Protein 8EG3 (pdb70)

Structure (mmCIF, N/CA/C/O backbone):
data_8EG3
#
_entry.id   8EG3
#
_cell.length_a   117.190
_cell.length_b   117.190
_cell.length_c   102.680
_cell.angle_alpha   90.000
_cell.angle_beta   90.000
_cell.angle_gamma   120.000
#
_symmetry.space_group_name_H-M   'P 3 2 1'
#
loop_
_entity.id
_entity.type
_entity.pdbx_description
1 polymer Steryl-sulfatase
2 non-polymer 'CALCIUM ION'
3 non-polymer 2-acetamido-2-deoxy-beta-D-glucopyranose
4 non-polymer 'PHOSPHATE ION'
5 non-polymer 'octyl beta-D-glucopyranoside'
6 water water
#
loop_
_atom_site.group_PDB
_atom_site.id
_atom_site.type_symbol
_atom_site.label_atom_id
_atom_site.label_alt_id
_atom_site.label_comp_id
_atom_site.label_asym_id
_atom_site.label_entity_id
_atom_site.label_seq_id
_atom_site.pdbx_PDB_ins_code
_atom_site.Cartn_x
_atom_site.Cartn_y
_atom_site.Cartn_z
_atom_site.occupancy
_atom_site.B_iso_or_equiv
_atom_site.auth_seq_id
_atom_site.auth_comp_id
_atom_site.auth_asym_id
_atom_site.auth_atom_id
_atom_site.pdbx_PDB_model_num
ATOM 1 N N . ALA A 1 23 ? 71.117 27.950 19.433 1.00 96.54 23 ALA A N 1
ATOM 2 C CA . ALA A 1 23 ? 71.179 29.101 20.328 1.00 106.81 23 ALA A CA 1
ATOM 3 C C . ALA A 1 23 ? 69.811 29.775 20.474 1.00 115.00 23 ALA A C 1
ATOM 4 O O . ALA A 1 23 ? 69.592 30.867 19.939 1.00 117.52 23 ALA A O 1
ATOM 6 N N . ALA A 1 24 ? 68.907 29.114 21.207 1.00 116.71 24 ALA A N 1
ATOM 7 C CA . ALA A 1 24 ? 67.538 29.590 21.441 1.00 117.26 24 ALA A CA 1
ATOM 8 C C . ALA A 1 24 ? 66.757 29.766 20.138 1.00 122.19 24 ALA A C 1
ATOM 9 O O . ALA A 1 24 ? 65.924 30.672 20.020 1.00 123.57 24 ALA A O 1
ATOM 11 N N . SER A 1 25 ? 67.022 28.907 19.147 1.00 110.90 25 SER A N 1
ATOM 12 C CA . SER A 1 25 ? 66.218 28.840 17.932 1.00 110.06 25 SER A CA 1
ATOM 13 C C . SER A 1 25 ? 65.164 27.743 17.994 1.00 100.60 25 SER A C 1
ATOM 14 O O . SER A 1 25 ? 64.293 27.682 17.118 1.00 97.58 25 SER A O 1
ATOM 17 N N . ARG A 1 26 ? 65.233 26.888 19.011 1.00 90.96 26 ARG A N 1
ATOM 18 C CA . ARG A 1 26 ? 64.294 25.817 19.324 1.00 78.81 26 ARG A CA 1
ATOM 19 C C . ARG A 1 26 ? 63.939 24.951 18.115 1.00 75.02 26 ARG A C 1
ATOM 20 O O . ARG A 1 26 ? 62.776 24.902 17.696 1.00 73.27 26 ARG A O 1
ATOM 28 N N . PRO A 1 27 ? 64.899 24.232 17.545 1.00 70.55 27 PRO A N 1
ATOM 29 C CA . PRO A 1 27 ? 64.558 23.214 16.554 1.00 64.36 27 PRO A CA 1
ATOM 30 C C . PRO A 1 27 ? 63.926 22.001 17.218 1.00 59.17 27 PRO A C 1
ATOM 31 O O . PRO A 1 27 ? 63.986 21.815 18.436 1.00 56.78 27 PRO A O 1
ATOM 35 N N . ASN A 1 28 ? 63.288 21.181 16.392 1.00 52.73 28 ASN A N 1
ATOM 36 C CA . ASN A 1 28 ? 62.886 19.868 16.863 1.00 50.54 28 ASN A CA 1
ATOM 37 C C . ASN A 1 28 ? 64.123 18.989 16.990 1.00 50.39 28 ASN A C 1
ATOM 38 O O . ASN A 1 28 ? 65.156 19.232 16.357 1.00 51.70 28 ASN A O 1
ATOM 43 N N . ILE A 1 29 ? 64.025 17.968 17.839 1.00 47.78 29 ILE A N 1
ATOM 44 C CA . ILE A 1 29 ? 65.180 17.139 18.158 1.00 45.23 29 ILE A CA 1
ATOM 45 C C . ILE A 1 29 ? 64.735 15.688 18.236 1.00 43.93 29 ILE A C 1
ATOM 46 O O . ILE A 1 29 ? 63.851 15.351 19.031 1.00 44.08 29 ILE A O 1
ATOM 51 N N . ILE A 1 30 ? 65.354 14.825 17.436 1.00 44.19 30 ILE A N 1
ATOM 52 C CA . ILE A 1 30 ? 65.103 13.388 17.500 1.00 41.96 30 ILE A CA 1
ATOM 53 C C . ILE A 1 30 ? 66.425 12.697 17.772 1.00 41.51 30 ILE A C 1
ATOM 54 O O . ILE A 1 30 ? 67.377 12.819 16.989 1.00 41.83 30 ILE A O 1
ATOM 59 N N . LEU A 1 31 ? 66.475 11.957 18.872 1.00 38.65 31 LEU A N 1
ATOM 60 C CA . LEU A 1 31 ? 67.654 11.213 19.279 1.00 39.79 31 LEU A CA 1
ATOM 61 C C . LEU A 1 31 ? 67.314 9.741 19.140 1.00 40.99 31 LEU A C 1
ATOM 62 O O . LEU A 1 31 ? 66.373 9.261 19.779 1.00 39.09 31 LEU A O 1
ATOM 67 N N . VAL A 1 32 ? 68.045 9.038 18.280 1.00 39.97 32 VAL A N 1
ATOM 68 C CA . VAL A 1 32 ? 67.766 7.644 17.972 1.00 42.41 32 VAL A CA 1
ATOM 69 C C . VAL A 1 32 ? 68.892 6.807 18.547 1.00 42.97 32 VAL A C 1
ATOM 70 O O . VAL A 1 32 ? 70.063 7.032 18.211 1.00 44.57 32 VAL A O 1
ATOM 74 N N . MET A 1 33 ? 68.546 5.820 19.371 1.00 37.68 33 MET A N 1
ATOM 75 C CA . MET A 1 33 ? 69.537 4.946 19.974 1.00 40.18 33 MET A CA 1
ATOM 76 C C . MET A 1 33 ? 69.217 3.503 19.620 1.00 43.58 33 MET A C 1
ATOM 77 O O . MET A 1 33 ? 68.171 2.978 20.033 1.00 43.70 33 MET A O 1
ATOM 82 N N . ALA A 1 34 ? 70.120 2.853 18.886 1.00 43.68 34 ALA A N 1
ATOM 83 C CA . ALA A 1 34 ? 70.057 1.403 18.763 1.00 45.09 34 ALA A CA 1
ATOM 84 C C . ALA A 1 34 ? 70.642 0.722 20.011 1.00 46.06 34 ALA A C 1
ATOM 85 O O . ALA A 1 34 ? 71.333 1.336 20.827 1.00 45.37 34 ALA A O 1
ATOM 87 N N . ASP A 1 35 ? 70.361 -0.572 20.146 1.00 45.36 35 ASP A N 1
ATOM 88 C CA . ASP A 1 35 ? 70.809 -1.396 21.272 1.00 47.01 35 ASP A CA 1
ATOM 89 C C . ASP A 1 35 ? 71.822 -2.407 20.739 1.00 48.48 35 ASP A C 1
ATOM 90 O O . ASP A 1 35 ? 71.463 -3.299 19.965 1.00 48.77 35 ASP A O 1
ATOM 95 N N . ASP A 1 36 ? 73.082 -2.261 21.154 1.00 48.49 36 ASP A N 1
ATOM 96 C CA . ASP A 1 36 ? 74.175 -3.180 20.810 1.00 50.70 36 ASP A CA 1
ATOM 97 C C . ASP A 1 36 ? 74.456 -3.255 19.307 1.00 55.09 36 ASP A C 1
ATOM 98 O O . ASP A 1 36 ? 74.939 -4.279 18.807 1.00 55.99 36 ASP A O 1
ATOM 103 N N . LEU A 1 37 ? 74.174 -2.183 18.577 1.00 53.82 37 LEU A N 1
ATOM 104 C CA . LEU A 1 37 ? 74.607 -2.088 17.190 1.00 58.46 37 LEU A CA 1
ATOM 105 C C . LEU A 1 37 ? 76.097 -1.774 17.164 1.00 62.11 37 LEU A C 1
ATOM 106 O O . LEU A 1 37 ? 76.530 -0.751 17.708 1.00 61.20 37 LEU A O 1
ATOM 111 N N . GLY A 1 38 ? 76.879 -2.665 16.554 1.00 64.26 38 GLY A N 1
ATOM 112 C CA . GLY A 1 38 ? 78.312 -2.461 16.473 1.00 66.98 38 GLY A CA 1
ATOM 113 C C . GLY A 1 38 ? 78.690 -1.470 15.385 1.00 70.24 38 GLY A C 1
ATOM 114 O O . GLY A 1 38 ? 77.970 -1.266 14.409 1.00 67.27 38 GLY A O 1
ATOM 115 N N . ILE A 1 39 ? 79.849 -0.836 15.573 1.00 69.09 39 ILE A N 1
ATOM 116 C CA . ILE A 1 39 ? 80.277 0.208 14.658 1.00 70.22 39 ILE A CA 1
ATOM 117 C C . ILE A 1 39 ? 80.603 -0.372 13.287 1.00 72.72 39 ILE A C 1
ATOM 118 O O . ILE A 1 39 ? 80.593 0.356 12.290 1.00 73.69 39 ILE A O 1
ATOM 123 N N . GLY A 1 40 ? 80.827 -1.678 13.200 1.00 72.83 40 GLY A N 1
ATOM 124 C CA . GLY A 1 40 ? 80.998 -2.349 11.932 1.00 79.32 40 GLY A CA 1
ATOM 125 C C . GLY A 1 40 ? 79.722 -2.820 11.267 1.00 79.68 40 GLY A C 1
ATOM 126 O O . GLY A 1 40 ? 79.799 -3.562 10.287 1.00 82.05 40 GLY A O 1
ATOM 127 N N . ASP A 1 41 ? 78.550 -2.413 11.750 1.00 75.43 41 ASP A N 1
ATOM 128 C CA . ASP A 1 41 ? 77.305 -2.902 11.162 1.00 75.69 41 ASP A CA 1
ATOM 129 C C . ASP A 1 41 ? 76.715 -1.971 10.093 1.00 75.93 41 ASP A C 1
ATOM 130 O O . ASP A 1 41 ? 76.282 -2.469 9.045 1.00 78.81 41 ASP A O 1
ATOM 135 N N . PRO A 1 42 ? 76.624 -0.650 10.308 1.00 71.17 42 PRO A N 1
ATOM 136 C CA . PRO A 1 42 ? 75.984 0.199 9.294 1.00 71.87 42 PRO A CA 1
ATOM 137 C C . PRO A 1 42 ? 76.772 0.287 7.994 1.00 81.16 42 PRO A C 1
ATOM 138 O O . PRO A 1 42 ? 78.007 0.215 7.967 1.00 78.28 42 PRO A O 1
ATOM 142 N N . GLY A 1 43 ? 76.018 0.442 6.904 1.00 78.27 43 GLY A N 1
ATOM 143 C CA . GLY A 1 43 ? 76.641 0.653 5.609 1.00 84.23 43 GLY A CA 1
ATOM 144 C C . GLY A 1 43 ? 77.582 1.840 5.621 1.00 81.96 43 GLY A C 1
ATOM 145 O O . GLY A 1 43 ? 78.728 1.740 5.178 1.00 85.18 43 GLY A O 1
ATOM 146 N N . CYS A 1 44 ? 77.131 2.963 6.194 1.00 77.84 44 CYS A N 1
ATOM 147 C CA . CYS A 1 44 ? 77.948 4.167 6.132 1.00 77.39 44 CYS A CA 1
ATOM 148 C C . CYS A 1 44 ? 79.216 4.086 6.965 1.00 76.91 44 CYS A C 1
ATOM 149 O O . CYS A 1 44 ? 80.012 5.029 6.910 1.00 77.02 44 CYS A O 1
ATOM 152 N N . TYR A 1 45 ? 79.442 3.010 7.717 1.00 76.70 45 TYR A N 1
ATOM 153 C CA . TYR A 1 45 ? 80.680 2.848 8.468 1.00 76.96 45 TYR A CA 1
ATOM 154 C C . TYR A 1 45 ? 81.591 1.780 7.883 1.00 81.98 45 TYR A C 1
ATOM 155 O O . TYR A 1 45 ? 82.581 1.410 8.527 1.00 82.78 45 TYR A O 1
ATOM 164 N N . GLY A 1 46 ? 81.288 1.275 6.686 1.00 85.74 46 GLY A N 1
ATOM 165 C CA . GLY A 1 46 ? 82.157 0.353 5.981 1.00 91.24 46 GLY A CA 1
ATOM 166 C C . GLY A 1 46 ? 81.554 -1.000 5.665 1.00 93.71 46 GLY A C 1
ATOM 167 O O . GLY A 1 46 ? 82.142 -1.749 4.878 1.00 98.97 46 GLY A O 1
ATOM 168 N N . ASN A 1 47 ? 80.417 -1.363 6.246 1.00 91.28 47 ASN A N 1
ATOM 169 C CA . ASN A 1 47 ? 79.906 -2.705 6.011 1.00 95.97 47 ASN A CA 1
ATOM 170 C C . ASN A 1 47 ? 79.255 -2.770 4.635 1.00 96.56 47 ASN A C 1
ATOM 171 O O . ASN A 1 47 ? 78.401 -1.944 4.294 1.00 94.52 47 ASN A O 1
ATOM 176 N N . LYS A 1 48 ? 79.659 -3.767 3.851 1.00 102.18 48 LYS A N 1
ATOM 177 C CA . LYS A 1 48 ? 79.289 -3.859 2.449 1.00 106.67 48 LYS A CA 1
ATOM 178 C C . LYS A 1 48 ? 78.154 -4.840 2.185 1.00 108.09 48 LYS A C 1
ATOM 179 O O . LYS A 1 48 ? 77.766 -5.015 1.029 1.00 112.22 48 LYS A O 1
ATOM 185 N N . THR A 1 49 ? 77.585 -5.451 3.221 1.00 104.92 49 THR A N 1
ATOM 186 C CA . THR A 1 49 ? 76.548 -6.462 3.041 1.00 106.51 49 THR A CA 1
ATOM 187 C C . THR A 1 49 ? 75.273 -6.256 3.872 1.00 103.66 49 THR A C 1
ATOM 188 O O . THR A 1 49 ? 74.232 -6.814 3.495 1.00 102.58 49 THR A O 1
ATOM 192 N N . ILE A 1 50 ? 75.314 -5.486 4.973 1.00 99.01 50 ILE A N 1
ATOM 193 C CA . ILE A 1 50 ? 74.114 -5.065 5.698 1.00 90.59 50 ILE A CA 1
ATOM 194 C C . ILE A 1 50 ? 73.505 -3.861 4.988 1.00 89.69 50 ILE A C 1
ATOM 195 O O . ILE A 1 50 ? 74.172 -2.832 4.829 1.00 88.83 50 ILE A O 1
ATOM 200 N N . ARG A 1 51 ? 72.245 -3.976 4.552 1.00 90.18 51 ARG A N 1
ATOM 201 C CA . ARG A 1 51 ? 71.508 -2.781 4.115 1.00 88.64 51 ARG A CA 1
ATOM 202 C C . ARG A 1 51 ? 71.040 -1.895 5.257 1.00 82.70 51 ARG A C 1
ATOM 203 O O . ARG A 1 51 ? 69.983 -2.128 5.856 1.00 80.42 51 ARG A O 1
ATOM 211 N N . THR A 1 52 ? 71.713 -0.760 5.412 1.00 80.67 52 THR A N 1
ATOM 212 C CA . THR A 1 52 ? 71.194 0.359 6.194 1.00 76.34 52 THR A CA 1
ATOM 213 C C . THR A 1 52 ? 71.064 1.617 5.333 1.00 76.68 52 THR A C 1
ATOM 214 O O . THR A 1 52 ? 71.696 2.641 5.614 1.00 74.73 52 THR A O 1
ATOM 218 N N . PRO A 1 53 ? 70.247 1.573 4.268 1.00 79.79 53 PRO A N 1
ATOM 219 C CA . PRO A 1 53 ? 70.093 2.759 3.411 1.00 80.92 53 PRO A CA 1
ATOM 220 C C . PRO A 1 53 ? 69.510 3.975 4.119 1.00 76.74 53 PRO A C 1
ATOM 221 O O . PRO A 1 53 ? 69.722 5.103 3.665 1.00 76.99 53 PRO A O 1
ATOM 225 N N . ASN A 1 54 ? 68.767 3.819 5.199 1.00 73.18 54 ASN A N 1
ATOM 226 C CA . ASN A 1 54 ? 68.248 5.064 5.735 1.00 72.13 54 ASN A CA 1
ATOM 227 C C . ASN A 1 54 ? 69.195 5.693 6.740 1.00 71.72 54 ASN A C 1
ATOM 228 O O . ASN A 1 54 ? 69.273 6.924 6.815 1.00 65.97 54 ASN A O 1
ATOM 233 N N . ILE A 1 55 ? 69.957 4.880 7.469 1.00 69.52 55 ILE A N 1
ATOM 234 C CA . ILE A 1 55 ? 70.973 5.418 8.364 1.00 69.01 55 ILE A CA 1
ATOM 235 C C . ILE A 1 55 ? 72.112 6.055 7.567 1.00 68.54 55 ILE A C 1
ATOM 236 O O . ILE A 1 55 ? 72.598 7.139 7.909 1.00 64.52 55 ILE A O 1
ATOM 241 N N . ASP A 1 56 ? 72.568 5.401 6.497 1.00 69.21 56 ASP A N 1
ATOM 242 C CA . ASP A 1 56 ? 73.670 6.006 5.757 1.00 71.59 56 ASP A CA 1
ATOM 243 C C . ASP A 1 56 ? 73.207 7.252 4.997 1.00 72.27 56 ASP A C 1
ATOM 244 O O . ASP A 1 56 ? 74.010 8.162 4.757 1.00 72.73 56 ASP A O 1
ATOM 249 N N . ARG A 1 57 ? 71.920 7.308 4.631 1.00 72.56 57 ARG A N 1
ATOM 250 C CA . ARG A 1 57 ? 71.299 8.551 4.167 1.00 72.63 57 ARG A CA 1
ATOM 251 C C . ARG A 1 57 ? 71.521 9.680 5.164 1.00 69.43 57 ARG A C 1
ATOM 252 O O . ARG A 1 57 ? 71.843 10.817 4.784 1.00 69.42 57 ARG A O 1
ATOM 260 N N . LEU A 1 58 ? 71.297 9.382 6.447 1.00 66.93 58 LEU A N 1
ATOM 261 C CA . LEU A 1 58 ? 71.514 10.357 7.515 1.00 61.72 58 LEU A CA 1
ATOM 262 C C . LEU A 1 58 ? 72.951 10.848 7.537 1.00 63.32 58 LEU A C 1
ATOM 263 O O . LEU A 1 58 ? 73.204 12.048 7.689 1.00 63.56 58 LEU A O 1
ATOM 268 N N . ALA A 1 59 ? 73.909 9.918 7.456 1.00 63.53 59 ALA A N 1
ATOM 269 C CA . ALA A 1 59 ? 75.321 10.296 7.467 1.00 66.86 59 ALA A CA 1
ATOM 270 C C . ALA A 1 59 ? 75.708 11.076 6.205 1.00 67.69 59 ALA A C 1
ATOM 271 O O . ALA A 1 59 ? 76.516 12.014 6.262 1.00 67.74 59 ALA A O 1
ATOM 273 N N . SER A 1 60 ? 75.153 10.706 5.052 1.00 71.42 60 SER A N 1
ATOM 274 C CA . SER A 1 60 ? 75.500 11.447 3.841 1.00 74.13 60 SER A CA 1
ATOM 275 C C . SER A 1 60 ? 74.913 12.861 3.875 1.00 72.78 60 SER A C 1
ATOM 276 O O . SER A 1 60 ? 75.551 13.814 3.412 1.00 74.19 60 SER A O 1
ATOM 279 N N . GLY A 1 61 ? 73.729 13.030 4.472 1.00 70.18 61 GLY A N 1
ATOM 280 C CA . GLY A 1 61 ? 73.145 14.351 4.628 1.00 68.99 61 GLY A CA 1
ATOM 281 C C . GLY A 1 61 ? 73.631 15.144 5.826 1.00 66.53 61 GLY A C 1
ATOM 282 O O . GLY A 1 61 ? 73.232 16.299 6.016 1.00 64.92 61 GLY A O 1
ATOM 283 N N . GLY A 1 62 ? 74.497 14.561 6.647 1.00 65.32 62 GLY A N 1
ATOM 284 C CA . GLY A 1 62 ? 74.942 15.240 7.840 1.00 65.42 62 GLY A CA 1
ATOM 285 C C . GLY A 1 62 ? 76.390 14.957 8.164 1.00 66.73 62 GLY A C 1
ATOM 286 O O . GLY A 1 62 ? 77.256 14.988 7.280 1.00 64.62 62 GLY A O 1
ATOM 287 N N . VAL A 1 63 ? 76.657 14.662 9.433 1.00 60.90 63 VAL A N 1
ATOM 288 C CA . VAL A 1 63 ? 78.011 14.469 9.925 1.00 63.51 63 VAL A CA 1
ATOM 289 C C . VAL A 1 63 ? 78.115 13.091 10.561 1.00 63.82 63 VAL A C 1
ATOM 290 O O . VAL A 1 63 ? 77.212 12.649 11.283 1.00 60.57 63 VAL A O 1
ATOM 294 N N . LYS A 1 64 ? 79.218 12.410 10.279 1.00 65.91 64 LYS A N 1
ATOM 295 C CA . LYS A 1 64 ? 79.455 11.052 10.751 1.00 65.98 64 LYS A CA 1
ATOM 296 C C . LYS A 1 64 ? 80.645 11.105 11.702 1.00 67.37 64 LYS A C 1
ATOM 297 O O . LYS A 1 64 ? 81.774 11.370 11.279 1.00 68.92 64 LYS A O 1
ATOM 303 N N . LEU A 1 65 ? 80.385 10.898 12.988 1.00 61.98 65 LEU A N 1
ATOM 304 C CA . LEU A 1 65 ? 81.438 10.920 13.995 1.00 65.10 65 LEU A CA 1
ATOM 305 C C . LEU A 1 65 ? 82.240 9.624 13.974 1.00 66.78 65 LEU A C 1
ATOM 306 O O . LEU A 1 65 ? 81.672 8.529 14.006 1.00 66.93 65 LEU A O 1
ATOM 311 N N . THR A 1 66 ? 83.563 9.762 13.961 1.00 69.54 66 THR A N 1
ATOM 312 C CA . THR A 1 66 ? 84.520 8.671 13.810 1.00 70.96 66 THR A CA 1
ATOM 313 C C . THR A 1 66 ? 85.058 8.149 15.130 1.00 70.24 66 THR A C 1
ATOM 314 O O . THR A 1 66 ? 85.493 6.993 15.202 1.00 71.47 66 THR A O 1
ATOM 318 N N . GLN A 1 67 ? 85.034 8.972 16.176 1.00 71.63 67 GLN A N 1
ATOM 319 C CA . GLN A 1 67 ? 85.504 8.594 17.502 1.00 69.81 67 GLN A CA 1
ATOM 320 C C . GLN A 1 67 ? 84.450 9.014 18.524 1.00 63.92 67 GLN A C 1
ATOM 321 O O . GLN A 1 67 ? 84.680 9.848 19.397 1.00 61.61 67 GLN A O 1
ATOM 327 N N . HIS A 1 68 ? 83.255 8.446 18.372 1.00 62.53 68 HIS A N 1
ATOM 328 C CA . HIS A 1 68 ? 82.147 8.673 19.286 1.00 59.34 68 HIS A CA 1
ATOM 329 C C . HIS A 1 68 ? 82.114 7.534 20.300 1.00 58.52 68 HIS A C 1
ATOM 330 O O . HIS A 1 68 ? 82.013 6.360 19.923 1.00 58.79 68 HIS A O 1
ATOM 337 N N . LEU A 1 69 ? 82.188 7.891 21.580 1.00 55.70 69 LEU A N 1
ATOM 338 C CA . LEU A 1 69 ? 82.524 6.969 22.652 1.00 56.68 69 LEU A CA 1
ATOM 339 C C . LEU A 1 69 ? 81.371 6.920 23.644 1.00 53.87 69 LEU A C 1
ATOM 340 O O . LEU A 1 69 ? 81.043 7.933 24.270 1.00 50.78 69 LEU A O 1
ATOM 345 N N . ALA A 1 70 ? 80.751 5.756 23.775 1.00 52.62 70 ALA A N 1
ATOM 346 C CA . ALA A 1 70 ? 79.790 5.569 24.852 1.00 52.55 70 ALA A CA 1
ATOM 347 C C . ALA A 1 70 ? 80.498 5.669 26.196 1.00 52.40 70 ALA A C 1
ATOM 348 O O . ALA A 1 70 ? 81.667 5.298 26.337 1.00 54.32 70 ALA A O 1
ATOM 350 N N . ALA A 1 71 ? 79.778 6.180 27.194 1.00 53.72 71 ALA A N 1
ATOM 351 C CA . ALA A 1 71 ? 80.348 6.315 28.530 1.00 50.59 71 ALA A CA 1
ATOM 352 C C . ALA A 1 71 ? 80.417 4.999 29.297 1.00 53.25 71 ALA A C 1
ATOM 353 O O . ALA A 1 71 ? 80.995 4.966 30.392 1.00 53.96 71 ALA A O 1
ATOM 355 N N . SER A 1 72 ? 79.851 3.917 28.768 1.00 51.76 72 SER A N 1
ATOM 356 C CA . SER A 1 72 ? 80.021 2.605 29.377 1.00 49.68 72 SER A CA 1
ATOM 357 C C . SER A 1 72 ? 79.690 1.553 28.350 1.00 50.36 72 SER A C 1
ATOM 358 O O . SER A 1 72 ? 78.922 1.824 27.422 1.00 52.38 72 SER A O 1
ATOM 361 N N . PRO A 1 73 ? 80.239 0.350 28.483 1.00 54.71 73 PRO A N 1
ATOM 362 C CA . PRO A 1 73 ? 79.954 -0.698 27.503 1.00 55.51 73 PRO A CA 1
ATOM 363 C C . PRO A 1 73 ? 78.804 -1.588 27.938 1.00 53.16 73 PRO A C 1
ATOM 364 O O . PRO A 1 73 ? 78.723 -2.744 27.513 1.00 57.05 73 PRO A O 1
ATOM 368 N N . LEU A 1 74 ? 77.919 -1.072 28.786 1.00 48.33 74 LEU A N 1
ATOM 369 C CA . LEU A 1 74 ? 76.725 -1.808 29.167 1.00 48.15 74 LEU A CA 1
ATOM 370 C C . LEU A 1 74 ? 75.547 -0.853 29.110 1.00 44.92 74 LEU A C 1
ATOM 371 O O . LEU A 1 74 ? 75.729 0.363 29.194 1.00 43.40 74 LEU A O 1
ATOM 387 N N . THR A 1 76 ? 72.538 -0.013 30.995 1.00 38.41 76 THR A N 1
ATOM 388 C CA . THR A 1 76 ? 72.009 0.892 32.003 1.00 35.09 76 THR A CA 1
ATOM 389 C C . THR A 1 76 ? 72.952 2.086 32.254 1.00 34.38 76 THR A C 1
ATOM 390 O O . THR A 1 76 ? 72.492 3.228 32.201 1.00 33.82 76 THR A O 1
ATOM 394 N N . PRO A 1 77 ? 74.253 1.866 32.496 1.00 36.45 77 PRO A N 1
ATOM 395 C CA . PRO A 1 77 ? 75.108 3.043 32.763 1.00 38.72 77 PRO A CA 1
ATOM 396 C C . PRO A 1 77 ? 75.316 3.913 31.536 1.00 38.79 77 PRO A C 1
ATOM 397 O O . PRO A 1 77 ? 75.331 5.148 31.660 1.00 37.57 77 PRO A O 1
ATOM 401 N N . SER A 1 78 ? 75.446 3.314 30.344 1.00 37.71 78 SER A N 1
ATOM 402 C CA . SER A 1 78 ? 75.560 4.132 29.143 1.00 39.24 78 SER A CA 1
ATOM 403 C C . SER A 1 78 ? 74.333 5.011 28.977 1.00 35.46 78 SER A C 1
ATOM 404 O O . SER A 1 78 ? 74.454 6.217 28.751 1.00 36.88 78 SER A O 1
ATOM 407 N N . ARG A 1 79 ? 73.141 4.445 29.185 1.00 34.41 79 ARG A N 1
ATOM 408 C CA . ARG A 1 79 ? 71.930 5.249 29.055 1.00 33.30 79 ARG A CA 1
ATOM 409 C C . ARG A 1 79 ? 71.817 6.289 30.168 1.00 36.01 79 ARG A C 1
ATOM 410 O O . ARG A 1 79 ? 71.364 7.414 29.921 1.00 34.58 79 ARG A O 1
ATOM 418 N N . ALA A 1 80 ? 72.233 5.950 31.395 1.00 33.08 80 ALA A N 1
ATOM 419 C CA . ALA A 1 80 ? 72.261 6.955 32.463 1.00 36.37 80 ALA A CA 1
ATOM 420 C C . ALA A 1 80 ? 73.109 8.155 32.064 1.00 33.69 80 ALA A C 1
ATOM 421 O O . ALA A 1 80 ? 72.710 9.311 32.254 1.00 32.84 80 ALA A O 1
ATOM 423 N N . ALA A 1 81 ? 74.316 7.893 31.558 1.00 34.60 81 ALA A N 1
ATOM 424 C CA . ALA A 1 81 ? 75.213 8.973 31.170 1.00 38.17 81 ALA A CA 1
ATOM 425 C C . ALA A 1 81 ? 74.655 9.767 29.992 1.00 36.03 81 ALA A C 1
ATOM 426 O O . ALA A 1 81 ? 74.815 10.992 29.927 1.00 37.53 81 ALA A O 1
ATOM 428 N N . PHE A 1 82 ? 73.985 9.093 29.060 1.00 35.76 82 PHE A N 1
ATOM 429 C CA . PHE A 1 82 ? 73.368 9.804 27.938 1.00 37.31 82 PHE A CA 1
ATOM 430 C C . PHE A 1 82 ? 72.269 10.746 28.428 1.00 36.33 82 PHE A C 1
ATOM 431 O O . PHE A 1 82 ? 72.194 11.904 28.001 1.00 36.77 82 PHE A O 1
ATOM 439 N N . MET A 1 83 ? 71.448 10.294 29.381 1.00 35.99 83 MET A N 1
ATOM 440 C CA . MET A 1 83 ? 70.327 11.117 29.849 1.00 35.33 83 MET A CA 1
ATOM 441 C C . MET A 1 83 ? 70.792 12.318 30.672 1.00 34.03 83 MET A C 1
ATOM 442 O O . MET A 1 83 ? 70.147 13.380 30.651 1.00 33.37 83 MET A O 1
ATOM 447 N N . THR A 1 84 ? 71.908 12.175 31.389 1.00 33.78 84 THR A N 1
ATOM 448 C CA . THR A 1 84 ? 72.348 13.179 32.350 1.00 36.46 84 THR A CA 1
ATOM 449 C C . THR A 1 84 ? 73.583 13.947 31.923 1.00 38.54 84 THR A C 1
ATOM 450 O O . THR A 1 84 ? 73.910 14.955 32.570 1.00 38.81 84 THR A O 1
ATOM 454 N N . GLY A 1 85 ? 74.289 13.496 30.886 1.00 36.57 85 GLY A N 1
ATOM 455 C CA . GLY A 1 85 ? 75.534 14.138 30.521 1.00 38.92 85 GLY A CA 1
ATOM 456 C C . GLY A 1 85 ? 76.619 13.969 31.557 1.00 41.73 85 GLY A C 1
ATOM 457 O O . GLY A 1 85 ? 77.514 14.816 31.655 1.00 43.20 85 GLY A O 1
ATOM 458 N N . ARG A 1 86 ? 76.583 12.870 32.311 1.00 42.16 86 ARG A N 1
ATOM 459 C CA . ARG A 1 86 ? 77.405 12.691 33.501 1.00 42.31 86 ARG A CA 1
ATOM 460 C C . ARG A 1 86 ? 77.857 11.245 33.588 1.00 42.68 86 ARG A C 1
ATOM 461 O O . ARG A 1 86 ? 77.068 10.332 33.331 1.00 41.07 86 ARG A O 1
ATOM 469 N N . TYR A 1 87 ? 79.118 11.050 33.967 1.00 45.35 87 TYR A N 1
ATOM 470 C CA . TYR A 1 87 ? 79.645 9.714 34.204 1.00 45.97 87 TYR A CA 1
ATOM 471 C C . TYR A 1 87 ? 78.701 8.945 35.126 1.00 46.99 87 TYR A C 1
ATOM 472 O O . TYR A 1 87 ? 78.151 9.523 36.067 1.00 45.88 87 TYR A O 1
ATOM 481 N N . PRO A 1 88 ? 78.468 7.658 34.872 1.00 46.01 88 PRO A N 1
ATOM 482 C CA . PRO A 1 88 ? 77.520 6.909 35.703 1.00 44.17 88 PRO A CA 1
ATOM 483 C C . PRO A 1 88 ? 77.913 6.854 37.175 1.00 48.48 88 PRO A C 1
ATOM 484 O O . PRO A 1 88 ? 77.031 6.800 38.040 1.00 44.39 88 PRO A O 1
ATOM 488 N N . VAL A 1 89 ? 79.206 6.879 37.501 1.00 46.97 89 VAL A N 1
ATOM 489 C CA . VAL A 1 89 ? 79.546 6.871 38.916 1.00 51.60 89 VAL A CA 1
ATOM 490 C C . VAL A 1 89 ? 79.053 8.135 39.614 1.00 50.11 89 VAL A C 1
ATOM 491 O O . VAL A 1 89 ? 78.789 8.101 40.815 1.00 50.05 89 VAL A O 1
ATOM 495 N N . ARG A 1 90 ? 78.874 9.244 38.896 1.00 49.36 90 ARG A N 1
ATOM 496 C CA . ARG A 1 90 ? 78.379 10.442 39.562 1.00 47.03 90 ARG A CA 1
ATOM 497 C C . ARG A 1 90 ? 76.971 10.244 40.100 1.00 47.79 90 ARG A C 1
ATOM 498 O O . ARG A 1 90 ? 76.568 10.926 41.054 1.00 50.06 90 ARG A O 1
ATOM 506 N N . SER A 1 91 ? 76.210 9.315 39.522 1.00 44.57 91 SER A N 1
ATOM 507 C CA . SER A 1 91 ? 74.833 9.091 39.936 1.00 41.73 91 SER A CA 1
ATOM 508 C C . SER A 1 91 ? 74.624 7.712 40.551 1.00 42.27 91 SER A C 1
ATOM 509 O O . SER A 1 91 ? 73.476 7.276 40.702 1.00 38.41 91 SER A O 1
ATOM 512 N N . GLY A 1 92 ? 75.704 7.025 40.918 1.00 44.62 92 GLY A N 1
ATOM 513 C CA . GLY A 1 92 ? 75.591 5.692 41.492 1.00 43.15 92 GLY A CA 1
ATOM 514 C C . GLY A 1 92 ? 74.937 4.687 40.565 1.00 45.13 92 GLY A C 1
ATOM 515 O O . GLY A 1 92 ? 74.353 3.703 41.037 1.00 43.20 92 GLY A O 1
ATOM 516 N N . MET A 1 93 ? 75.010 4.917 39.249 1.00 40.73 93 MET A N 1
ATOM 517 C CA . MET A 1 93 ? 74.416 4.048 38.235 1.00 43.14 93 MET A CA 1
ATOM 518 C C . MET A 1 93 ? 75.421 3.070 37.618 1.00 47.01 93 MET A C 1
ATOM 519 O O . MET A 1 93 ? 75.310 2.713 36.433 1.00 43.56 93 MET A O 1
ATOM 524 N N . ALA A 1 94 ? 76.379 2.604 38.415 1.00 46.27 94 ALA A N 1
ATOM 525 C CA . ALA A 1 94 ? 77.364 1.615 38.001 1.00 51.69 94 ALA A CA 1
ATOM 526 C C . ALA A 1 94 ? 77.636 0.690 39.180 1.00 54.98 94 ALA A C 1
ATOM 527 O O . ALA A 1 94 ? 77.847 1.168 40.301 1.00 55.13 94 ALA A O 1
A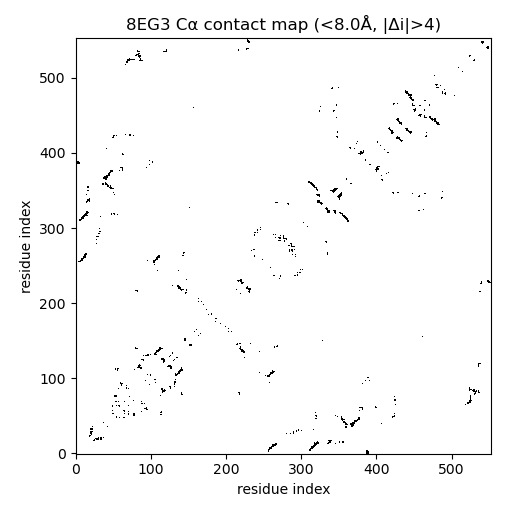TOM 529 N N . SER A 1 95 ? 77.623 -0.623 38.944 1.00 53.82 95 SER A N 1
ATOM 530 C CA . SER A 1 95 ? 77.696 -1.555 40.063 1.00 58.90 95 SER A CA 1
ATOM 531 C C . SER A 1 95 ? 79.130 -1.918 40.410 1.00 62.77 95 SER A C 1
ATOM 532 O O . SER A 1 95 ? 80.060 -1.751 39.616 1.00 62.89 95 SER A O 1
ATOM 535 N N . TRP A 1 96 ? 79.287 -2.449 41.617 1.00 64.56 96 TRP A N 1
ATOM 536 C CA . TRP A 1 96 ? 80.530 -3.044 42.079 1.00 68.47 96 TRP A CA 1
ATOM 537 C C . TRP A 1 96 ? 80.538 -4.555 41.912 1.00 69.78 96 TRP A C 1
ATOM 538 O O . TRP A 1 96 ? 81.608 -5.171 41.983 1.00 70.74 96 TRP A O 1
ATOM 549 N N . SER A 1 97 ? 79.374 -5.149 41.665 1.00 68.49 97 SER A N 1
ATOM 550 C CA . SER A 1 97 ? 79.201 -6.580 41.520 1.00 69.98 97 SER A CA 1
ATOM 551 C C . SER A 1 97 ? 79.205 -6.962 40.045 1.00 71.09 97 SER A C 1
ATOM 552 O O . SER A 1 97 ? 79.483 -6.147 39.159 1.00 71.62 97 SER A O 1
ATOM 555 N N . ARG A 1 98 ? 78.877 -8.221 39.775 1.00 72.47 98 ARG A N 1
ATOM 556 C CA . ARG A 1 98 ? 78.895 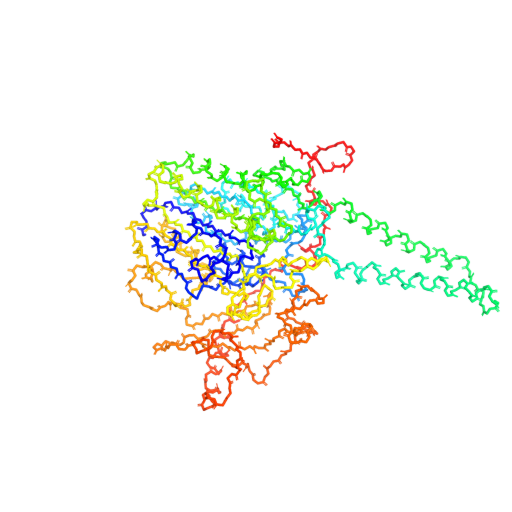-8.735 38.418 1.00 72.55 98 ARG A CA 1
ATOM 557 C C . ARG A 1 98 ? 77.710 -8.257 37.598 1.00 68.37 98 ARG A C 1
ATOM 558 O O . ARG A 1 98 ? 77.798 -8.244 36.370 1.00 68.62 98 ARG A O 1
ATOM 566 N N . THR A 1 99 ? 76.602 -7.897 38.244 1.00 63.24 99 THR A N 1
ATOM 567 C CA . THR A 1 99 ? 75.400 -7.459 37.544 1.00 61.46 99 THR A CA 1
ATOM 568 C C . THR A 1 99 ? 75.517 -5.970 37.246 1.00 59.55 99 THR A C 1
ATOM 569 O O . THR A 1 99 ? 75.456 -5.143 38.163 1.00 62.46 99 THR A O 1
ATOM 573 N N . GLY A 1 100 ? 75.682 -5.624 35.969 1.00 56.59 100 GLY A N 1
ATOM 574 C CA . GLY A 1 100 ? 75.900 -4.239 35.593 1.00 51.66 100 GLY A CA 1
ATOM 575 C C . GLY A 1 100 ? 74.672 -3.512 35.083 1.00 47.34 100 GLY A C 1
ATOM 576 O O . GLY A 1 100 ? 74.719 -2.295 34.882 1.00 44.83 100 GLY A O 1
ATOM 577 N N . VAL A 1 101 ? 73.572 -4.237 34.856 1.00 43.91 101 VAL A N 1
ATOM 578 C CA . VAL A 1 101 ? 72.322 -3.643 34.405 1.00 41.74 101 VAL A CA 1
ATOM 579 C C . VAL A 1 101 ? 71.156 -4.189 35.214 1.00 42.08 101 VAL A C 1
ATOM 580 O O . VAL A 1 101 ? 71.222 -5.274 35.798 1.00 44.31 101 VAL A O 1
ATOM 584 N N . PHE A 1 102 ? 70.067 -3.424 35.245 1.00 39.24 102 PHE A N 1
ATOM 585 C CA . PHE A 1 102 ? 68.874 -3.903 35.933 1.00 36.94 102 PHE A CA 1
ATOM 586 C C . PHE A 1 102 ? 68.289 -5.101 35.200 1.00 38.77 102 PHE A C 1
ATOM 587 O O . PHE A 1 102 ? 68.198 -5.115 33.969 1.00 40.24 102 PHE A O 1
ATOM 595 N N . LEU A 1 103 ? 67.903 -6.121 35.956 1.00 36.84 103 LEU A N 1
ATOM 596 C CA . LEU A 1 103 ? 67.365 -7.338 35.367 1.00 38.04 103 LEU A CA 1
ATOM 597 C C . LEU A 1 103 ? 65.946 -7.659 35.824 1.00 39.02 103 LEU A C 1
ATOM 598 O O . LEU A 1 103 ? 65.378 -8.641 35.332 1.00 37.87 103 LEU A O 1
ATOM 603 N N . PHE A 1 104 ? 65.353 -6.863 36.730 1.00 34.62 104 PHE A N 1
ATOM 604 C CA . PHE A 1 104 ? 63.991 -7.070 37.211 1.00 31.87 104 PHE A CA 1
ATOM 605 C C . PHE A 1 104 ? 63.246 -5.755 37.172 1.00 31.24 104 PHE A C 1
ATOM 606 O O . PHE A 1 104 ? 63.775 -4.733 37.614 1.00 32.03 104 PHE A O 1
ATOM 614 N N . THR A 1 105 ? 62.017 -5.770 36.658 1.00 29.97 105 THR A N 1
ATOM 615 C CA . THR A 1 105 ? 61.252 -4.528 36.675 1.00 29.05 105 THR A CA 1
ATOM 616 C C . THR A 1 105 ? 60.906 -4.136 38.098 1.00 32.40 105 THR A C 1
ATOM 617 O O . THR A 1 105 ? 60.827 -2.937 38.407 1.00 32.21 105 THR A O 1
ATOM 621 N N . ALA A 1 106 ? 60.718 -5.130 38.971 1.00 28.99 106 ALA A N 1
ATOM 622 C CA . ALA A 1 106 ? 60.325 -4.906 40.366 1.00 34.98 106 ALA A CA 1
ATOM 623 C C . ALA A 1 106 ? 61.531 -4.789 41.299 1.00 31.29 106 ALA A C 1
ATOM 624 O O . ALA A 1 106 ? 61.612 -5.465 42.315 1.00 34.26 106 ALA A O 1
ATOM 626 N N . SER A 1 107 ? 62.489 -3.950 40.940 1.00 31.09 107 SER A N 1
ATOM 627 C CA . SER A 1 107 ? 63.643 -3.650 41.766 1.00 33.38 107 SER A CA 1
ATOM 628 C C . SER A 1 107 ? 63.665 -2.147 41.988 1.00 32.76 107 SER A C 1
ATOM 629 O O . SER A 1 107 ? 63.088 -1.386 41.207 1.00 29.54 107 SER A O 1
ATOM 632 N N . SER A 1 108 ? 64.311 -1.711 43.080 1.00 30.15 108 SER A N 1
ATOM 633 C CA . SER A 1 108 ? 64.186 -0.310 43.476 1.00 29.58 108 SER A CA 1
ATOM 634 C C . SER A 1 108 ? 65.294 0.592 42.936 1.00 31.77 108 SER A C 1
ATOM 635 O O . SER A 1 108 ? 65.160 1.821 43.026 1.00 32.06 108 SER A O 1
ATOM 638 N N . GLY A 1 109 ? 66.363 0.047 42.355 1.00 31.40 109 GLY A N 1
ATOM 639 C CA . GLY A 1 109 ? 67.405 0.899 41.800 1.00 33.96 109 GLY A CA 1
ATOM 640 C C . GLY A 1 109 ? 66.957 1.609 40.533 1.00 31.48 109 GLY A C 1
ATOM 641 O O . GLY A 1 109 ? 66.124 1.120 39.772 1.00 30.96 109 GLY A O 1
ATOM 642 N N . GLY A 1 110 ? 67.526 2.781 40.295 1.00 31.06 110 GLY A N 1
ATOM 643 C CA . GLY A 1 110 ? 67.117 3.562 39.146 1.00 32.82 110 GLY A CA 1
ATOM 644 C C . GLY A 1 110 ? 67.794 4.910 39.137 1.00 34.06 110 GLY A C 1
ATOM 645 O O . GLY A 1 110 ? 68.468 5.306 40.097 1.00 32.00 110 GLY A O 1
ATOM 646 N N . LEU A 1 111 ? 67.615 5.609 38.015 1.00 32.70 111 LEU A N 1
ATOM 647 C CA . LEU A 1 111 ? 68.172 6.945 37.847 1.00 33.21 111 LEU A CA 1
ATOM 648 C C . LEU A 1 111 ? 67.691 7.815 38.994 1.00 32.89 111 LEU A C 1
ATOM 649 O O . LEU A 1 111 ? 66.474 8.034 39.106 1.00 30.51 111 LEU A O 1
ATOM 654 N N . PRO A 1 112 ? 68.589 8.341 39.840 1.00 33.22 112 PRO A N 1
ATOM 655 C CA . PRO A 1 112 ? 68.143 8.980 41.083 1.00 35.90 112 PRO A CA 1
ATOM 656 C C . PRO A 1 112 ? 67.221 10.156 40.812 1.00 36.64 112 PRO A C 1
ATOM 657 O O . PRO A 1 112 ? 67.345 10.859 39.804 1.00 31.70 112 PRO A O 1
ATOM 661 N N . THR A 1 113 ? 66.293 10.369 41.746 1.00 34.67 113 THR A N 1
ATOM 662 C CA . THR A 1 113 ? 65.338 11.459 41.624 1.00 34.05 113 THR A CA 1
ATOM 663 C C . THR A 1 113 ? 66.016 12.811 41.599 1.00 37.99 113 THR A C 1
ATOM 664 O O . THR A 1 113 ? 65.446 13.756 41.051 1.00 39.86 113 THR A O 1
ATOM 668 N N . ASP A 1 114 ? 67.219 12.942 42.160 1.00 34.75 114 ASP A N 1
ATOM 669 C CA . ASP A 1 114 ? 67.856 14.249 42.122 1.00 36.33 114 ASP A CA 1
ATOM 670 C C . ASP A 1 114 ? 68.688 14.479 40.861 1.00 38.18 114 ASP A C 1
ATOM 671 O O . ASP A 1 114 ? 69.262 15.556 40.714 1.00 38.93 114 ASP A O 1
ATOM 676 N N . GLU A 1 115 ? 68.776 13.514 39.952 1.00 36.69 115 GLU A N 1
ATOM 677 C CA . GLU A 1 115 ? 69.454 13.763 38.684 1.00 37.76 115 GLU A CA 1
ATOM 678 C C . GLU A 1 115 ? 68.534 14.503 37.715 1.00 36.89 115 GLU A C 1
ATOM 679 O O . GLU A 1 115 ? 67.308 14.378 37.771 1.00 34.27 115 GLU A O 1
ATOM 685 N N . ILE A 1 116 ? 69.140 15.260 36.797 1.00 36.74 116 ILE A N 1
ATOM 686 C CA . ILE A 1 116 ? 68.401 16.072 35.835 1.00 35.60 116 ILE A CA 1
ATOM 687 C C . ILE A 1 116 ? 68.716 15.562 34.429 1.00 36.71 116 ILE A C 1
ATOM 688 O O . ILE A 1 116 ? 69.882 15.583 34.013 1.00 34.83 116 ILE A O 1
ATOM 693 N N . THR A 1 117 ? 67.691 15.093 33.707 1.00 34.50 117 THR A N 1
ATOM 694 C CA . THR A 1 117 ? 67.868 14.623 32.327 1.00 34.91 117 THR A CA 1
ATOM 695 C C . THR A 1 117 ? 67.751 15.765 31.315 1.00 34.81 117 THR A C 1
ATOM 696 O O . THR A 1 117 ? 67.213 16.836 31.609 1.00 32.56 117 THR A O 1
ATOM 700 N N . PHE A 1 118 ? 68.223 15.519 30.069 1.00 34.75 118 PHE A N 1
ATOM 701 C CA . PHE A 1 118 ? 68.008 16.585 29.103 1.00 33.57 118 PHE A CA 1
ATOM 702 C C . PHE A 1 118 ? 66.535 16.724 28.761 1.00 34.82 118 PHE A C 1
ATOM 703 O O . PHE A 1 118 ? 66.099 17.802 28.352 1.00 36.96 118 PHE A O 1
ATOM 711 N N . ALA A 1 119 ? 65.753 15.661 28.922 1.00 34.86 119 ALA A N 1
ATOM 712 C CA . ALA A 1 119 ? 64.323 15.783 28.668 1.00 37.09 119 ALA A CA 1
ATOM 713 C C . ALA A 1 119 ? 63.691 16.774 29.642 1.00 38.19 119 ALA A C 1
ATOM 714 O O . ALA A 1 119 ? 62.860 17.603 29.250 1.00 39.15 119 ALA A O 1
ATOM 716 N N . LYS A 1 120 ? 64.104 16.742 30.911 1.00 36.65 120 LYS A N 1
ATOM 717 C CA . LYS A 1 120 ? 63.533 17.702 31.855 1.00 38.90 120 LYS A CA 1
ATOM 718 C C . LYS A 1 120 ? 63.972 19.126 31.532 1.00 38.13 120 LYS A C 1
ATOM 719 O O . LYS A 1 120 ? 63.152 20.051 31.553 1.00 40.61 120 LYS A O 1
ATOM 725 N N . LEU A 1 121 ? 65.268 19.325 31.242 1.00 37.80 121 LEU A N 1
ATOM 726 C CA . LEU A 1 121 ? 65.747 20.635 30.786 1.00 39.87 121 LEU A CA 1
ATOM 727 C C . LEU A 1 121 ? 64.904 21.155 29.630 1.00 42.17 121 LEU A C 1
ATOM 728 O O . LEU A 1 121 ? 64.517 22.328 29.604 1.00 43.00 121 LEU A O 1
ATOM 733 N N . LEU A 1 122 ? 64.617 20.289 28.654 1.00 39.85 122 LEU A N 1
ATOM 734 C CA . LEU A 1 122 ? 63.916 20.744 27.456 1.00 44.73 122 LEU A CA 1
ATOM 735 C C . LEU A 1 122 ? 62.432 20.919 27.728 1.00 45.68 122 LEU A C 1
ATOM 736 O O . LEU A 1 122 ? 61.825 21.890 27.265 1.00 45.70 122 LEU A O 1
ATOM 741 N N . LYS A 1 123 ? 61.843 19.999 28.503 1.00 43.45 123 LYS A N 1
ATOM 742 C CA . LYS A 1 123 ? 60.467 20.181 28.954 1.00 42.95 123 LYS A CA 1
ATOM 743 C C . LYS A 1 123 ? 60.301 21.505 29.692 1.00 46.98 123 LYS A C 1
ATOM 744 O O . LYS A 1 123 ? 59.299 22.208 29.510 1.00 48.85 123 LYS A O 1
ATOM 750 N N . ASP A 1 124 ? 61.288 21.891 30.506 1.00 44.87 124 ASP A N 1
ATOM 751 C CA . ASP A 1 124 ? 61.140 23.172 31.190 1.00 48.80 124 ASP A CA 1
ATOM 752 C C . ASP A 1 124 ? 61.231 24.352 30.237 1.00 50.33 124 ASP A C 1
ATOM 753 O O . ASP A 1 124 ? 60.888 25.467 30.633 1.00 51.50 124 ASP A O 1
ATOM 758 N N . GLN A 1 125 ? 61.688 24.155 29.000 1.00 50.49 125 GLN A N 1
ATOM 759 C CA . GLN A 1 125 ? 61.671 25.244 28.027 1.00 51.35 125 GLN A CA 1
ATOM 760 C C . GLN A 1 125 ? 60.456 25.184 27.117 1.00 52.01 125 GLN A C 1
ATOM 761 O O . GLN A 1 125 ? 60.373 25.952 26.152 1.00 55.47 125 GLN A O 1
ATOM 767 N N . GLY A 1 126 ? 59.511 24.298 27.398 1.00 49.75 126 GLY A N 1
ATOM 768 C CA . GLY A 1 126 ? 58.298 24.214 26.617 1.00 52.90 126 GLY A CA 1
ATOM 769 C C . GLY A 1 126 ? 58.302 23.176 25.516 1.00 52.48 126 GLY A C 1
ATOM 770 O O . GLY A 1 126 ? 57.401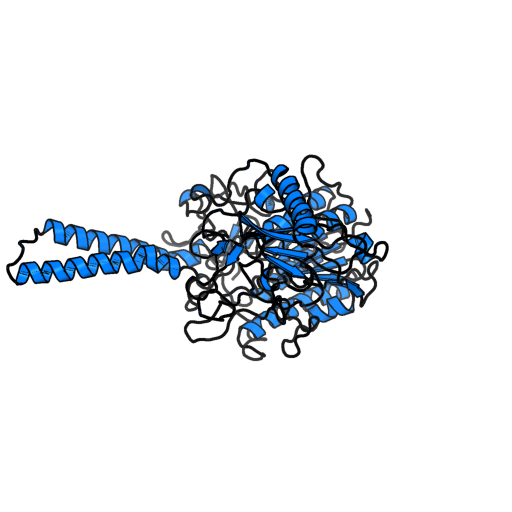 23.197 24.675 1.00 55.61 126 GLY A O 1
ATOM 771 N N . TYR A 1 127 ? 59.283 22.282 25.485 1.00 50.82 127 TYR A N 1
ATOM 772 C CA . TYR A 1 127 ? 59.289 21.202 24.509 1.00 49.43 127 TYR A CA 1
ATOM 773 C C . TYR A 1 127 ? 58.258 20.148 24.876 1.00 49.28 127 TYR A C 1
ATOM 774 O O . TYR A 1 127 ? 58.070 19.829 26.054 1.00 50.66 127 TYR A O 1
ATOM 783 N N . SER A 1 128 ? 57.602 19.585 23.866 1.00 48.62 128 SER A N 1
ATOM 784 C CA . SER A 1 128 ? 56.897 18.328 24.070 1.00 46.95 128 SER A CA 1
ATOM 785 C C . SER A 1 128 ? 57.915 17.202 24.031 1.00 45.15 128 SER A C 1
ATOM 786 O O . SER A 1 128 ? 58.733 17.139 23.109 1.00 45.85 128 SER A O 1
ATOM 789 N N . THR A 1 129 ? 57.886 16.320 25.030 1.00 42.97 129 THR A N 1
ATOM 790 C CA . THR A 1 129 ? 58.920 15.309 25.191 1.00 40.74 129 THR A CA 1
ATOM 791 C C . THR A 1 129 ? 58.294 13.920 25.209 1.00 40.45 129 THR A C 1
ATOM 792 O O . THR A 1 129 ? 57.251 13.705 25.841 1.00 38.87 129 THR A O 1
ATOM 796 N N . ALA A 1 130 ? 58.948 12.968 24.535 1.00 39.74 130 ALA A N 1
ATOM 797 C CA . ALA A 1 130 ? 58.452 11.599 24.473 1.00 37.53 130 ALA A CA 1
ATOM 798 C C . ALA A 1 130 ? 59.614 10.620 24.403 1.00 36.41 130 ALA A C 1
ATOM 799 O O . ALA A 1 130 ? 60.625 10.886 23.750 1.00 37.92 130 ALA A O 1
ATOM 801 N N . LEU A 1 131 ? 59.458 9.491 25.087 1.00 35.56 131 LEU A N 1
ATOM 802 C CA . LEU A 1 131 ? 60.350 8.351 24.972 1.00 36.25 131 LEU A CA 1
ATOM 803 C C . LEU A 1 131 ? 59.565 7.199 24.355 1.00 39.34 131 LEU A C 1
ATOM 804 O O . LEU A 1 131 ? 58.479 6.856 24.834 1.00 39.86 131 LEU A O 1
ATOM 809 N N . ILE A 1 132 ? 60.104 6.622 23.283 1.00 37.75 132 ILE A N 1
ATOM 810 C CA . ILE A 1 132 ? 59.510 5.483 22.597 1.00 37.75 132 ILE A CA 1
ATOM 811 C C . ILE A 1 132 ? 60.534 4.352 22.642 1.00 41.04 132 ILE A C 1
ATOM 812 O O . ILE A 1 132 ? 61.637 4.492 22.092 1.00 41.32 132 ILE A O 1
ATOM 817 N N . GLY A 1 133 ? 60.165 3.219 23.246 1.00 36.42 133 GLY A N 1
ATOM 818 C CA . GLY A 1 133 ? 61.065 2.079 23.323 1.00 36.79 133 GLY A CA 1
ATOM 819 C C . GLY A 1 133 ? 61.644 1.819 24.713 1.00 41.61 133 GLY A C 1
ATOM 820 O O . GLY A 1 133 ? 60.920 1.874 25.714 1.00 38.84 133 GLY A O 1
ATOM 821 N N . LYS A 1 134 ? 62.963 1.597 24.783 1.00 39.99 134 LYS A N 1
ATOM 822 C CA . LYS A 1 134 ? 63.645 1.084 25.972 1.00 38.16 134 LYS A CA 1
ATOM 823 C C . LYS A 1 134 ? 64.117 2.202 26.896 1.00 35.95 134 LYS A C 1
ATOM 824 O O . LYS A 1 134 ? 64.693 3.202 26.456 1.00 33.12 134 LYS A O 1
ATOM 830 N N . TRP A 1 135 ? 63.876 2.023 28.193 1.00 36.20 135 TRP A N 1
ATOM 831 C CA . TRP A 1 135 ? 64.332 2.964 29.215 1.00 33.55 135 TRP A CA 1
ATOM 832 C C . TRP A 1 135 ? 65.528 2.367 29.954 1.00 32.61 135 TRP A C 1
ATOM 833 O O . TRP A 1 135 ? 66.658 2.829 29.767 1.00 32.56 135 TRP A O 1
ATOM 844 N N . HIS A 1 136 ? 65.299 1.337 30.767 1.00 29.53 136 HIS A N 1
ATOM 845 C CA . HIS A 1 136 ? 66.336 0.557 31.456 1.00 33.45 136 HIS A CA 1
ATOM 846 C C . HIS A 1 136 ? 67.018 1.346 32.576 1.00 32.98 136 HIS A C 1
ATOM 847 O O . HIS A 1 136 ? 68.159 1.040 32.956 1.00 31.37 136 HIS A O 1
ATOM 854 N N . LEU A 1 137 ? 66.320 2.345 33.119 1.00 31.46 137 LEU A N 1
ATOM 855 C CA . LEU A 1 137 ? 66.826 3.168 34.212 1.00 33.22 137 LEU A CA 1
ATOM 856 C C . LEU A 1 137 ? 65.942 3.089 35.451 1.00 30.29 137 LEU A C 1
ATOM 857 O O . LEU A 1 137 ? 65.954 4.025 36.267 1.00 29.67 137 LEU A O 1
ATOM 862 N N . GLY A 1 138 ? 65.170 2.011 35.595 1.00 29.07 138 GLY A N 1
ATOM 863 C CA . GLY A 1 138 ? 64.397 1.751 36.801 1.00 33.17 138 GLY A CA 1
ATOM 864 C C . GLY A 1 138 ? 62.938 2.101 36.600 1.00 35.18 138 GLY A C 1
ATOM 865 O O . GLY A 1 138 ? 62.510 2.523 35.513 1.00 32.36 138 GLY A O 1
ATOM 866 N N . MET A 1 139 ? 62.146 1.912 37.676 1.00 29.61 139 MET A N 1
ATOM 867 C CA . MET A 1 139 ? 60.754 2.313 37.502 1.00 34.37 139 MET A CA 1
ATOM 868 C C . MET A 1 139 ? 60.253 2.885 38.837 1.00 31.51 139 MET A C 1
ATOM 869 O O . MET A 1 139 ? 60.015 4.095 38.928 1.00 30.54 139 MET A O 1
ATOM 874 N N . SER A 1 140 ? 60.081 2.047 39.872 1.00 32.32 140 SER A N 1
ATOM 875 C CA . SER A 1 140 ? 59.578 2.511 41.180 1.00 31.83 140 SER A CA 1
ATOM 876 C C . SER A 1 140 ? 60.557 2.172 42.301 1.00 33.21 140 SER A C 1
ATOM 877 O O . SER A 1 140 ? 61.431 1.320 42.142 1.00 28.87 140 SER A O 1
ATOM 880 N N . CYS A 1 141 ? 60.360 2.812 43.467 1.00 31.98 141 CYS A N 1
ATOM 881 C CA . CYS A 1 141 ? 61.321 2.798 44.571 1.00 31.39 141 CYS A CA 1
ATOM 882 C C . CYS A 1 141 ? 60.784 2.028 45.763 1.00 34.56 141 CYS A C 1
ATOM 883 O O . CYS A 1 141 ? 61.338 0.998 46.155 1.00 33.98 141 CYS A O 1
ATOM 886 N N . HIS A 1 142 ? 59.767 2.568 46.437 1.00 34.60 142 HIS A N 1
ATOM 887 C CA . HIS A 1 142 ? 59.224 2.009 47.670 1.00 33.96 142 HIS A CA 1
ATOM 888 C C . HIS A 1 142 ? 57.866 1.364 47.476 1.00 35.21 142 HIS A C 1
ATOM 889 O O . HIS A 1 142 ? 57.566 0.364 48.132 1.00 36.49 142 HIS A O 1
ATOM 896 N N . SER A 1 143 ? 57.052 1.913 46.575 1.00 33.41 143 SER A N 1
ATOM 897 C CA . SER A 1 143 ? 55.707 1.446 46.287 1.00 35.55 143 SER A CA 1
ATOM 898 C C . SER A 1 143 ? 55.596 1.213 44.786 1.00 35.54 143 SER A C 1
ATOM 899 O O . SER A 1 143 ? 56.277 1.885 44.017 1.00 34.29 143 SER A O 1
ATOM 902 N N . LYS A 1 144 ? 54.737 0.270 44.367 1.00 36.54 144 LYS A N 1
ATOM 903 C CA . LYS A 1 144 ? 54.671 -0.078 42.947 1.00 37.69 144 LYS A CA 1
ATOM 904 C C . LYS A 1 144 ? 54.107 1.072 42.109 1.00 40.77 144 LYS A C 1
ATOM 905 O O . LYS A 1 144 ? 54.216 1.050 40.873 1.00 38.38 144 LYS A O 1
ATOM 911 N N . THR A 1 145 ? 53.542 2.102 42.747 1.00 40.80 145 THR A N 1
ATOM 912 C CA . THR A 1 145 ? 52.969 3.211 41.992 1.00 41.29 145 THR A CA 1
ATOM 913 C C . THR A 1 145 ? 53.655 4.539 42.271 1.00 40.21 145 THR A C 1
ATOM 914 O O . THR A 1 145 ? 53.150 5.582 41.835 1.00 41.28 145 THR A O 1
ATOM 918 N N . ASP A 1 146 ? 54.805 4.545 42.958 1.00 35.90 146 ASP A N 1
ATOM 919 C CA . ASP A 1 146 ? 55.470 5.831 43.085 1.00 37.01 146 ASP A CA 1
ATOM 920 C C . ASP A 1 146 ? 56.257 6.205 41.832 1.00 36.09 146 ASP A C 1
ATOM 921 O O . ASP A 1 146 ? 56.495 7.393 41.610 1.00 37.41 146 ASP A O 1
ATOM 926 N N . PHE A 1 147 ? 56.666 5.230 41.014 1.00 35.56 147 PHE A N 1
ATOM 927 C CA . PHE A 1 147 ? 57.295 5.511 39.725 1.00 35.84 147 PHE A CA 1
ATOM 928 C C . PHE A 1 147 ? 58.442 6.509 39.836 1.00 36.10 147 PHE A C 1
ATOM 929 O O . PHE A 1 147 ? 58.660 7.312 38.923 1.00 33.65 147 PHE A O 1
ATOM 937 N N . CYS A 1 148 ? 59.179 6.465 40.956 1.00 32.99 148 CYS A N 1
ATOM 938 C CA . CYS A 1 148 ? 60.209 7.466 41.221 1.00 34.05 148 CYS A CA 1
ATOM 939 C C . CYS A 1 148 ? 61.256 7.526 40.108 1.00 33.81 148 CYS A C 1
ATOM 940 O O . CYS A 1 148 ? 61.874 8.577 39.908 1.00 35.96 148 CYS A O 1
ATOM 943 N N . HIS A 1 149 ? 61.502 6.418 39.395 1.00 31.78 149 HIS A N 1
ATOM 944 C CA . HIS A 1 149 ? 62.538 6.392 38.358 1.00 33.19 149 HIS A CA 1
ATOM 945 C C . HIS A 1 149 ? 61.960 6.315 36.953 1.00 31.40 149 HIS A C 1
ATOM 946 O O . HIS A 1 149 ? 62.720 6.113 35.994 1.00 31.18 149 HIS A O 1
ATOM 953 N N . HIS A 1 150 ? 60.643 6.444 36.825 1.00 29.32 150 HIS A N 1
ATOM 954 C CA . HIS A 1 150 ? 59.934 6.261 35.565 1.00 32.85 150 HIS A CA 1
ATOM 955 C C . HIS A 1 150 ? 60.209 7.435 34.622 1.00 32.74 150 HIS A C 1
ATOM 956 O O . HIS A 1 150 ? 60.388 8.569 35.083 1.00 29.86 150 HIS A O 1
ATOM 963 N N . PRO A 1 151 ? 60.194 7.207 33.290 1.00 31.86 151 PRO A N 1
ATOM 964 C CA . PRO A 1 151 ? 60.431 8.325 32.353 1.00 30.08 151 PRO A CA 1
ATOM 965 C C . PRO A 1 151 ? 59.596 9.551 32.621 1.00 31.87 151 PRO A C 1
ATOM 966 O O . PRO A 1 151 ? 60.081 10.679 32.463 1.00 31.54 151 PRO A O 1
ATOM 970 N N . LEU A 1 152 ? 58.325 9.369 32.978 1.00 33.76 152 LEU A N 1
ATOM 971 C CA . LEU A 1 152 ? 57.448 10.516 33.184 1.00 33.17 152 LEU A CA 1
ATOM 972 C C . LEU A 1 152 ? 57.830 11.318 34.417 1.00 37.85 152 LEU A C 1
ATOM 973 O O . LEU A 1 152 ? 57.413 12.476 34.552 1.00 37.33 152 LEU A O 1
ATOM 978 N N . HIS A 1 153 ? 58.622 10.741 35.307 1.00 33.54 153 HIS A N 1
ATOM 979 C CA . HIS A 1 153 ? 59.187 11.480 36.424 1.00 35.95 153 HIS A CA 1
ATOM 980 C C . HIS A 1 153 ? 60.568 12.008 36.102 1.00 37.15 153 HIS A C 1
ATOM 981 O O . HIS A 1 153 ? 61.238 12.520 37.003 1.00 34.88 153 HIS A O 1
ATOM 988 N N . HIS A 1 154 ? 61.047 11.816 34.855 1.00 31.82 154 HIS A N 1
ATOM 989 C CA . HIS A 1 154 ? 62.376 12.280 34.486 1.00 31.90 154 HIS A CA 1
ATOM 990 C C . HIS A 1 154 ? 62.347 13.127 33.216 1.00 35.09 154 HIS A C 1
ATOM 991 O O . HIS A 1 154 ? 63.274 13.067 32.404 1.00 34.35 154 HIS A O 1
ATOM 998 N N . GLY A 1 155 ? 61.284 13.900 33.021 1.00 33.87 155 GLY A N 1
ATOM 999 C CA . GLY A 1 155 ? 61.232 14.899 31.972 1.00 38.20 155 GLY A CA 1
ATOM 1000 C C . GLY A 1 155 ? 60.443 14.525 30.728 1.00 38.26 155 GLY A C 1
ATOM 1001 O O . GLY A 1 155 ? 60.234 15.395 29.870 1.00 37.86 155 GLY A O 1
ATOM 1002 N N . PHE A 1 156 ? 59.995 13.280 30.597 1.00 35.61 156 PHE A N 1
ATOM 1003 C CA . PHE A 1 156 ? 59.213 12.881 29.432 1.00 38.63 156 PHE A CA 1
ATOM 1004 C C . PHE A 1 156 ? 57.726 13.043 29.719 1.00 40.54 156 PHE A C 1
ATOM 1005 O O . PHE A 1 156 ? 57.245 12.679 30.795 1.00 40.11 156 PHE A O 1
ATOM 1013 N N . ASN A 1 157 ? 57.009 13.652 28.777 1.00 40.51 157 ASN A N 1
ATOM 1014 C CA . ASN A 1 157 ? 55.569 13.792 28.934 1.00 41.19 157 ASN A CA 1
ATOM 1015 C C . ASN A 1 157 ? 54.817 12.558 28.478 1.00 43.26 157 ASN A C 1
ATOM 1016 O O . ASN A 1 157 ? 53.657 12.373 28.872 1.00 45.72 157 ASN A O 1
ATOM 1021 N N . TYR A 1 158 ? 55.453 11.712 27.668 1.00 40.43 158 TYR A N 1
ATOM 1022 C CA . TYR A 1 158 ? 54.801 10.555 27.093 1.00 39.15 158 TYR A CA 1
ATOM 1023 C C . TYR A 1 158 ? 55.828 9.441 26.984 1.00 38.68 158 TYR A C 1
ATOM 1024 O O . TYR A 1 158 ? 57.000 9.694 26.689 1.00 38.78 158 TYR A O 1
ATOM 1033 N N . PHE A 1 159 ? 55.384 8.214 27.232 1.00 36.53 159 PHE A N 1
ATOM 1034 C CA . PHE A 1 159 ? 56.243 7.041 27.204 1.00 39.04 159 PHE A CA 1
ATOM 1035 C C . PHE A 1 159 ? 55.458 5.907 26.573 1.00 39.77 159 PHE A C 1
ATOM 1036 O O . PHE A 1 159 ? 54.333 5.620 26.985 1.00 40.29 159 PHE A O 1
ATOM 1044 N N . TYR A 1 160 ? 56.040 5.285 25.560 1.00 41.96 160 TYR A N 1
ATOM 1045 C CA . TYR A 1 160 ? 55.500 4.066 24.984 1.00 40.85 160 TYR A CA 1
ATOM 1046 C C . TYR A 1 160 ? 56.667 3.110 24.854 1.00 38.95 160 TYR A C 1
ATOM 1047 O O . TYR A 1 160 ? 57.629 3.417 24.149 1.00 40.22 160 TYR A O 1
ATOM 1056 N N . GLY A 1 161 ? 56.613 1.977 25.550 1.00 40.27 161 GLY A N 1
ATOM 1057 C CA . GLY A 1 161 ? 57.714 1.044 25.428 1.00 41.08 161 GLY A CA 1
ATOM 1058 C C . GLY A 1 161 ? 57.884 0.077 26.576 1.00 41.87 161 GLY A C 1
ATOM 1059 O O . GLY A 1 161 ? 56.901 -0.429 27.114 1.00 42.61 161 GLY A O 1
ATOM 1060 N N . ILE A 1 162 ? 59.129 -0.195 26.959 1.00 42.46 162 ILE A N 1
ATOM 1061 C CA . ILE A 1 162 ? 59.441 -1.162 28.013 1.00 44.76 162 ILE A CA 1
ATOM 1062 C C . ILE A 1 162 ? 60.319 -0.516 29.074 1.00 38.16 162 ILE A C 1
ATOM 1063 O O . ILE A 1 162 ? 61.196 0.304 28.778 1.00 39.17 162 ILE A O 1
ATOM 1068 N N . SER A 1 163 ? 60.098 -0.882 30.322 1.00 44.29 163 SER A N 1
ATOM 1069 C CA . SER A 1 163 ? 60.903 -0.245 31.352 1.00 43.61 163 SER A CA 1
ATOM 1070 C C . SER A 1 163 ? 62.255 -0.910 31.548 1.00 42.85 163 SER A C 1
ATOM 1071 O O . SER A 1 163 ? 63.185 -0.268 32.063 1.00 40.78 163 SER A O 1
ATOM 1074 N N . LEU A 1 164 ? 62.364 -2.195 31.228 1.00 37.56 164 LEU A N 1
ATOM 1075 C CA . LEU A 1 164 ? 63.621 -2.894 31.422 1.00 38.59 164 LEU A CA 1
ATOM 1076 C C . LEU A 1 164 ? 64.371 -2.980 30.097 1.00 37.68 164 LEU A C 1
ATOM 1077 O O . LEU A 1 164 ? 64.852 -1.967 29.594 1.00 35.80 164 LEU A O 1
ATOM 1082 N N . THR A 1 165 ? 64.491 -4.178 29.536 1.00 38.34 165 THR A N 1
ATOM 1083 C CA . THR A 1 165 ? 65.275 -4.383 28.327 1.00 39.87 165 THR A CA 1
ATOM 1084 C C . THR A 1 165 ? 64.732 -5.606 27.611 1.00 40.31 165 THR A C 1
ATOM 1085 O O . THR A 1 165 ? 64.033 -6.427 28.202 1.00 37.93 165 THR A O 1
ATOM 1089 N N . ASN A 1 166 ? 65.042 -5.718 26.320 1.00 40.71 166 ASN A N 1
ATOM 1090 C CA . ASN A 1 166 ? 64.850 -6.995 25.653 1.00 42.02 166 ASN A CA 1
ATOM 1091 C C . ASN A 1 166 ? 65.882 -7.971 26.202 1.00 39.69 166 ASN A C 1
ATOM 1092 O O . ASN A 1 166 ? 66.982 -7.586 26.600 1.00 40.27 166 ASN A O 1
ATOM 1097 N N . LEU A 1 167 ? 65.526 -9.243 26.224 1.00 41.60 167 LEU A N 1
ATOM 1098 C CA . LEU A 1 167 ? 66.457 -10.259 26.672 1.00 46.08 167 LEU A CA 1
ATOM 1099 C C . LEU A 1 167 ? 66.122 -11.523 25.927 1.00 46.72 167 LEU A C 1
ATOM 1100 O O . LEU A 1 167 ? 65.004 -11.682 25.442 1.00 50.49 167 LEU A O 1
ATOM 1105 N N . ARG A 1 168 ? 67.085 -12.440 25.861 1.00 49.49 168 ARG A N 1
ATOM 1106 C CA . ARG A 1 168 ? 66.760 -13.799 25.425 1.00 54.21 168 ARG A CA 1
ATOM 1107 C C . ARG A 1 168 ? 65.511 -14.330 26.125 1.00 57.06 168 ARG A C 1
ATOM 1108 O O . ARG A 1 168 ? 64.616 -14.889 25.482 1.00 53.71 168 ARG A O 1
ATOM 1116 N N . ASP A 1 169 ? 65.420 -14.139 27.448 1.00 52.21 169 ASP A N 1
ATOM 1117 C CA . ASP A 1 169 ? 64.311 -14.709 28.207 1.00 51.98 169 ASP A CA 1
ATOM 1118 C C . ASP A 1 169 ? 62.960 -14.109 27.829 1.00 49.80 169 ASP A C 1
ATOM 1119 O O . ASP A 1 169 ? 61.923 -14.702 28.140 1.00 50.88 169 ASP A O 1
ATOM 1124 N N . CYS A 1 170 ? 62.935 -12.952 27.175 1.00 47.20 170 CYS A N 1
ATOM 1125 C CA . CYS A 1 170 ? 61.649 -12.370 26.825 1.00 50.39 170 CYS A CA 1
ATOM 1126 C C . CYS A 1 170 ? 60.970 -13.095 25.667 1.00 56.65 170 CYS A C 1
ATOM 1127 O O . CYS A 1 170 ? 59.756 -12.935 25.484 1.00 54.30 170 CYS A O 1
ATOM 1130 N N . LYS A 1 171 ? 61.712 -13.911 24.914 1.00 56.82 171 LYS A N 1
ATOM 1131 C CA . LYS A 1 171 ? 61.190 -14.621 23.745 1.00 61.64 171 LYS A CA 1
ATOM 1132 C C . LYS A 1 171 ? 61.351 -16.115 23.980 1.00 63.44 171 LYS A C 1
ATOM 1133 O O . LYS A 1 171 ? 62.487 -16.595 24.150 1.00 63.96 171 LYS A O 1
ATOM 1139 N N . PRO A 1 172 ? 60.259 -16.873 24.039 1.00 66.25 172 PRO A N 1
ATOM 1140 C CA . PRO A 1 172 ? 60.354 -18.287 24.417 1.00 69.33 172 PRO A CA 1
ATOM 1141 C C . PRO A 1 172 ? 61.191 -19.076 23.423 1.00 73.98 172 PRO A C 1
ATOM 1142 O O . PRO A 1 172 ? 61.127 -18.852 22.215 1.00 71.69 172 PRO A O 1
ATOM 1146 N N . GLY A 1 173 ? 61.991 -19.995 23.951 1.00 84.18 173 GLY A N 1
ATOM 1147 C CA . GLY A 1 173 ? 62.891 -20.777 23.130 1.00 81.60 173 GLY A CA 1
ATOM 1148 C C . GLY A 1 173 ? 63.973 -19.947 22.480 1.00 83.70 173 GLY A C 1
ATOM 1149 O O . GLY A 1 173 ? 64.217 -20.093 21.275 1.00 89.44 173 GLY A O 1
ATOM 1150 N N . GLU A 1 174 ? 64.614 -19.051 23.240 1.00 73.84 174 GLU A N 1
ATOM 1151 C CA . GLU A 1 174 ? 65.704 -18.247 22.695 1.00 73.02 174 GLU A CA 1
ATOM 1152 C C . GLU A 1 174 ? 66.890 -18.175 23.644 1.00 68.25 174 GLU A C 1
ATOM 1153 O O . GLU A 1 174 ? 67.742 -17.293 23.493 1.00 70.59 174 GLU A O 1
ATOM 1159 N N . GLY A 1 175 ? 66.968 -19.080 24.595 1.00 62.10 175 GLY A N 1
ATOM 1160 C CA . GLY A 1 175 ? 68.028 -19.062 25.574 1.00 66.61 175 GLY A CA 1
ATOM 1161 C C . GLY A 1 175 ? 67.676 -18.222 26.782 1.00 63.85 175 GLY A C 1
ATOM 1162 O O . GLY A 1 175 ? 66.547 -17.746 26.958 1.00 61.63 175 GLY A O 1
ATOM 1163 N N . SER A 1 176 ? 68.690 -18.027 27.625 1.00 58.71 176 SER A N 1
ATOM 1164 C CA . SER A 1 176 ? 68.561 -17.272 28.859 1.00 58.83 176 SER A CA 1
ATOM 1165 C C . SER A 1 176 ? 69.860 -16.527 29.138 1.00 57.91 176 SER A C 1
ATOM 1166 O O . SER A 1 176 ? 70.954 -17.051 28.893 1.00 60.14 176 SER A O 1
ATOM 1169 N N . VAL A 1 177 ? 69.736 -15.290 29.635 1.00 56.37 177 VAL A N 1
ATOM 1170 C CA . VAL A 1 177 ? 70.902 -14.569 30.146 1.00 57.11 177 VAL A CA 1
ATOM 1171 C C . VAL A 1 177 ? 71.301 -15.032 31.539 1.00 54.24 177 VAL A C 1
ATOM 1172 O O . VAL A 1 177 ? 72.292 -14.534 32.088 1.00 53.57 177 VAL A O 1
ATOM 1176 N N . PHE A 1 178 ? 70.569 -15.976 32.129 1.00 55.37 178 PHE A N 1
ATOM 1177 C CA . PHE A 1 178 ? 70.766 -16.355 33.519 1.00 53.95 178 PHE A CA 1
ATOM 1178 C C . PHE A 1 178 ? 71.479 -17.693 33.677 1.00 57.16 178 PHE A C 1
ATOM 1179 O O . PHE A 1 178 ? 71.521 -18.229 34.791 1.00 54.27 178 PHE A O 1
ATOM 1187 N N . THR A 1 179 ? 72.027 -18.249 32.592 1.00 55.93 179 THR A N 1
ATOM 1188 C CA . THR A 1 179 ? 72.577 -19.602 32.649 1.00 58.09 179 THR A CA 1
ATOM 1189 C C . THR A 1 179 ? 73.699 -19.707 33.676 1.00 58.12 179 THR A C 1
ATOM 1190 O O . THR A 1 179 ? 73.715 -20.630 34.498 1.00 58.15 179 THR A O 1
ATOM 1194 N N . THR A 1 180 ? 74.645 -18.765 33.645 1.00 57.93 180 THR A N 1
ATOM 1195 C CA . THR A 1 180 ? 75.686 -18.708 34.669 1.00 59.70 180 THR A CA 1
ATOM 1196 C C . THR A 1 180 ? 75.092 -18.714 36.074 1.00 61.41 180 THR A C 1
ATOM 1197 O O . THR A 1 180 ? 75.577 -19.428 36.962 1.00 62.99 180 THR A O 1
ATOM 1201 N N . GLY A 1 181 ? 74.033 -17.930 36.293 1.00 61.52 181 GLY A N 1
ATOM 1202 C CA . GLY A 1 181 ? 73.411 -17.892 37.606 1.00 56.45 181 GLY A CA 1
ATOM 1203 C C . GLY A 1 181 ? 72.740 -19.198 37.978 1.00 56.99 181 GLY A C 1
ATOM 1204 O O . GLY A 1 181 ? 72.825 -19.641 39.125 1.00 59.04 181 GLY A O 1
ATOM 1205 N N . PHE A 1 182 ? 72.054 -19.829 37.022 1.00 53.66 182 PHE A N 1
ATOM 1206 C CA . PHE A 1 182 ? 71.463 -21.136 37.294 1.00 54.21 182 PHE A CA 1
ATOM 1207 C C . PHE A 1 182 ? 72.520 -22.144 37.724 1.00 55.82 182 PHE A C 1
ATOM 1208 O O . PHE A 1 182 ? 72.218 -23.062 38.495 1.00 54.69 182 PHE A O 1
ATOM 1216 N N . LYS A 1 183 ? 73.762 -21.977 37.255 1.00 56.23 183 LYS A N 1
ATOM 1217 C CA . LYS A 1 183 ? 74.840 -22.901 37.592 1.00 57.33 183 LYS A CA 1
ATOM 1218 C C . LYS A 1 183 ? 75.222 -22.824 39.070 1.00 59.61 183 LYS A C 1
ATOM 1219 O O . LYS A 1 183 ? 75.275 -23.856 39.747 1.00 56.69 183 LYS A O 1
ATOM 1225 N N . ARG A 1 184 ? 75.541 -21.621 39.579 1.00 70.94 184 ARG A N 1
ATOM 1226 C CA . ARG A 1 184 ? 75.892 -21.483 40.996 1.00 71.91 184 ARG A CA 1
ATOM 1227 C C . ARG A 1 184 ? 74.719 -21.818 41.898 1.00 68.79 184 ARG A C 1
ATOM 1228 O O . ARG A 1 184 ? 74.885 -22.482 42.925 1.00 69.35 184 ARG A O 1
ATOM 1236 N N . LEU A 1 185 ? 73.542 -21.295 41.573 1.00 58.46 185 LEU A N 1
ATOM 1237 C CA . LEU A 1 185 ? 72.456 -21.243 42.535 1.00 56.57 185 LEU A CA 1
ATOM 1238 C C . LEU A 1 185 ? 71.509 -22.419 42.437 1.00 54.04 185 LEU A C 1
ATOM 1239 O O . LEU A 1 185 ? 70.762 -22.664 43.395 1.00 51.27 185 LEU A O 1
ATOM 1244 N N . VAL A 1 186 ? 71.501 -23.133 41.310 1.00 49.72 186 VAL A N 1
ATOM 1245 C CA . VAL A 1 186 ? 70.520 -24.191 41.127 1.00 48.59 186 VAL A CA 1
ATOM 1246 C C . VAL A 1 186 ? 71.194 -25.510 40.800 1.00 49.52 186 VAL A C 1
ATOM 1247 O O . VAL A 1 186 ? 71.127 -26.452 41.597 1.00 47.13 186 VAL A O 1
ATOM 1251 N N . PHE A 1 187 ? 71.853 -25.589 39.637 1.00 45.37 187 PHE A N 1
ATOM 1252 C CA . PHE A 1 187 ? 72.336 -26.875 39.142 1.00 45.21 187 PHE A CA 1
ATOM 1253 C C . PHE A 1 187 ? 73.421 -27.448 40.043 1.00 47.14 187 PHE A C 1
ATOM 1254 O O . PHE A 1 187 ? 73.386 -28.630 40.397 1.00 45.72 187 PHE A O 1
ATOM 1262 N N . LEU A 1 188 ? 74.407 -26.632 40.421 1.00 48.20 188 LEU A N 1
ATOM 1263 C CA . LEU A 1 188 ? 75.478 -27.171 41.259 1.00 48.75 188 LEU A CA 1
ATOM 1264 C C . LEU A 1 188 ? 74.979 -27.571 42.644 1.00 48.48 188 LEU A C 1
ATOM 1265 O O . LEU A 1 188 ? 75.283 -28.697 43.081 1.00 47.63 188 LEU A O 1
ATOM 1270 N N . PRO A 1 189 ? 74.220 -26.741 43.380 1.00 49.74 189 PRO A N 1
ATOM 1271 C CA . PRO A 1 189 ? 73.681 -27.231 44.659 1.00 45.35 189 PRO A CA 1
ATOM 1272 C C . PRO A 1 189 ? 72.843 -28.484 44.490 1.00 46.46 189 PRO A C 1
ATOM 1273 O O . PRO A 1 189 ? 72.895 -29.407 45.317 1.00 44.13 189 PRO A O 1
ATOM 1277 N N . LEU A 1 190 ? 72.077 -28.552 43.412 1.00 43.46 190 LEU A N 1
ATOM 1278 C CA . LEU A 1 190 ? 71.199 -29.690 43.229 1.00 41.55 190 LEU A CA 1
ATOM 1279 C C . LEU A 1 190 ? 71.999 -30.938 42.864 1.00 45.04 190 LEU A C 1
ATOM 1280 O O . LEU A 1 190 ? 71.607 -32.058 43.220 1.00 40.41 190 LEU A O 1
ATOM 1285 N N . GLN A 1 191 ? 73.145 -30.768 42.195 1.00 42.56 191 GLN A N 1
ATOM 1286 C CA . GLN A 1 191 ? 74.010 -31.917 41.936 1.00 45.33 191 GLN A CA 1
ATOM 1287 C C . GLN A 1 191 ? 74.687 -32.406 43.219 1.00 45.15 191 GLN A C 1
ATOM 1288 O O . GLN A 1 191 ? 74.876 -33.610 43.405 1.00 44.49 191 GLN A O 1
ATOM 1294 N N . ILE A 1 192 ? 75.073 -31.488 44.106 1.00 43.28 192 ILE A N 1
ATOM 1295 C CA . ILE A 1 192 ? 75.675 -31.881 45.379 1.00 45.38 192 ILE A CA 1
ATOM 1296 C C . ILE A 1 192 ? 74.670 -32.663 46.218 1.00 41.25 192 ILE A C 1
ATOM 1297 O O . ILE A 1 192 ? 74.964 -33.753 46.728 1.00 40.74 192 ILE A O 1
ATOM 1302 N N . VAL A 1 193 ? 73.462 -32.118 46.363 1.00 41.10 193 VAL A N 1
ATOM 1303 C CA . VAL A 1 193 ? 72.407 -32.815 47.092 1.00 41.94 193 VAL A CA 1
ATOM 1304 C C . VAL A 1 193 ? 72.133 -34.178 46.473 1.00 41.28 193 VAL A C 1
ATOM 1305 O O . VAL A 1 193 ? 72.018 -35.186 47.180 1.00 37.72 193 VAL A O 1
ATOM 1309 N N . GLY A 1 194 ? 72.018 -34.237 45.144 1.00 37.87 194 GLY A N 1
ATOM 1310 C CA . GLY A 1 194 ? 71.704 -35.508 44.510 1.00 35.72 194 GLY A CA 1
ATOM 1311 C C . GLY A 1 194 ? 72.806 -36.546 44.664 1.00 40.33 194 GLY A C 1
ATOM 1312 O O . GLY A 1 194 ? 72.534 -37.730 44.886 1.00 38.84 194 GLY A O 1
ATOM 1313 N N . VAL A 1 195 ? 74.062 -36.128 44.532 1.00 38.90 195 VAL A N 1
ATOM 1314 C CA . VAL A 1 195 ? 75.164 -37.077 44.662 1.00 39.89 195 VAL A CA 1
ATOM 1315 C C . VAL A 1 195 ? 75.308 -37.526 46.118 1.00 38.82 195 VAL A C 1
ATOM 1316 O O . VAL A 1 195 ? 75.623 -38.691 46.396 1.00 39.36 195 VAL A O 1
ATOM 1320 N N . THR A 1 196 ? 75.098 -36.604 47.064 1.00 35.80 196 THR A N 1
ATOM 1321 C CA . THR A 1 196 ? 75.097 -36.977 48.476 1.00 37.83 196 THR A CA 1
ATOM 1322 C C . THR A 1 196 ? 74.022 -38.008 48.762 1.00 37.36 196 THR A C 1
ATOM 1323 O O . THR A 1 196 ? 74.255 -38.985 49.490 1.00 37.45 196 THR A O 1
ATOM 1327 N N . LEU A 1 197 ? 72.830 -37.804 48.201 1.00 35.53 197 LEU A N 1
ATOM 1328 C CA . LEU A 1 197 ? 71.728 -38.718 48.455 1.00 34.72 197 LEU A CA 1
ATOM 1329 C C . LEU A 1 197 ? 72.010 -40.096 47.871 1.00 36.77 197 LEU A C 1
ATOM 1330 O O . LEU A 1 197 ? 71.815 -41.115 48.552 1.00 32.01 197 LEU A O 1
ATOM 1335 N N . LEU A 1 198 ? 72.515 -40.153 46.632 1.00 32.55 198 LEU A N 1
ATOM 1336 C CA . LEU A 1 198 ? 72.838 -41.441 46.015 1.00 34.80 198 LEU A CA 1
ATOM 1337 C C . LEU A 1 198 ? 73.978 -42.147 46.740 1.00 32.37 198 LEU A C 1
ATOM 1338 O O . LEU A 1 198 ? 73.984 -43.377 46.858 1.00 27.93 198 LEU A O 1
ATOM 1343 N N . THR A 1 199 ? 74.991 -41.403 47.163 1.00 33.36 199 THR A N 1
ATOM 1344 C CA . THR A 1 199 ? 76.091 -42.019 47.905 1.00 36.51 199 THR A CA 1
ATOM 1345 C C . THR A 1 199 ? 75.618 -42.563 49.261 1.00 34.14 199 THR A C 1
ATOM 1346 O O . THR A 1 199 ? 75.944 -43.698 49.643 1.00 33.34 199 THR A O 1
ATOM 1350 N N . LEU A 1 200 ? 74.837 -41.769 49.994 1.00 33.15 200 LEU A N 1
ATOM 1351 C CA . LEU A 1 200 ? 74.311 -42.217 51.291 1.00 34.47 200 LEU A CA 1
ATOM 1352 C C . LEU A 1 200 ? 73.456 -43.467 51.142 1.00 35.72 200 LEU A C 1
ATOM 1353 O O . LEU A 1 200 ? 73.614 -44.442 51.892 1.00 31.25 200 LEU A O 1
ATOM 1358 N N . ALA A 1 201 ? 72.572 -43.474 50.145 1.00 32.96 201 ALA A N 1
ATOM 1359 C CA . ALA A 1 201 ? 71.746 -44.645 49.899 1.00 34.41 201 ALA A CA 1
ATOM 1360 C C . ALA A 1 201 ? 72.596 -45.864 49.618 1.00 34.80 201 ALA A C 1
ATOM 1361 O O . ALA A 1 201 ? 72.257 -46.973 50.049 1.00 34.83 201 ALA A O 1
ATOM 1363 N N . ALA A 1 202 ? 73.711 -45.699 48.891 1.00 32.03 202 ALA A N 1
ATOM 1364 C CA . ALA A 1 202 ? 74.535 -46.879 48.618 1.00 36.07 202 ALA A CA 1
ATOM 1365 C C . ALA A 1 202 ? 75.285 -47.328 49.872 1.00 35.02 202 ALA A C 1
ATOM 1366 O O . ALA A 1 202 ? 75.402 -48.531 50.125 1.00 33.38 202 ALA A O 1
ATOM 1368 N N . LEU A 1 203 ? 75.828 -46.380 50.644 1.00 34.61 203 LEU A N 1
ATOM 1369 C CA . LEU A 1 203 ? 76.528 -46.735 51.887 1.00 36.83 203 LEU A CA 1
ATOM 1370 C C . LEU A 1 203 ? 75.582 -47.402 52.870 1.00 36.67 203 LEU A C 1
ATOM 1371 O O . LEU A 1 203 ? 75.940 -48.386 53.519 1.00 36.58 203 LEU A O 1
ATOM 1376 N N . ASN A 1 204 ? 74.371 -46.864 53.003 1.00 38.01 204 ASN A N 1
ATOM 1377 C CA . ASN A 1 204 ? 73.349 -47.501 53.828 1.00 36.63 204 ASN A CA 1
ATOM 1378 C C . ASN A 1 204 ? 73.085 -48.924 53.372 1.00 38.77 204 ASN A C 1
ATOM 1379 O O . ASN A 1 204 ? 73.124 -49.869 54.176 1.00 37.10 204 ASN A O 1
ATOM 1384 N N . CYS A 1 205 ? 72.891 -49.103 52.061 1.00 35.95 205 CYS A N 1
ATOM 1385 C CA . CYS A 1 205 ? 72.544 -50.402 51.506 1.00 35.02 205 CYS A CA 1
ATOM 1386 C C . CYS A 1 205 ? 73.689 -51.388 51.640 1.00 37.34 205 CYS A C 1
ATOM 1387 O O . CYS A 1 205 ? 73.457 -52.592 51.821 1.00 40.60 205 CYS A O 1
ATOM 1390 N N . LEU A 1 206 ? 74.932 -50.914 51.590 1.00 35.28 206 LEU A N 1
ATOM 1391 C CA . LEU A 1 206 ? 76.048 -51.837 51.755 1.00 36.20 206 LEU A CA 1
ATOM 1392 C C . LEU A 1 206 ? 76.375 -52.103 53.222 1.00 35.02 206 LEU A C 1
ATOM 1393 O O . LEU A 1 206 ? 77.267 -52.900 53.498 1.00 33.60 206 LEU A O 1
ATOM 1398 N N . GLY A 1 207 ? 75.698 -51.450 54.156 1.00 34.57 207 GLY A N 1
ATOM 1399 C CA . GLY A 1 207 ? 75.948 -51.742 55.564 1.00 38.90 207 GLY A CA 1
ATOM 1400 C C . GLY A 1 207 ? 77.170 -51.051 56.111 1.00 36.21 207 GLY A C 1
ATOM 1401 O O . GLY A 1 207 ? 77.795 -51.561 57.033 1.00 39.78 207 GLY A O 1
ATOM 1402 N N . LEU A 1 208 ? 77.557 -49.914 55.535 1.00 36.14 208 LEU A N 1
ATOM 1403 C CA . LEU A 1 208 ? 78.690 -49.133 56.012 1.00 39.45 208 LEU A CA 1
ATOM 1404 C C . LEU A 1 208 ? 78.262 -47.959 56.853 1.00 40.08 208 LEU A C 1
ATOM 1405 O O . LEU A 1 208 ? 79.103 -47.328 57.489 1.00 39.12 208 LEU A O 1
ATOM 1410 N N . LEU A 1 209 ? 76.984 -47.636 56.847 1.00 37.02 209 LEU A N 1
ATOM 1411 C CA . LEU A 1 209 ? 76.547 -46.415 57.484 1.00 41.91 209 LEU A CA 1
ATOM 1412 C C . LEU A 1 209 ? 75.059 -46.561 57.710 1.00 42.13 209 LEU A C 1
ATOM 1413 O O . LEU A 1 209 ? 74.329 -46.894 56.770 1.00 41.23 209 LEU A O 1
ATOM 1418 N N . HIS A 1 210 ? 74.608 -46.324 58.933 1.00 38.39 210 HIS A N 1
ATOM 1419 C CA . HIS A 1 210 ? 73.177 -46.163 59.147 1.00 39.13 210 HIS A CA 1
ATOM 1420 C C . HIS A 1 210 ? 72.828 -44.713 58.837 1.00 43.19 210 HIS A C 1
ATOM 1421 O O . HIS A 1 210 ? 73.402 -43.796 59.429 1.00 41.24 210 HIS A O 1
ATOM 1428 N N . VAL A 1 211 ? 71.975 -44.496 57.840 1.00 42.33 211 VAL A N 1
ATOM 1429 C CA . VAL A 1 211 ? 71.537 -43.153 57.466 1.00 41.20 211 VAL A CA 1
ATOM 1430 C C . VAL A 1 211 ? 70.157 -42.954 58.031 1.00 43.05 211 VAL A C 1
ATOM 1431 O O . VAL A 1 211 ? 69.209 -43.639 57.603 1.00 44.76 211 VAL A O 1
ATOM 1435 N N . PRO A 1 212 ? 69.960 -42.057 59.001 1.00 43.70 212 PRO A N 1
ATOM 1436 C CA . PRO A 1 212 ? 68.622 -41.816 59.535 1.00 44.79 212 PRO A CA 1
ATOM 1437 C C . PRO A 1 212 ? 67.716 -41.233 58.471 1.00 46.46 212 PRO A C 1
ATOM 1438 O O . PRO A 1 212 ? 68.163 -40.501 57.576 1.00 46.04 212 PRO A O 1
ATOM 1442 N N . LEU A 1 213 ? 66.425 -41.571 58.569 1.00 50.78 213 LEU A N 1
ATOM 1443 C CA . LEU A 1 213 ? 65.464 -41.048 57.607 1.00 49.83 213 LEU A CA 1
ATOM 1444 C C . LEU A 1 213 ? 65.460 -39.531 57.607 1.00 47.78 213 LEU A C 1
ATOM 1445 O O . LEU A 1 213 ? 65.288 -38.912 56.548 1.00 47.01 213 LEU A O 1
ATOM 1450 N N . GLY A 1 214 ? 65.695 -38.915 58.768 1.00 47.66 214 GLY A N 1
ATOM 1451 C CA . GLY A 1 214 ? 65.782 -37.463 58.820 1.00 47.82 214 GLY A CA 1
ATOM 1452 C C . GLY A 1 214 ? 66.793 -36.877 57.852 1.00 44.25 214 GLY A C 1
ATOM 1453 O O . GLY A 1 214 ? 66.585 -35.783 57.323 1.00 40.89 214 GLY A O 1
ATOM 1454 N N . VAL A 1 215 ? 67.904 -37.584 57.614 1.00 43.44 215 VAL A N 1
ATOM 1455 C CA . VAL A 1 215 ? 68.923 -37.091 56.691 1.00 40.70 215 VAL A CA 1
ATOM 1456 C C . VAL A 1 215 ? 68.419 -37.183 55.251 1.00 42.15 215 VAL A C 1
ATOM 1457 O O . VAL A 1 215 ? 68.554 -36.238 54.465 1.00 40.18 215 VAL A O 1
ATOM 1461 N N . PHE A 1 216 ? 67.834 -38.326 54.886 1.00 40.27 216 PHE A N 1
ATOM 1462 C CA . PHE A 1 216 ? 67.193 -38.440 53.582 1.00 42.45 216 PHE A CA 1
ATOM 1463 C C . PHE A 1 216 ? 66.109 -37.386 53.426 1.00 43.79 216 PHE A C 1
ATOM 1464 O O . PHE A 1 216 ? 66.012 -36.730 52.383 1.00 38.93 216 PHE A O 1
ATOM 1472 N N . PHE A 1 217 ? 65.302 -37.188 54.467 1.00 42.36 217 PHE A N 1
ATOM 1473 C CA . PHE A 1 217 ? 64.246 -36.187 54.390 1.00 43.40 217 PHE A CA 1
ATOM 1474 C C . PHE A 1 217 ? 64.822 -34.804 54.125 1.00 41.19 217 PHE A C 1
ATOM 1475 O O . PHE A 1 217 ? 64.300 -34.048 53.295 1.00 42.73 217 PHE A O 1
ATOM 1483 N N . SER A 1 218 ? 65.881 -34.442 54.849 1.00 39.93 218 SER A N 1
ATOM 1484 C CA . SER A 1 218 ? 66.472 -33.118 54.695 1.00 41.78 218 SER A CA 1
ATOM 1485 C C . SER A 1 218 ? 66.963 -32.903 53.274 1.00 39.96 218 SER A C 1
ATOM 1486 O O . SER A 1 218 ? 66.784 -31.823 52.695 1.00 35.75 218 SER A O 1
ATOM 1489 N N . LEU A 1 219 ? 67.618 -33.914 52.716 1.00 39.08 219 LEU A N 1
ATOM 1490 C CA . LEU A 1 219 ? 68.152 -33.798 51.374 1.00 39.20 219 LEU A CA 1
ATOM 1491 C C . LEU A 1 219 ? 67.025 -33.657 50.354 1.00 37.02 219 LEU A C 1
ATOM 1492 O O . LEU A 1 219 ? 67.066 -32.776 49.489 1.00 35.68 219 LEU A O 1
ATOM 1497 N N . LEU A 1 220 ? 65.996 -34.503 50.456 1.00 36.67 220 LEU A N 1
ATOM 1498 C CA . LEU A 1 220 ? 64.870 -34.406 49.529 1.00 36.97 220 LEU A CA 1
ATOM 1499 C C . LEU A 1 220 ? 64.155 -33.075 49.675 1.00 37.82 220 LEU A C 1
ATOM 1500 O O . LEU A 1 220 ? 63.723 -32.472 48.684 1.00 33.77 220 LEU A O 1
ATOM 1505 N N . PHE A 1 221 ? 63.982 -32.622 50.915 1.00 37.60 221 PHE A N 1
ATOM 1506 C CA . PHE A 1 221 ? 63.337 -31.344 51.152 1.00 35.79 221 PHE A CA 1
ATOM 1507 C C . PHE A 1 221 ? 64.129 -30.220 50.502 1.00 36.98 221 PHE A C 1
ATOM 1508 O O . PHE A 1 221 ? 63.570 -29.362 49.810 1.00 36.10 221 PHE A O 1
ATOM 1516 N N . LEU A 1 222 ? 65.449 -30.228 50.686 1.00 34.17 222 LEU A N 1
ATOM 1517 C CA . LEU A 1 222 ? 66.262 -29.172 50.101 1.00 37.61 222 LEU A CA 1
ATOM 1518 C C . LEU A 1 222 ? 66.212 -29.214 48.568 1.00 36.79 222 LEU A C 1
ATOM 1519 O O . LEU A 1 222 ? 66.086 -28.171 47.914 1.00 34.15 222 LEU A O 1
ATOM 1524 N N . ALA A 1 223 ? 66.287 -30.407 47.977 1.00 34.09 223 ALA A N 1
ATOM 1525 C CA . ALA A 1 223 ? 66.177 -30.501 46.525 1.00 35.51 223 ALA A CA 1
ATOM 1526 C C . ALA A 1 223 ? 64.830 -29.983 46.048 1.00 35.17 223 ALA A C 1
ATOM 1527 O O . ALA A 1 223 ? 64.761 -29.213 45.084 1.00 34.28 223 ALA A O 1
ATOM 1529 N N . ALA A 1 224 ? 63.742 -30.382 46.714 1.00 30.85 224 ALA A N 1
ATOM 1530 C CA . ALA A 1 224 ? 62.420 -29.904 46.300 1.00 34.42 224 ALA A CA 1
ATOM 1531 C C . ALA A 1 224 ? 62.310 -28.385 46.379 1.00 35.85 224 ALA A C 1
ATOM 1532 O O . ALA A 1 224 ? 61.666 -27.755 45.523 1.00 33.97 224 ALA A O 1
ATOM 1534 N N . LEU A 1 225 ? 62.906 -27.770 47.407 1.00 34.45 225 LEU A N 1
ATOM 1535 C CA . LEU A 1 225 ? 62.800 -26.319 47.544 1.00 36.66 225 LEU A CA 1
ATOM 1536 C C . LEU A 1 225 ? 63.573 -25.602 46.436 1.00 34.67 225 LEU A C 1
ATOM 1537 O O . LEU A 1 225 ? 63.071 -24.647 45.834 1.00 33.77 225 LEU A O 1
ATOM 1542 N N . ILE A 1 226 ? 64.816 -26.021 46.189 1.00 32.63 226 ILE A N 1
ATOM 1543 C CA . ILE A 1 226 ? 65.618 -25.423 45.126 1.00 36.20 226 ILE A CA 1
ATOM 1544 C C . ILE A 1 226 ? 64.902 -25.559 43.780 1.00 36.17 226 ILE A C 1
ATOM 1545 O O . ILE A 1 226 ? 64.838 -24.614 42.984 1.00 33.13 226 ILE A O 1
ATOM 1550 N N . LEU A 1 227 ? 64.317 -26.724 43.525 1.00 35.12 227 LEU A N 1
ATOM 1551 C CA . LEU A 1 227 ? 63.683 -26.958 42.232 1.00 36.77 227 LEU A CA 1
ATOM 1552 C C . LEU A 1 227 ? 62.395 -26.157 42.091 1.00 36.42 227 LEU A C 1
ATOM 1553 O O . LEU A 1 227 ? 62.100 -25.614 41.019 1.00 35.29 227 LEU A O 1
ATOM 1558 N N . THR A 1 228 ? 61.618 -26.048 43.169 1.00 33.89 228 THR A N 1
ATOM 1559 C CA . THR A 1 228 ? 60.416 -25.215 43.123 1.00 34.80 228 THR A CA 1
ATOM 1560 C C . THR A 1 228 ? 60.761 -23.754 42.848 1.00 35.45 228 THR A C 1
ATOM 1561 O O . THR A 1 228 ? 60.138 -23.102 41.993 1.00 33.83 228 THR A O 1
ATOM 1565 N N . LEU A 1 229 ? 61.755 -23.218 43.553 1.00 33.64 229 LEU A N 1
ATOM 1566 C CA . LEU A 1 229 ? 62.169 -21.845 43.283 1.00 36.81 229 LEU A CA 1
ATOM 1567 C C . LEU A 1 229 ? 62.618 -21.690 41.833 1.00 35.16 229 LEU A C 1
ATOM 1568 O O . LEU A 1 229 ? 62.289 -20.700 41.182 1.00 35.06 229 LEU A O 1
ATOM 1573 N N . PHE A 1 230 ? 63.356 -22.672 41.315 1.00 34.66 230 PHE A N 1
ATOM 1574 C CA . PHE A 1 230 ? 63.850 -22.606 39.940 1.00 38.37 230 PHE A CA 1
ATOM 1575 C C . PHE A 1 230 ? 62.699 -22.660 38.947 1.00 35.57 230 PHE A C 1
ATOM 1576 O O . PHE A 1 230 ? 62.634 -21.851 38.020 1.00 40.17 230 PHE A O 1
ATOM 1584 N N . LEU A 1 231 ? 61.759 -23.589 39.143 1.00 35.41 231 LEU A N 1
ATOM 1585 C CA . LEU A 1 231 ? 60.603 -23.663 38.259 1.00 36.91 231 LEU A CA 1
ATOM 1586 C C . LEU A 1 231 ? 59.747 -22.423 38.363 1.00 40.47 231 LEU A C 1
ATOM 1587 O O . LEU A 1 231 ? 59.184 -21.971 37.361 1.00 34.93 231 LEU A O 1
ATOM 1592 N N . GLY A 1 232 ? 59.669 -21.827 39.556 1.00 35.18 232 GLY A N 1
ATOM 1593 C CA . GLY A 1 232 ? 58.964 -20.568 39.681 1.00 35.61 232 GLY A CA 1
ATOM 1594 C C . GLY A 1 232 ? 59.616 -19.470 38.869 1.00 38.36 232 GLY A C 1
ATOM 1595 O O . GLY A 1 232 ? 58.932 -18.686 38.210 1.00 40.48 232 GLY A O 1
ATOM 1596 N N . PHE A 1 233 ? 60.947 -19.398 38.907 1.00 37.07 233 PHE A N 1
ATOM 1597 C CA . PHE A 1 233 ? 61.662 -18.410 38.103 1.00 41.29 233 PHE A CA 1
ATOM 1598 C C . PHE A 1 233 ? 61.422 -18.649 36.614 1.00 39.93 233 PHE A C 1
ATOM 1599 O O . PHE A 1 233 ? 61.152 -17.709 35.860 1.00 42.46 233 PHE A O 1
ATOM 1607 N N . LEU A 1 234 ? 61.524 -19.908 36.176 1.00 39.13 234 LEU A N 1
ATOM 1608 C CA . LEU A 1 234 ? 61.285 -20.233 34.770 1.00 41.85 234 LEU A CA 1
ATOM 1609 C C . LEU A 1 234 ? 59.880 -19.843 34.344 1.00 44.56 234 LEU A C 1
ATOM 1610 O O . LEU A 1 234 ? 59.663 -19.424 33.205 1.00 43.32 234 LEU A O 1
ATOM 1615 N N . HIS A 1 235 ? 58.903 -20.012 35.229 1.00 41.85 235 HIS A N 1
ATOM 1616 C CA . HIS A 1 235 ? 57.525 -19.753 34.824 1.00 43.47 235 HIS A CA 1
ATOM 1617 C C . HIS A 1 235 ? 57.200 -18.261 34.813 1.00 43.57 235 HIS A C 1
ATOM 1618 O O . HIS A 1 235 ? 56.468 -17.788 33.939 1.00 43.37 235 HIS A O 1
ATOM 1625 N N . TYR A 1 236 ? 57.722 -17.503 35.777 1.00 42.65 236 TYR A N 1
ATOM 1626 C CA . TYR A 1 236 ? 57.258 -16.140 36.004 1.00 41.59 236 TYR A CA 1
ATOM 1627 C C . TYR A 1 236 ? 58.160 -15.058 35.442 1.00 37.44 236 TYR A C 1
ATOM 1628 O O . TYR A 1 236 ? 57.706 -13.916 35.332 1.00 37.07 236 TYR A O 1
ATOM 1637 N N . PHE A 1 237 ? 59.420 -15.348 35.111 1.00 35.43 237 PHE A N 1
ATOM 1638 C CA . PHE A 1 237 ? 60.314 -14.240 34.772 1.00 41.02 237 PHE A CA 1
ATOM 1639 C C . PHE A 1 237 ? 59.807 -13.442 33.558 1.00 38.23 237 PHE A C 1
ATOM 1640 O O . PHE A 1 237 ? 59.821 -12.199 33.558 1.00 36.71 237 PHE A O 1
ATOM 1648 N N . ARG A 1 238 ? 59.394 -14.137 32.497 1.00 36.56 238 ARG A N 1
ATOM 1649 C CA . ARG A 1 238 ? 59.032 -13.407 31.273 1.00 39.30 238 ARG A CA 1
ATOM 1650 C C . ARG A 1 238 ? 57.836 -12.500 31.479 1.00 38.95 238 ARG A C 1
ATOM 1651 O O . ARG A 1 238 ? 57.961 -11.280 31.235 1.00 40.30 238 ARG A O 1
ATOM 1659 N N . PRO A 1 239 ? 56.678 -12.962 31.956 1.00 37.85 239 PRO A N 1
ATOM 1660 C CA . PRO A 1 239 ? 55.560 -12.025 32.145 1.00 39.90 239 PRO A CA 1
ATOM 1661 C C . PRO A 1 239 ? 55.828 -10.976 33.210 1.00 39.62 239 PRO A C 1
ATOM 1662 O O . PRO A 1 239 ? 55.324 -9.851 33.099 1.00 38.72 239 PRO A O 1
ATOM 1666 N N . LEU A 1 240 ? 56.631 -11.285 34.227 1.00 36.83 240 LEU A N 1
ATOM 1667 C CA . LEU A 1 240 ? 56.837 -10.287 35.275 1.00 38.72 240 LEU A CA 1
ATOM 1668 C C . LEU A 1 240 ? 57.841 -9.217 34.871 1.00 37.51 240 LEU A C 1
ATOM 1669 O O . LEU A 1 240 ? 57.857 -8.141 35.478 1.00 38.08 240 LEU A O 1
ATOM 1674 N N . ASN A 1 241 ? 58.653 -9.468 33.835 1.00 38.63 241 ASN A N 1
ATOM 1675 C CA . ASN A 1 241 ? 59.733 -8.555 33.476 1.00 40.51 241 ASN A CA 1
ATOM 1676 C C . ASN A 1 241 ? 59.757 -8.132 32.010 1.00 42.96 241 ASN A C 1
ATOM 1677 O O . ASN A 1 241 ? 60.476 -7.187 31.678 1.00 45.01 241 ASN A O 1
ATOM 1682 N N . CYS A 1 242 ? 58.992 -8.776 31.141 1.00 36.75 242 CYS A N 1
ATOM 1683 C CA . CYS A 1 242 ? 58.950 -8.442 29.704 1.00 42.05 242 CYS A CA 1
ATOM 1684 C C . CYS A 1 242 ? 57.542 -7.979 29.352 1.00 41.65 242 CYS A C 1
ATOM 1685 O O . CYS A 1 242 ? 56.714 -8.800 28.946 1.00 43.71 242 CYS A O 1
ATOM 1688 N N . PHE A 1 243 ? 57.266 -6.683 29.498 1.00 39.51 243 PHE A N 1
ATOM 1689 C CA . PHE A 1 243 ? 55.924 -6.181 29.226 1.00 43.26 243 PHE A CA 1
ATOM 1690 C C . PHE A 1 243 ? 55.997 -4.761 28.687 1.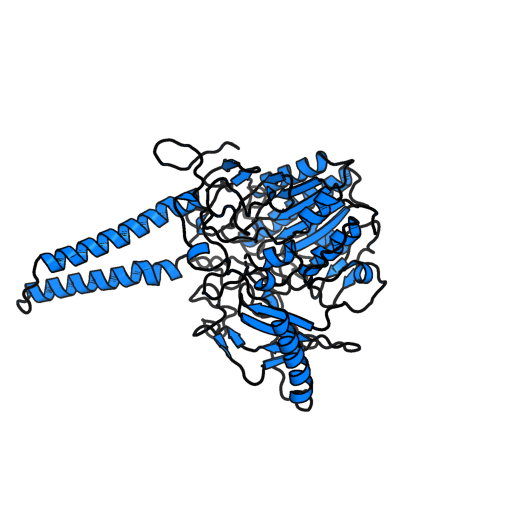00 44.74 243 PHE A C 1
ATOM 1691 O O . PHE A 1 243 ? 56.959 -4.025 28.935 1.00 41.59 243 PHE A O 1
ATOM 1699 N N . MET A 1 244 ? 54.961 -4.387 27.927 1.00 44.58 244 MET A N 1
ATOM 1700 C CA . MET A 1 244 ? 54.855 -3.062 27.326 1.00 45.24 244 MET A CA 1
ATOM 1701 C C . MET A 1 244 ? 54.028 -2.131 28.198 1.00 40.85 244 MET A C 1
ATOM 1702 O O . MET A 1 244 ? 53.030 -2.545 28.797 1.00 41.02 244 MET A O 1
ATOM 1707 N N . MET A 1 245 ? 54.433 -0.861 28.237 1.00 37.83 245 MET A N 1
ATOM 1708 C CA . MET A 1 245 ? 53.744 0.179 28.988 1.00 41.34 245 MET A CA 1
ATOM 1709 C C . MET A 1 245 ? 53.423 1.355 28.079 1.00 40.96 245 MET A C 1
ATOM 1710 O O . MET A 1 245 ? 54.161 1.649 27.135 1.00 42.49 245 MET A O 1
ATOM 1715 N N . ARG A 1 246 ? 52.323 2.037 28.393 1.00 39.99 246 ARG A N 1
ATOM 1716 C CA . ARG A 1 246 ? 52.082 3.408 27.956 1.00 43.60 246 ARG A CA 1
ATOM 1717 C C . ARG A 1 246 ? 51.917 4.258 29.205 1.00 42.85 246 ARG A C 1
ATOM 1718 O O . ARG A 1 246 ? 51.015 4.004 30.008 1.00 42.63 246 ARG A O 1
ATOM 1726 N N . ASN A 1 247 ? 52.781 5.257 29.369 1.00 40.13 247 ASN A N 1
ATOM 1727 C CA . ASN A 1 247 ? 52.770 6.131 30.546 1.00 41.53 247 ASN A CA 1
ATOM 1728 C C . ASN A 1 247 ? 52.863 5.239 31.774 1.00 39.04 247 ASN A C 1
ATOM 1729 O O . ASN A 1 247 ? 53.835 4.472 31.879 1.00 37.90 247 ASN A O 1
ATOM 1734 N N . TYR A 1 248 ? 51.908 5.267 32.696 1.00 39.70 248 TYR A N 1
ATOM 1735 C CA . TYR A 1 248 ? 52.031 4.509 33.929 1.00 43.24 248 TYR A CA 1
ATOM 1736 C C . TYR A 1 248 ? 51.306 3.179 33.871 1.00 46.95 248 TYR A C 1
ATOM 1737 O O . TYR A 1 248 ? 51.183 2.512 34.899 1.00 47.05 248 TYR A O 1
ATOM 1746 N N . GLU A 1 249 ? 50.813 2.767 32.710 1.00 45.12 249 GLU A N 1
ATOM 1747 C CA . GLU A 1 249 ? 49.991 1.569 32.664 1.00 47.48 249 GLU A CA 1
ATOM 1748 C C . GLU A 1 249 ? 50.615 0.493 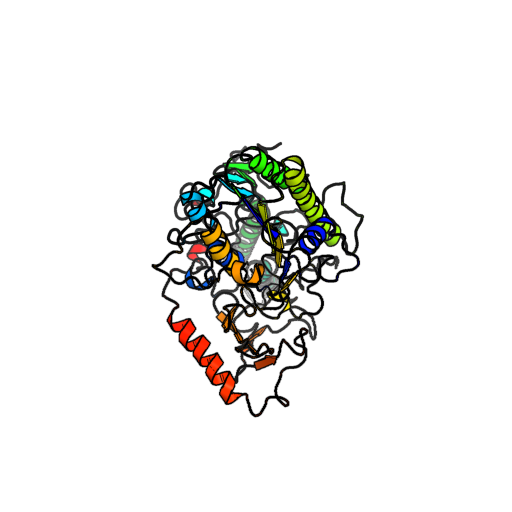31.789 1.00 44.48 249 GLU A C 1
ATOM 1749 O O . GLU A 1 249 ? 51.247 0.796 30.771 1.00 44.61 249 GLU A O 1
ATOM 1755 N N . ILE A 1 250 ? 50.450 -0.761 32.211 1.00 45.56 250 ILE A N 1
ATOM 1756 C CA . ILE A 1 250 ? 50.848 -1.916 31.414 1.00 44.93 250 ILE A CA 1
ATOM 1757 C C . ILE A 1 250 ? 49.822 -2.102 30.305 1.00 51.09 250 ILE A C 1
ATOM 1758 O O . ILE A 1 250 ? 48.613 -2.065 30.555 1.00 52.83 250 ILE A O 1
ATOM 1763 N N . ILE A 1 251 ? 50.300 -2.302 29.080 1.00 48.21 251 ILE A N 1
ATOM 1764 C CA . ILE A 1 251 ? 49.414 -2.463 27.935 1.00 51.90 251 ILE A CA 1
ATOM 1765 C C . ILE A 1 251 ? 49.537 -3.824 27.274 1.00 54.92 251 ILE A C 1
ATOM 1766 O O . ILE A 1 251 ? 48.628 -4.208 26.519 1.00 61.52 251 ILE A O 1
ATOM 1771 N N . GLN A 1 252 ? 50.610 -4.571 27.526 1.00 52.14 252 GLN A N 1
ATOM 1772 C CA . GLN A 1 252 ? 50.779 -5.891 26.925 1.00 53.17 252 GLN A CA 1
ATOM 1773 C C . GLN A 1 252 ? 51.696 -6.713 27.818 1.00 48.17 252 GLN A C 1
ATOM 1774 O O . GLN A 1 252 ? 52.864 -6.366 27.992 1.00 41.76 252 GLN A O 1
ATOM 1780 N N . GLN A 1 253 ? 51.183 -7.795 28.368 1.00 50.92 253 GLN A N 1
ATOM 1781 C CA . GLN A 1 253 ? 51.984 -8.543 29.331 1.00 49.61 253 GLN A CA 1
ATOM 1782 C C . GLN A 1 253 ? 51.661 -10.016 29.198 1.00 45.85 253 GLN A C 1
ATOM 1783 O O . GLN A 1 253 ? 50.500 -10.403 29.357 1.00 51.52 253 GLN A O 1
ATOM 1789 N N . PRO A 1 254 ? 52.635 -10.866 28.840 1.00 44.61 254 PRO A N 1
ATOM 1790 C CA . PRO A 1 254 ? 53.987 -10.519 28.378 1.00 45.76 254 PRO A CA 1
ATOM 1791 C C . PRO A 1 254 ? 53.976 -9.761 27.047 1.00 47.48 254 PRO A C 1
ATOM 1792 O O . PRO A 1 254 ? 52.979 -9.811 26.350 1.00 47.06 254 PRO A O 1
ATOM 1796 N N . MET A 1 255 ? 55.068 -9.059 26.760 1.00 44.87 255 MET A N 1
ATOM 1797 C CA . MET A 1 255 ? 55.260 -8.371 25.493 1.00 47.90 255 MET A CA 1
ATOM 1798 C C . MET A 1 255 ? 55.145 -9.332 24.316 1.00 51.46 255 MET A C 1
ATOM 1799 O O . MET A 1 255 ? 55.670 -10.445 24.356 1.00 50.69 255 MET A O 1
ATOM 1804 N N . SER A 1 256 ? 54.423 -8.914 23.275 1.00 52.38 256 SER A N 1
ATOM 1805 C CA . SER A 1 256 ? 54.399 -9.651 22.013 1.00 58.48 256 SER A CA 1
ATOM 1806 C C . SER A 1 256 ? 55.444 -9.073 21.070 1.00 57.57 256 SER A C 1
ATOM 1807 O O . SER A 1 256 ? 55.620 -7.855 20.993 1.00 53.46 256 SER A O 1
ATOM 1810 N N . TYR A 1 257 ? 56.137 -9.953 20.353 1.00 60.66 257 TYR A N 1
ATOM 1811 C CA . TYR A 1 257 ? 57.091 -9.509 19.350 1.00 61.31 257 TYR A CA 1
ATOM 1812 C C . TYR A 1 257 ? 56.452 -9.250 17.989 1.00 63.02 257 TYR A C 1
ATOM 1813 O O . TYR A 1 257 ? 57.145 -8.750 17.101 1.00 63.96 257 TYR A O 1
ATOM 1822 N N . ASP A 1 258 ? 55.158 -9.551 17.821 1.00 65.28 258 ASP A N 1
ATOM 1823 C CA . ASP A 1 258 ? 54.412 -9.316 16.579 1.00 69.22 258 ASP A CA 1
ATOM 1824 C C . ASP A 1 258 ? 54.422 -7.846 16.193 1.00 67.22 258 ASP A C 1
ATOM 1825 O O . ASP A 1 258 ? 53.846 -7.021 16.916 1.00 64.07 258 ASP A O 1
ATOM 1830 N N . ASN A 1 259 ? 55.053 -7.500 15.065 1.00 69.28 259 ASN A N 1
ATOM 1831 C CA . ASN A 1 259 ? 55.087 -6.106 14.593 1.00 67.88 259 ASN A CA 1
ATOM 1832 C C . ASN A 1 259 ? 55.669 -5.139 15.639 1.00 62.26 259 ASN A C 1
ATOM 1833 O O . ASN A 1 259 ? 55.367 -3.939 15.625 1.00 60.52 259 ASN A O 1
ATOM 1838 N N . LEU A 1 260 ? 56.505 -5.635 16.553 1.00 60.20 260 LEU A N 1
ATOM 1839 C CA . LEU A 1 260 ? 57.045 -4.779 17.614 1.00 56.98 260 LEU A CA 1
ATOM 1840 C C . LEU A 1 260 ? 57.656 -3.492 17.058 1.00 58.40 260 LEU A C 1
ATOM 1841 O O . LEU A 1 260 ? 57.234 -2.381 17.408 1.00 54.80 260 LEU A O 1
ATOM 1846 N N . THR A 1 261 ? 58.630 -3.624 16.149 1.00 59.02 261 THR A N 1
ATOM 1847 C CA . THR A 1 261 ? 59.292 -2.441 15.601 1.00 58.11 261 THR A CA 1
ATOM 1848 C C . THR A 1 261 ? 58.306 -1.525 14.881 1.00 58.02 261 THR A C 1
ATOM 1849 O O . THR A 1 261 ? 58.443 -0.292 14.932 1.00 54.69 261 THR A O 1
ATOM 1853 N N . GLN A 1 262 ? 57.294 -2.100 14.231 1.00 59.62 262 GLN A N 1
ATOM 1854 C CA . GLN A 1 262 ? 56.315 -1.276 13.527 1.00 61.42 262 GLN A CA 1
ATOM 1855 C C . GLN A 1 262 ? 55.440 -0.506 14.506 1.00 58.46 262 GLN A C 1
ATOM 1856 O O . GLN A 1 262 ? 55.114 0.668 14.268 1.00 58.08 262 GLN A O 1
ATOM 1862 N N . ARG A 1 263 ? 55.032 -1.165 15.596 1.00 56.77 263 ARG A N 1
ATOM 1863 C CA . ARG A 1 263 ? 54.303 -0.487 16.670 1.00 56.75 263 ARG A CA 1
ATOM 1864 C C . ARG A 1 263 ? 55.099 0.676 17.240 1.00 53.46 263 ARG A C 1
ATOM 1865 O O . ARG A 1 263 ? 54.547 1.758 17.469 1.00 52.88 263 ARG A O 1
ATOM 1873 N N . LEU A 1 264 ? 56.397 0.480 17.491 1.00 53.56 264 LEU A N 1
ATOM 1874 C CA . LEU A 1 264 ? 57.223 1.601 17.946 1.00 51.75 264 LEU A CA 1
ATOM 1875 C C . LEU A 1 264 ? 57.281 2.703 16.888 1.00 53.21 264 LEU A C 1
ATOM 1876 O O . LEU A 1 264 ? 57.208 3.895 17.209 1.00 53.03 264 LEU A O 1
ATOM 1881 N N . THR A 1 265 ? 57.399 2.326 15.618 1.00 54.73 265 THR A N 1
ATOM 1882 C CA . THR A 1 265 ? 57.451 3.329 14.552 1.00 51.70 265 THR A CA 1
ATOM 1883 C C . THR A 1 265 ? 56.175 4.174 14.515 1.00 52.48 265 THR A C 1
ATOM 1884 O O . THR A 1 265 ? 56.234 5.409 14.410 1.00 51.75 265 THR A O 1
ATOM 1888 N N . VAL A 1 266 ? 55.008 3.526 14.625 1.00 54.23 266 VAL A N 1
ATOM 1889 C CA . VAL A 1 266 ? 53.731 4.240 14.547 1.00 55.71 266 VAL A CA 1
ATOM 1890 C C . VAL A 1 266 ? 53.579 5.219 15.703 1.00 54.29 266 VAL A C 1
ATOM 1891 O O . VAL A 1 266 ? 53.121 6.353 15.518 1.00 54.68 266 VAL A O 1
ATOM 1895 N N . GLU A 1 267 ? 53.954 4.790 16.918 1.00 52.73 267 GLU A N 1
ATOM 1896 C CA . GLU A 1 267 ? 53.876 5.661 18.089 1.00 51.02 267 GLU A CA 1
ATOM 1897 C C . GLU A 1 267 ? 54.806 6.853 17.954 1.00 48.87 267 GLU A C 1
ATOM 1898 O O . GLU A 1 267 ? 54.466 7.971 18.371 1.00 49.81 267 GLU A O 1
ATOM 1904 N N . ALA A 1 268 ? 56.007 6.628 17.421 1.00 48.18 268 ALA A N 1
ATOM 1905 C CA . ALA A 1 268 ? 56.925 7.745 17.221 1.00 51.60 268 ALA A CA 1
ATOM 1906 C C . ALA A 1 268 ? 56.417 8.681 16.130 1.00 52.14 268 ALA A C 1
ATOM 1907 O O . ALA A 1 268 ? 56.530 9.906 16.257 1.00 51.28 268 ALA A O 1
ATOM 1909 N N . ALA A 1 269 ? 55.848 8.127 15.055 1.00 53.92 269 ALA A N 1
ATOM 1910 C CA . ALA A 1 269 ? 55.323 8.977 13.985 1.00 54.41 269 ALA A CA 1
ATOM 1911 C C . ALA A 1 269 ? 54.119 9.774 14.468 1.00 58.12 269 ALA A C 1
ATOM 1912 O O . ALA A 1 269 ? 54.022 10.978 14.214 1.00 57.28 269 ALA A O 1
ATOM 1914 N N . GLN A 1 270 ? 53.211 9.122 15.204 1.00 56.71 270 GLN A N 1
ATOM 1915 C CA . GLN A 1 270 ? 52.062 9.823 15.771 1.00 57.46 270 GLN A CA 1
ATOM 1916 C C . GLN A 1 270 ? 52.489 10.951 16.707 1.00 58.92 270 GLN A C 1
ATOM 1917 O O . GLN A 1 270 ? 51.908 12.042 16.666 1.00 60.50 270 GLN A O 1
ATOM 1923 N N . PHE A 1 271 ? 53.483 10.709 17.574 1.00 55.84 271 PHE A N 1
ATOM 1924 C CA . PHE A 1 271 ? 53.959 11.784 18.444 1.00 56.19 271 PHE A CA 1
ATOM 1925 C C . PHE A 1 271 ? 54.391 13.000 17.635 1.00 55.91 271 PHE A C 1
ATOM 1926 O O . PHE A 1 271 ? 54.057 14.143 17.979 1.00 55.45 271 PHE A O 1
ATOM 1934 N N . ILE A 1 272 ? 55.170 12.776 16.575 1.00 57.48 272 ILE A N 1
ATOM 1935 C CA . ILE A 1 272 ? 55.605 13.886 15.727 1.00 57.63 272 ILE A CA 1
ATOM 1936 C C . ILE A 1 272 ? 54.396 14.615 15.149 1.00 63.21 272 ILE A C 1
ATOM 1937 O O . ILE A 1 272 ? 54.346 15.853 15.119 1.00 61.68 272 ILE A O 1
ATOM 1942 N N . GLN A 1 273 ? 53.390 13.859 14.707 1.00 66.10 273 GLN A N 1
ATOM 1943 C CA . GLN A 1 273 ? 52.230 14.471 14.071 1.00 69.18 273 GLN A CA 1
ATOM 1944 C C . GLN A 1 273 ? 51.397 15.296 15.041 1.00 69.51 273 GLN A C 1
ATOM 1945 O O . GLN A 1 273 ? 50.676 16.197 14.598 1.00 72.27 273 GLN A O 1
ATOM 1951 N N . ARG A 1 274 ? 51.474 15.001 16.348 1.00 61.63 274 ARG A N 1
ATOM 1952 C CA . ARG A 1 274 ? 50.826 15.797 17.390 1.00 61.23 274 ARG A CA 1
ATOM 1953 C C . ARG A 1 274 ? 51.526 17.113 17.653 1.00 61.82 274 ARG A C 1
ATOM 1954 O O . ARG A 1 274 ? 51.026 17.902 18.466 1.00 61.71 274 ARG A O 1
ATOM 1962 N N . ASN A 1 275 ? 52.663 17.357 17.003 1.00 60.82 275 ASN A N 1
ATOM 1963 C CA . ASN A 1 275 ? 53.575 18.432 17.371 1.00 61.50 275 ASN A CA 1
ATOM 1964 C C . ASN A 1 275 ? 54.173 19.073 16.135 1.00 65.08 275 ASN A C 1
ATOM 1965 O O . ASN A 1 275 ? 55.359 19.414 16.113 1.00 65.01 275 ASN A O 1
ATOM 1970 N N . THR A 1 276 ? 53.378 19.249 15.078 1.00 64.67 276 THR A N 1
ATOM 1971 C CA . THR A 1 276 ? 53.956 19.849 13.886 1.00 65.39 276 THR A CA 1
ATOM 1972 C C . THR A 1 276 ? 54.180 21.346 14.049 1.00 66.17 276 THR A C 1
ATOM 1973 O O . THR A 1 276 ? 54.981 21.922 13.306 1.00 66.09 276 THR A O 1
ATOM 1977 N N . GLU A 1 277 ? 53.525 21.986 15.021 1.00 68.01 277 GLU A N 1
ATOM 1978 C CA . GLU A 1 277 ? 53.741 23.404 15.298 1.00 69.59 277 GLU A CA 1
ATOM 1979 C C . GLU A 1 277 ? 54.366 23.669 16.663 1.00 71.67 277 GLU A C 1
ATOM 1980 O O . GLU A 1 277 ? 54.547 24.837 17.023 1.00 77.17 277 GLU A O 1
ATOM 1986 N N . THR A 1 278 ? 54.686 22.631 17.433 1.00 68.59 278 THR A N 1
ATOM 1987 C CA . THR A 1 278 ? 55.265 22.720 18.768 1.00 65.72 278 THR A CA 1
ATOM 1988 C C . THR A 1 278 ? 56.661 22.118 18.740 1.00 60.60 278 THR A C 1
ATOM 1989 O O . THR A 1 278 ? 56.822 20.991 18.251 1.00 62.65 278 THR A O 1
ATOM 1993 N N . PRO A 1 279 ? 57.686 22.802 19.242 1.00 57.81 279 PRO A N 1
ATOM 1994 C CA . PRO A 1 279 ? 59.004 22.166 19.309 1.00 54.95 279 PRO A CA 1
ATOM 1995 C C . PRO A 1 279 ? 58.924 20.910 20.162 1.00 55.59 279 PRO A C 1
ATOM 1996 O O . PRO A 1 279 ? 58.310 20.903 21.232 1.00 54.34 279 PRO A O 1
ATOM 2000 N N . PHE A 1 280 ? 59.505 19.827 19.655 1.00 49.17 280 PHE A N 1
ATOM 2001 C CA . PHE A 1 280 ? 59.384 18.541 20.305 1.00 49.29 280 PHE A CA 1
ATOM 2002 C C . PHE A 1 280 ? 60.745 17.873 20.393 1.00 48.30 280 PHE A C 1
ATOM 2003 O O . PHE A 1 280 ? 61.684 18.192 19.655 1.00 46.10 280 PHE A O 1
ATOM 2011 N N . LEU A 1 281 ? 60.820 16.954 21.348 1.00 44.40 281 LEU A N 1
ATOM 2012 C CA . LEU A 1 281 ? 61.969 16.107 21.602 1.00 40.87 281 LEU A CA 1
ATOM 2013 C C . LEU A 1 281 ? 61.454 14.683 21.619 1.00 43.18 281 LEU A C 1
ATOM 2014 O O . LEU A 1 281 ? 60.625 14.328 22.468 1.00 41.35 281 LEU A O 1
ATOM 2019 N N . LEU A 1 282 ? 61.924 13.887 20.677 1.00 42.32 282 LEU A N 1
ATOM 2020 C CA . LEU A 1 282 ? 61.602 12.477 20.584 1.00 41.67 282 LEU A CA 1
ATOM 2021 C C . LEU A 1 282 ? 62.886 11.714 20.845 1.00 40.89 282 LEU A C 1
ATOM 2022 O O . LEU A 1 282 ? 63.878 11.899 20.128 1.00 38.77 282 LEU A O 1
ATOM 2027 N N . VAL A 1 283 ? 62.874 10.878 21.872 1.00 37.82 283 VAL A N 1
ATOM 2028 C CA . VAL A 1 283 ? 63.909 9.879 22.064 1.00 37.18 283 VAL A CA 1
ATOM 2029 C C . VAL A 1 283 ? 63.342 8.562 21.577 1.00 38.09 283 VAL A C 1
ATOM 2030 O O . VAL A 1 283 ? 62.354 8.064 22.136 1.00 37.24 283 VAL A O 1
ATOM 2034 N N . LEU A 1 284 ? 63.969 7.970 20.564 1.00 38.70 284 LEU A N 1
ATOM 2035 C CA . LEU A 1 284 ? 63.465 6.733 20.001 1.00 39.51 284 LEU A CA 1
ATOM 2036 C C . LEU A 1 284 ? 64.524 5.671 20.293 1.00 41.75 284 LEU A C 1
ATOM 2037 O O . LEU A 1 284 ? 65.589 5.636 19.658 1.00 39.56 284 LEU A O 1
ATOM 2042 N N . SER A 1 285 ? 64.211 4.778 21.215 1.00 41.94 285 SER A N 1
ATOM 2043 C CA . SER A 1 285 ? 65.169 3.874 21.826 1.00 37.06 285 SER A CA 1
ATOM 2044 C C . SER A 1 285 ? 64.748 2.461 21.444 1.00 40.47 285 SER A C 1
ATOM 2045 O O . SER A 1 285 ? 63.915 1.846 22.118 1.00 39.35 285 SER A O 1
ATOM 2048 N N . TYR A 1 286 ? 65.309 1.953 20.339 1.00 40.01 286 TYR A N 1
ATOM 2049 C CA . TYR A 1 286 ? 64.891 0.679 19.773 1.00 43.03 286 TYR A CA 1
ATOM 2050 C C . TYR A 1 286 ? 65.176 -0.466 20.730 1.00 43.19 286 TYR A C 1
ATOM 2051 O O . TYR A 1 286 ? 66.080 -0.392 21.562 1.00 41.32 286 TYR A O 1
ATOM 2060 N N . LEU A 1 287 ? 64.406 -1.557 20.567 1.00 40.39 287 LEU A N 1
ATOM 2061 C CA . LEU A 1 287 ? 64.749 -2.842 21.173 1.00 44.30 287 LEU A CA 1
ATOM 2062 C C . LEU A 1 287 ? 65.825 -3.568 20.375 1.00 49.04 287 LEU A C 1
ATOM 2063 O O . LEU A 1 287 ? 66.661 -4.275 20.957 1.00 44.41 287 LEU A O 1
ATOM 2068 N N . HIS A 1 288 ? 65.777 -3.439 19.037 1.00 47.56 288 HIS A N 1
ATOM 2069 C CA . HIS A 1 288 ? 66.859 -3.880 18.166 1.00 50.00 288 HIS A CA 1
ATOM 2070 C C . HIS A 1 288 ? 68.161 -3.179 18.539 1.00 49.16 288 HIS A C 1
ATOM 2071 O O . HIS A 1 288 ? 68.156 -1.992 18.882 1.00 47.65 288 HIS A O 1
ATOM 2078 N N . VAL A 1 289 ? 69.290 -3.892 18.427 1.00 50.91 289 VAL A N 1
ATOM 2079 C CA . VAL A 1 289 ? 69.359 -5.287 18.004 1.00 54.71 289 VAL A CA 1
ATOM 2080 C C . VAL A 1 289 ? 69.814 -6.167 19.166 1.00 54.21 289 VAL A C 1
ATOM 2081 O O . VAL A 1 289 ? 70.629 -7.080 19.004 1.00 57.39 289 VAL A O 1
ATOM 2085 N N . HIS A 1 290 ? 69.292 -5.875 20.357 1.00 51.70 290 HIS A N 1
ATOM 2086 C CA . HIS A 1 290 ? 69.576 -6.678 21.532 1.00 51.07 290 HIS A CA 1
ATOM 2087 C C . HIS A 1 290 ? 68.900 -8.044 21.433 1.00 52.41 290 HIS A C 1
ATOM 2088 O O . HIS A 1 290 ? 67.774 -8.156 20.945 1.00 55.53 290 HIS A O 1
ATOM 2095 N N . THR A 1 291 ? 69.546 -9.075 21.976 1.00 54.19 291 THR A N 1
ATOM 2096 C CA . THR A 1 291 ? 69.089 -10.435 21.723 1.00 57.60 291 THR A CA 1
ATOM 2097 C C . THR A 1 291 ? 67.752 -10.800 22.390 1.00 60.69 291 THR A C 1
ATOM 2098 O O . THR A 1 291 ? 67.297 -10.207 23.388 1.00 51.87 291 THR A O 1
ATOM 2102 N N . ALA A 1 292 ? 67.241 -11.936 21.889 1.00 63.29 292 ALA A N 1
ATOM 2103 C CA . ALA A 1 292 ? 65.880 -12.111 21.374 1.00 60.35 292 ALA A CA 1
ATOM 2104 C C . ALA A 1 292 ? 65.685 -11.242 20.123 1.00 61.08 292 ALA A C 1
ATOM 2105 O O . ALA A 1 292 ? 64.945 -10.252 20.108 1.00 59.59 292 ALA A O 1
ATOM 2107 N N . LEU A 1 293 ? 66.411 -11.624 19.072 1.00 65.03 293 LEU A N 1
ATOM 2108 C CA . LEU A 1 293 ? 66.244 -10.986 17.769 1.00 66.70 293 LEU A CA 1
ATOM 2109 C C . LEU A 1 293 ? 64.904 -11.376 17.155 1.00 68.87 293 LEU A C 1
ATOM 2110 O O . LEU A 1 293 ? 64.337 -12.429 17.456 1.00 70.70 293 LEU A O 1
ATOM 2115 N N . PHE A 1 294 ? 64.383 -10.496 16.314 1.00 68.82 294 PHE A N 1
ATOM 2116 C CA . PHE A 1 294 ? 63.057 -10.670 15.744 1.00 70.76 294 PHE A CA 1
ATOM 2117 C C . PHE A 1 294 ? 62.951 -9.780 14.513 1.00 72.24 294 PHE A C 1
ATOM 2118 O O . PHE A 1 294 ? 63.744 -8.858 14.329 1.00 70.50 294 PHE A O 1
ATOM 2126 N N . SER A 1 295 ? 61.954 -10.072 13.677 1.00 75.74 295 SER A N 1
ATOM 2127 C CA . SER A 1 295 ? 61.671 -9.313 12.460 1.00 79.26 295 SER A CA 1
ATOM 2128 C C . SER A 1 295 ? 60.233 -9.561 12.031 1.00 80.39 295 SER A C 1
ATOM 2129 O O . SER A 1 295 ? 59.661 -10.623 12.297 1.00 82.53 295 SER A O 1
ATOM 2132 N N . SER A 1 296 ? 59.642 -8.550 11.409 1.00 80.23 296 SER A N 1
ATOM 2133 C CA . SER A 1 296 ? 58.358 -8.748 10.765 1.00 90.11 296 SER A CA 1
ATOM 2134 C C . SER A 1 296 ? 58.509 -9.713 9.588 1.00 93.39 296 SER A C 1
ATOM 2135 O O . SER A 1 296 ? 59.612 -10.137 9.227 1.00 92.46 296 SER A O 1
ATOM 2138 N N . LYS A 1 297 ? 57.369 -10.047 8.976 1.00 98.85 297 LYS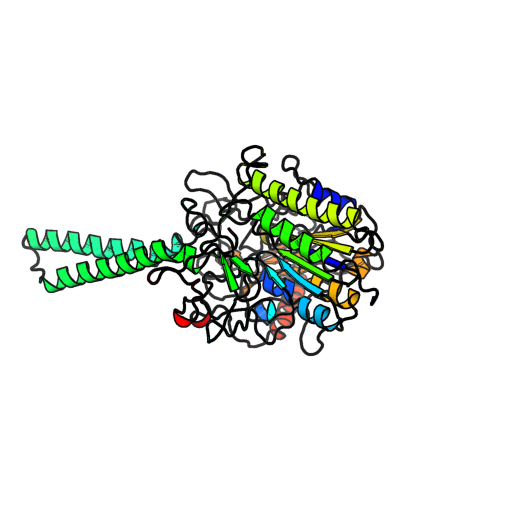 A N 1
ATOM 2139 C CA . LYS A 1 297 ? 57.380 -10.895 7.786 1.00 103.00 297 LYS A CA 1
ATOM 2140 C C . LYS A 1 297 ? 58.091 -10.216 6.620 1.00 105.27 297 LYS A C 1
ATOM 2141 O O . LYS A 1 297 ? 58.629 -10.897 5.735 1.00 110.63 297 LYS A O 1
ATOM 2147 N N . ASP A 1 298 ? 58.105 -8.882 6.598 1.00 100.39 298 ASP A N 1
ATOM 2148 C CA . ASP A 1 298 ? 58.674 -8.145 5.476 1.00 103.01 298 ASP A CA 1
ATOM 2149 C C . ASP A 1 298 ? 60.194 -8.200 5.447 1.00 101.93 298 ASP A C 1
ATOM 2150 O O . ASP A 1 298 ? 60.789 -7.814 4.433 1.00 104.71 298 ASP A O 1
ATOM 2155 N N . PHE A 1 299 ? 60.833 -8.683 6.517 1.00 98.48 299 PHE A N 1
ATOM 2156 C CA . PHE A 1 299 ? 62.282 -8.689 6.621 1.00 97.57 299 PHE A CA 1
ATOM 2157 C C . PHE A 1 299 ? 62.856 -10.056 6.919 1.00 100.22 299 PHE A C 1
ATOM 2158 O O . PHE A 1 299 ? 64.069 -10.235 6.797 1.00 101.18 299 PHE A O 1
ATOM 2166 N N . ALA A 1 300 ? 62.030 -11.015 7.312 1.00 101.67 300 ALA A N 1
ATOM 2167 C CA . ALA A 1 300 ? 62.531 -12.280 7.829 1.00 103.45 300 ALA A CA 1
ATOM 2168 C C . ALA A 1 300 ? 63.093 -13.152 6.705 1.00 111.92 300 ALA A C 1
ATOM 2169 O O . ALA A 1 300 ? 62.438 -13.369 5.682 1.00 116.02 300 ALA A O 1
ATOM 2171 N N . GLY A 1 301 ? 64.312 -13.657 6.917 1.00 116.88 301 GLY A N 1
ATOM 2172 C CA . GLY A 1 301 ? 64.933 -14.632 6.057 1.00 124.05 301 GLY A CA 1
ATOM 2173 C C . GLY A 1 301 ? 65.847 -14.058 5.001 1.00 126.81 301 GLY A C 1
ATOM 2174 O O . GLY A 1 301 ? 66.671 -14.794 4.445 1.00 132.27 301 GLY A O 1
ATOM 2175 N N . LYS A 1 302 ? 65.734 -12.764 4.725 1.00 118.29 302 LYS A N 1
ATOM 2176 C CA . LYS A 1 302 ? 66.361 -12.118 3.579 1.00 121.26 302 LYS A CA 1
ATOM 2177 C C . LYS A 1 302 ? 67.434 -11.164 4.092 1.00 116.16 302 LYS A C 1
ATOM 2178 O O . LYS A 1 302 ? 67.203 -9.965 4.220 1.00 112.76 302 LYS A O 1
ATOM 2184 N N . SER A 1 303 ? 68.620 -11.698 4.391 1.00 117.29 303 SER A N 1
ATOM 2185 C CA . SER A 1 303 ? 69.650 -10.863 5.000 1.00 122.16 303 SER A CA 1
ATOM 2186 C C . SER A 1 303 ? 71.034 -11.482 4.842 1.00 132.07 303 SER A C 1
ATOM 2187 O O . SER A 1 303 ? 71.203 -12.590 4.332 1.00 126.72 303 SER A O 1
ATOM 2190 N N . GLN A 1 304 ? 72.027 -10.734 5.321 1.00 155.15 304 GLN A N 1
ATOM 2191 C CA . GLN A 1 304 ? 73.434 -11.108 5.313 1.00 158.04 304 GLN A CA 1
ATOM 2192 C C . GLN A 1 304 ? 73.730 -12.162 6.371 1.00 157.83 304 GLN A C 1
ATOM 2193 O O . GLN A 1 304 ? 73.855 -13.349 6.049 1.00 163.53 304 GLN A O 1
ATOM 2199 N N . HIS A 1 305 ? 73.828 -11.741 7.635 1.00 131.92 305 HIS A N 1
ATOM 2200 C CA . HIS A 1 305 ? 74.323 -12.627 8.682 1.00 129.44 305 HIS A CA 1
ATOM 2201 C C . HIS A 1 305 ? 73.193 -13.043 9.616 1.00 116.90 305 HIS A C 1
ATOM 2202 O O . HIS A 1 305 ? 73.210 -12.707 10.807 1.00 107.82 305 HIS A O 1
ATOM 2209 N N . GLY A 1 306 ? 72.199 -13.759 9.078 1.00 114.56 306 GLY A N 1
ATOM 2210 C CA . GLY A 1 306 ? 71.175 -14.383 9.897 1.00 108.64 306 GLY A CA 1
ATOM 2211 C C . GLY A 1 306 ? 70.099 -13.427 10.390 1.00 100.59 306 GLY A C 1
ATOM 2212 O O . GLY A 1 306 ? 69.921 -12.316 9.870 1.00 98.62 306 GLY A O 1
ATOM 2213 N N . VAL A 1 307 ? 69.362 -13.886 11.417 1.00 97.76 307 VAL A N 1
ATOM 2214 C CA . VAL A 1 307 ? 68.271 -13.081 11.966 1.00 92.28 307 VAL A CA 1
ATOM 2215 C C . VAL A 1 307 ? 68.807 -11.762 12.490 1.00 86.76 307 VAL A C 1
ATOM 2216 O O . VAL A 1 307 ? 68.076 -10.768 12.567 1.00 82.99 307 VAL A O 1
ATOM 2220 N N . TYR A 1 308 ? 70.092 -11.719 12.831 1.00 86.62 308 TYR A N 1
ATOM 2221 C CA . TYR A 1 308 ? 70.713 -10.455 13.184 1.00 82.30 308 TYR A CA 1
ATOM 2222 C C . TYR A 1 308 ? 70.571 -9.439 12.058 1.00 82.84 308 TYR A C 1
ATOM 2223 O O . TYR A 1 308 ? 70.165 -8.292 12.285 1.00 78.55 308 TYR A O 1
ATOM 2232 N N . GLY A 1 309 ? 70.905 -9.844 10.821 1.00 88.47 309 GLY A N 1
ATOM 2233 C CA . GLY A 1 309 ? 70.806 -8.917 9.713 1.00 89.47 309 GLY A CA 1
ATOM 2234 C C . GLY A 1 309 ? 69.388 -8.449 9.468 1.00 87.82 309 GLY A C 1
ATOM 2235 O O . GLY A 1 309 ? 69.156 -7.268 9.212 1.00 85.28 309 GLY A O 1
ATOM 2236 N N . ASP A 1 310 ? 68.416 -9.361 9.562 1.00 89.46 310 ASP A N 1
ATOM 2237 C CA . ASP A 1 310 ? 67.024 -8.959 9.371 1.00 88.26 310 ASP A CA 1
ATOM 2238 C C . ASP A 1 310 ? 66.604 -7.919 10.401 1.00 81.60 310 ASP A C 1
ATOM 2239 O O . ASP A 1 310 ? 65.844 -6.990 10.092 1.00 80.02 310 ASP A O 1
ATOM 2244 N N . ALA A 1 311 ? 67.094 -8.062 11.630 1.00 78.02 311 ALA A N 1
ATOM 2245 C CA . ALA A 1 311 ? 66.745 -7.113 12.680 1.00 75.11 311 ALA A CA 1
ATOM 2246 C C . ALA A 1 311 ? 67.401 -5.761 12.429 1.00 69.88 311 ALA A C 1
ATOM 2247 O O . ALA A 1 311 ? 66.739 -4.719 12.508 1.00 67.01 311 ALA A O 1
ATOM 2249 N N . VAL A 1 312 ? 68.702 -5.765 12.107 1.00 71.58 312 VAL A N 1
ATOM 2250 C CA . VAL A 1 312 ? 69.415 -4.526 11.784 1.00 70.15 312 VAL A CA 1
ATOM 2251 C C . VAL A 1 312 ? 68.712 -3.763 10.673 1.00 71.48 312 VAL A C 1
ATOM 2252 O O . VAL A 1 312 ? 68.611 -2.530 10.707 1.00 68.67 312 VAL A O 1
ATOM 2256 N N . GLU A 1 313 ? 68.244 -4.464 9.649 1.00 76.19 313 GLU A N 1
ATOM 2257 C CA . GLU A 1 313 ? 67.688 -3.686 8.552 1.00 77.87 313 GLU A CA 1
ATOM 2258 C C . GLU A 1 313 ? 66.190 -3.454 8.709 1.00 76.41 313 GLU A C 1
ATOM 2259 O O . GLU A 1 313 ? 65.672 -2.482 8.152 1.00 76.17 313 GLU A O 1
ATOM 2265 N N . GLU A 1 314 ? 65.499 -4.245 9.539 1.00 75.25 314 GLU A N 1
ATOM 2266 C CA . GLU A 1 314 ? 64.190 -3.802 10.018 1.00 72.63 314 GLU A CA 1
ATOM 2267 C C . GLU A 1 314 ? 64.314 -2.486 10.779 1.00 67.42 314 GLU A C 1
ATOM 2268 O O . GLU A 1 314 ? 63.473 -1.586 10.648 1.00 66.24 314 GLU A O 1
ATOM 2274 N N . MET A 1 315 ? 65.360 -2.364 11.588 1.00 66.90 315 MET A N 1
ATOM 2275 C CA . MET A 1 315 ? 65.587 -1.124 12.323 1.00 64.56 315 MET A CA 1
ATOM 2276 C C . MET A 1 315 ? 65.854 0.038 11.373 1.00 63.17 315 MET A C 1
ATOM 2277 O O . MET A 1 315 ? 65.367 1.152 11.583 1.00 59.22 315 MET A O 1
ATOM 2282 N N . ASP A 1 316 ? 66.639 -0.199 10.333 1.00 67.89 316 ASP A N 1
ATOM 2283 C CA . ASP A 1 316 ? 66.907 0.858 9.362 1.00 65.89 316 ASP A CA 1
ATOM 2284 C C . ASP A 1 316 ? 65.636 1.273 8.626 1.00 67.45 316 ASP A C 1
ATOM 2285 O O . ASP A 1 316 ? 65.436 2.459 8.320 1.00 66.55 316 ASP A O 1
ATOM 2290 N N . TRP A 1 317 ? 64.768 0.305 8.327 1.00 70.17 317 TRP A N 1
ATOM 2291 C CA . TRP A 1 317 ? 63.469 0.620 7.745 1.00 71.86 317 TRP A CA 1
ATOM 2292 C C . TRP A 1 317 ? 62.697 1.593 8.623 1.00 67.61 317 TRP A C 1
ATOM 2293 O O . TRP A 1 317 ? 62.188 2.616 8.148 1.00 67.87 317 TRP A O 1
ATOM 2304 N N . SER A 1 318 ? 62.602 1.279 9.928 1.00 63.93 318 SER A N 1
ATOM 2305 C CA . SER A 1 318 ? 61.883 2.148 10.845 1.00 60.16 318 SER A CA 1
ATOM 2306 C C . SER A 1 318 ? 62.451 3.555 10.811 1.00 58.17 318 SER A C 1
ATOM 2307 O O . SER A 1 318 ? 61.697 4.532 10.823 1.00 57.41 318 SER A O 1
ATOM 2310 N N . VAL A 1 319 ? 63.780 3.681 10.784 1.00 57.59 319 VAL A N 1
ATOM 2311 C CA . VAL A 1 319 ? 64.401 5.004 10.725 1.00 56.04 319 VAL A CA 1
ATOM 2312 C C . VAL A 1 319 ? 63.992 5.733 9.447 1.00 61.58 319 VAL A C 1
ATOM 2313 O O . VAL A 1 319 ? 63.665 6.930 9.471 1.00 60.45 319 VAL A O 1
ATOM 2317 N N . GLY A 1 320 ? 63.982 5.025 8.317 1.00 63.33 320 GLY A N 1
ATOM 2318 C CA . GLY A 1 320 ? 63.559 5.661 7.076 1.00 66.69 320 GLY A CA 1
ATOM 2319 C C . GLY A 1 320 ? 62.133 6.157 7.142 1.00 66.68 320 GLY A C 1
ATOM 2320 O O . GLY A 1 320 ? 61.808 7.212 6.594 1.00 67.58 320 GLY A O 1
ATOM 2321 N N . GLN A 1 321 ? 61.274 5.426 7.854 1.00 65.77 321 GLN A N 1
ATOM 2322 C CA . GLN A 1 321 ? 59.885 5.835 7.986 1.00 66.03 321 GLN A CA 1
ATOM 2323 C C . GLN A 1 321 ? 59.773 7.157 8.735 1.00 64.08 321 GLN A C 1
ATOM 2324 O O . GLN A 1 321 ? 58.992 8.033 8.342 1.00 64.59 321 GLN A O 1
ATOM 2330 N N . ILE A 1 322 ? 60.567 7.342 9.794 1.00 61.27 322 ILE A N 1
ATOM 2331 C CA . ILE A 1 322 ? 60.579 8.640 10.463 1.00 61.42 322 ILE A CA 1
ATOM 2332 C C . ILE A 1 322 ? 61.139 9.713 9.535 1.00 61.26 322 ILE A C 1
ATOM 2333 O O . ILE A 1 322 ? 60.604 10.825 9.461 1.00 57.34 322 ILE A O 1
ATOM 2338 N N . LEU A 1 323 ? 62.256 9.412 8.859 1.00 60.31 323 LEU A N 1
ATOM 2339 C CA . LEU A 1 323 ? 62.847 10.357 7.904 1.00 65.26 323 LEU A CA 1
ATOM 2340 C C . LEU A 1 323 ? 61.837 10.792 6.854 1.00 63.95 323 LEU A C 1
ATOM 2341 O O . LEU A 1 323 ? 61.719 11.983 6.547 1.00 68.55 323 LEU A O 1
ATOM 2346 N N . ASN A 1 324 ? 61.111 9.834 6.271 1.00 66.98 324 ASN A N 1
ATOM 2347 C CA . ASN A 1 324 ? 60.144 10.197 5.234 1.00 71.03 324 ASN A CA 1
ATOM 2348 C C . ASN A 1 324 ? 59.019 11.037 5.816 1.00 69.88 324 ASN A C 1
ATOM 2349 O O . ASN A 1 324 ? 58.482 11.918 5.140 1.00 72.32 324 ASN A O 1
ATOM 2354 N N . LEU A 1 325 ? 58.675 10.803 7.083 1.00 66.40 325 LEU A N 1
ATOM 2355 C CA . LEU A 1 325 ? 57.657 11.615 7.741 1.00 67.39 325 LEU A CA 1
ATOM 2356 C C . LEU A 1 325 ? 58.069 13.086 7.807 1.00 67.48 325 LEU A C 1
ATOM 2357 O O . LEU A 1 325 ? 57.308 13.971 7.397 1.00 69.40 325 LEU A O 1
ATOM 2362 N N . LEU A 1 326 ? 59.270 13.373 8.326 1.00 63.93 326 LEU A N 1
ATOM 2363 C CA . LEU A 1 326 ? 59.712 14.763 8.417 1.00 63.04 326 LEU A CA 1
ATOM 2364 C C . LEU A 1 326 ? 59.698 15.446 7.045 1.00 68.48 326 LEU A C 1
ATOM 2365 O O . LEU A 1 326 ? 59.408 16.644 6.932 1.00 65.02 326 LEU A O 1
ATOM 2370 N N . ASP A 1 327 ? 60.017 14.694 5.994 1.00 66.99 327 ASP A N 1
ATOM 2371 C CA . ASP A 1 327 ? 59.980 15.236 4.639 1.00 71.28 327 ASP A CA 1
ATOM 2372 C C . ASP A 1 327 ? 58.553 15.559 4.228 1.00 74.27 327 ASP A C 1
ATOM 2373 O O . ASP A 1 327 ? 58.253 16.685 3.813 1.00 76.02 327 ASP A O 1
ATOM 2378 N N . GLU A 1 328 ? 57.656 14.580 4.375 1.00 76.02 328 GLU A N 1
ATOM 2379 C CA . GLU A 1 328 ? 56.231 14.805 4.148 1.00 78.99 328 GLU A CA 1
ATOM 2380 C C . GLU A 1 328 ? 55.718 16.003 4.941 1.00 77.31 328 GLU A C 1
ATOM 2381 O O . GLU A 1 328 ? 54.986 16.840 4.403 1.00 80.46 328 GLU A O 1
ATOM 2387 N N . LEU A 1 329 ? 56.097 16.112 6.224 1.00 71.98 329 LEU A N 1
ATOM 2388 C CA . LEU A 1 329 ? 55.562 17.190 7.051 1.00 70.64 329 LEU A CA 1
ATOM 2389 C C . LEU A 1 329 ? 56.327 18.498 6.926 1.00 70.18 329 LEU A C 1
ATOM 2390 O O . LEU A 1 329 ? 55.923 19.474 7.570 1.00 69.63 329 LEU A O 1
ATOM 2395 N N . ARG A 1 330 ? 57.442 18.533 6.185 1.00 70.47 330 ARG A N 1
ATOM 2396 C CA . ARG A 1 330 ? 58.208 19.761 5.965 1.00 70.46 330 ARG A CA 1
ATOM 2397 C C . ARG A 1 330 ? 58.931 20.222 7.240 1.00 67.32 330 ARG A C 1
ATOM 2398 O O . ARG A 1 330 ? 59.196 21.411 7.427 1.00 66.13 330 ARG A O 1
ATOM 2406 N N . LEU A 1 331 ? 59.269 19.264 8.112 1.00 63.94 331 LEU A N 1
ATOM 2407 C CA . LEU A 1 331 ? 60.025 19.497 9.339 1.00 64.43 331 LEU A CA 1
ATOM 2408 C C . LEU A 1 331 ? 61.487 19.072 9.243 1.00 63.17 331 LEU A C 1
ATOM 2409 O O . LEU A 1 331 ? 62.243 19.297 10.197 1.00 59.58 331 LEU A O 1
ATOM 2414 N N . ALA A 1 332 ? 61.900 18.457 8.128 1.00 59.56 332 ALA A N 1
ATOM 2415 C CA . ALA A 1 332 ? 63.241 17.885 8.044 1.00 58.41 332 ALA A CA 1
ATOM 2416 C C . ALA A 1 332 ? 64.331 18.947 8.148 1.00 59.39 332 ALA A C 1
ATOM 2417 O O . ALA A 1 332 ? 65.384 18.695 8.750 1.00 62.69 332 ALA A O 1
ATOM 2419 N N . ASN A 1 333 ? 64.094 20.146 7.618 1.00 59.69 333 ASN A N 1
ATOM 2420 C CA . ASN A 1 333 ? 65.165 21.134 7.571 1.00 59.78 333 ASN A CA 1
ATOM 2421 C C . ASN A 1 333 ? 65.535 21.665 8.952 1.00 61.09 333 ASN A C 1
ATOM 2422 O O . ASN A 1 333 ? 66.712 21.956 9.195 1.00 62.59 333 ASN A O 1
ATOM 2427 N N . ASP A 1 334 ? 64.580 21.791 9.877 1.00 56.89 334 ASP A N 1
ATOM 2428 C CA . ASP A 1 334 ? 64.909 22.328 11.191 1.00 57.78 334 ASP A CA 1
ATOM 2429 C C . ASP A 1 334 ? 64.681 21.302 12.296 1.00 58.13 334 ASP A C 1
ATOM 2430 O O . ASP A 1 334 ? 64.306 21.662 13.416 1.00 55.54 334 ASP A O 1
ATOM 2435 N N . THR A 1 335 ? 64.899 20.024 11.987 1.00 55.86 335 THR A N 1
ATOM 2436 C CA . THR A 1 335 ? 64.951 18.961 12.980 1.00 54.98 335 THR A CA 1
ATOM 2437 C C . THR A 1 335 ? 66.389 18.476 13.072 1.00 54.02 335 THR A C 1
ATOM 2438 O O . THR A 1 335 ? 66.984 18.113 12.054 1.00 51.77 335 THR A O 1
ATOM 2442 N N . LEU A 1 336 ? 66.950 18.491 14.279 1.00 49.76 336 LEU A N 1
ATOM 2443 C CA . LEU A 1 336 ? 68.235 17.860 14.516 1.00 47.83 336 LEU A CA 1
ATOM 2444 C C . LEU A 1 336 ? 67.989 16.384 14.793 1.00 48.42 336 LEU A C 1
ATOM 2445 O O . LEU A 1 336 ? 67.168 16.036 15.647 1.00 46.96 336 LEU A O 1
ATOM 2450 N N . ILE A 1 337 ? 68.677 15.512 14.063 1.00 45.76 337 ILE A N 1
ATOM 2451 C CA . ILE A 1 337 ? 68.572 14.080 14.304 1.00 48.98 337 ILE A CA 1
ATOM 2452 C C . ILE A 1 337 ? 69.944 13.549 14.675 1.00 50.02 337 ILE A C 1
ATOM 2453 O O . ILE A 1 337 ? 70.942 13.890 14.030 1.00 50.94 337 ILE A O 1
ATOM 2458 N N . TYR A 1 338 ? 69.981 12.719 15.708 1.00 46.51 338 TYR A N 1
ATOM 2459 C CA . TYR A 1 338 ? 71.179 12.052 16.185 1.00 46.32 338 TYR A CA 1
ATOM 2460 C C . TYR A 1 338 ? 70.929 10.555 16.156 1.00 43.94 338 TYR A C 1
ATOM 2461 O O . TYR A 1 338 ? 69.856 10.108 16.564 1.00 45.69 338 TYR A O 1
ATOM 2470 N N . PHE A 1 339 ? 71.887 9.778 15.636 1.00 46.45 339 PHE A N 1
ATOM 2471 C CA . PHE A 1 339 ? 71.789 8.320 15.657 1.00 47.87 339 PHE A CA 1
ATOM 2472 C C . PHE A 1 339 ? 73.014 7.711 16.333 1.00 49.36 339 PHE A C 1
ATOM 2473 O O . PHE A 1 339 ? 74.151 8.034 15.970 1.00 48.64 339 PHE A O 1
ATOM 2481 N N . THR A 1 340 ? 72.786 6.771 17.252 1.00 46.38 340 THR A N 1
ATOM 2482 C CA . THR A 1 340 ? 73.885 6.090 17.927 1.00 46.28 340 THR A CA 1
ATOM 2483 C C . THR A 1 340 ? 73.410 4.707 18.366 1.00 48.19 340 THR A C 1
ATOM 2484 O O . THR A 1 340 ? 72.244 4.345 18.180 1.00 48.15 340 THR A O 1
ATOM 2488 N N . SER A 1 341 ? 74.305 3.925 18.968 1.00 46.99 341 SER A N 1
ATOM 2489 C CA . SER A 1 341 ? 73.843 2.814 19.786 1.00 49.31 341 SER A CA 1
ATOM 2490 C C . SER A 1 341 ? 74.412 2.990 21.189 1.00 48.35 341 SER A C 1
ATOM 2491 O O . SER A 1 341 ? 75.331 3.787 21.412 1.00 47.66 341 SER A O 1
ATOM 2494 N N . ASP A 1 342 ? 73.834 2.277 22.162 1.00 48.37 342 ASP A N 1
ATOM 2495 C CA . ASP A 1 342 ? 74.227 2.562 23.539 1.00 47.11 342 ASP A CA 1
ATOM 2496 C C . ASP A 1 342 ? 75.634 2.050 23.838 1.00 49.41 342 ASP A C 1
ATOM 2497 O O . ASP A 1 342 ? 76.331 2.630 24.673 1.00 45.62 342 ASP A O 1
ATOM 2502 N N . GLN A 1 343 ? 76.076 1.001 23.149 1.00 48.53 343 GLN A N 1
ATOM 2503 C CA . GLN A 1 343 ? 77.435 0.483 23.265 1.00 51.65 343 GLN A CA 1
ATOM 2504 C C . GLN A 1 343 ? 77.654 -0.449 22.088 1.00 55.13 343 GLN A C 1
ATOM 2505 O O . GLN A 1 343 ? 76.773 -0.623 21.237 1.00 54.89 343 GLN A O 1
ATOM 2511 N N . GLY A 1 344 ? 78.849 -1.029 22.022 1.00 60.64 344 GLY A N 1
ATOM 2512 C CA . GLY A 1 344 ? 79.223 -1.828 20.880 1.00 61.19 344 GLY A CA 1
ATOM 2513 C C . GLY A 1 344 ? 78.516 -3.162 20.884 1.00 63.03 344 GLY A C 1
ATOM 2514 O O . GLY A 1 344 ? 77.837 -3.540 21.838 1.00 55.49 344 GLY A O 1
ATOM 2515 N N . ALA A 1 345 ? 78.695 -3.894 19.786 1.00 61.16 345 ALA A N 1
ATOM 2516 C CA . ALA A 1 345 ? 78.037 -5.177 19.619 1.00 64.92 345 ALA A CA 1
ATOM 2517 C C . ALA A 1 345 ? 78.607 -6.202 20.592 1.00 64.41 345 ALA A C 1
ATOM 2518 O O . ALA A 1 345 ? 79.713 -6.054 21.122 1.00 69.48 345 ALA A O 1
ATOM 2520 N N . HIS A 1 346 ? 77.842 -7.265 20.809 1.00 64.89 346 HIS A N 1
ATOM 2521 C CA . HIS A 1 346 ? 78.150 -8.255 21.840 1.00 73.66 346 HIS A CA 1
ATOM 2522 C C . HIS A 1 346 ? 78.814 -9.453 21.179 1.00 76.75 346 HIS A C 1
ATOM 2523 O O . HIS A 1 346 ? 78.158 -10.211 20.459 1.00 79.52 346 HIS A O 1
ATOM 2530 N N . VAL A 1 347 ? 80.115 -9.624 21.431 1.00 81.71 347 VAL A N 1
ATOM 2531 C CA . VAL A 1 347 ? 80.894 -10.650 20.732 1.00 81.39 347 VAL A CA 1
ATOM 2532 C C . VAL A 1 347 ? 80.457 -12.043 21.151 1.00 84.69 347 VAL A C 1
ATOM 2533 O O . VAL A 1 347 ? 80.272 -12.928 20.306 1.00 86.96 347 VAL A O 1
ATOM 2537 N N . GLU A 1 348 ? 80.265 -12.249 22.458 1.00 81.48 348 GLU A N 1
ATOM 2538 C CA . GLU A 1 348 ? 80.022 -13.557 23.054 1.00 88.54 348 GLU A CA 1
ATOM 2539 C C . GLU A 1 348 ? 78.605 -14.044 22.858 1.00 87.21 348 GLU A C 1
ATOM 2540 O O . GLU A 1 348 ? 78.228 -15.045 23.461 1.00 86.27 348 GLU A O 1
ATOM 2546 N N . GLU A 1 349 ? 77.810 -13.379 22.030 1.00 82.46 349 GLU A N 1
ATOM 2547 C CA . GLU A 1 349 ? 76.398 -13.722 21.915 1.00 84.50 349 GLU A CA 1
ATOM 2548 C C . GLU A 1 349 ? 76.238 -14.757 20.811 1.00 88.48 349 GLU A C 1
ATOM 2549 O O . GLU A 1 349 ? 76.167 -14.419 19.625 1.00 90.44 349 GLU A O 1
ATOM 2555 N N . VAL A 1 350 ? 76.199 -16.031 21.195 1.00 92.70 350 VAL A N 1
ATOM 2556 C CA . VAL A 1 350 ? 76.118 -17.127 20.234 1.00 97.09 350 VAL A CA 1
ATOM 2557 C C . VAL A 1 350 ? 75.040 -18.101 20.682 1.00 97.24 350 VAL A C 1
ATOM 2558 O O . VAL A 1 350 ? 75.084 -18.605 21.807 1.00 92.56 350 VAL A O 1
ATOM 2562 N N . SER A 1 351 ? 74.078 -18.356 19.798 1.00 101.93 351 SER A N 1
ATOM 2563 C CA . SER A 1 351 ? 73.040 -19.350 20.029 1.00 106.26 351 SER A CA 1
ATOM 2564 C C . SER A 1 351 ? 73.647 -20.689 20.438 1.00 109.07 351 SER A C 1
ATOM 2565 O O . SER A 1 351 ? 74.782 -21.022 20.077 1.00 111.25 351 SER A O 1
ATOM 2568 N N . SER A 1 352 ? 72.875 -21.461 21.208 1.00 106.19 352 SER A N 1
ATOM 2569 C CA . SER A 1 352 ? 73.297 -22.815 21.548 1.00 110.44 352 SER A CA 1
ATOM 2570 C C . SER A 1 352 ? 73.503 -23.652 20.291 1.00 117.96 352 SER A C 1
ATOM 2571 O O . SER A 1 352 ? 74.452 -24.442 20.207 1.00 117.20 352 SER A O 1
ATOM 2574 N N . LYS A 1 353 ? 72.633 -23.482 19.293 1.00 121.39 353 LYS A N 1
ATOM 2575 C CA . LYS A 1 353 ? 72.856 -24.122 17.999 1.00 124.49 353 LYS A CA 1
ATOM 2576 C C . LYS A 1 353 ? 73.973 -23.450 17.199 1.00 126.19 353 LYS A C 1
ATOM 2577 O O . LYS A 1 353 ? 74.093 -23.759 16.006 1.00 131.73 353 LYS A O 1
ATOM 2583 N N . GLY A 1 354 ? 74.771 -22.559 17.792 1.00 119.81 354 GLY A N 1
ATOM 2584 C CA . GLY A 1 354 ? 75.829 -21.867 17.085 1.00 118.29 354 GLY A CA 1
ATOM 2585 C C . GLY A 1 354 ? 75.377 -20.740 16.180 1.00 119.16 354 GLY A C 1
ATOM 2586 O O . GLY A 1 354 ? 76.227 -20.100 15.543 1.00 116.77 354 GLY A O 1
ATOM 2587 N N . GLU A 1 355 ? 74.075 -20.482 16.090 1.00 125.52 355 GLU A N 1
ATOM 2588 C CA . GLU A 1 355 ? 73.573 -19.375 15.288 1.00 122.89 355 GLU A CA 1
ATOM 2589 C C . GLU A 1 355 ? 74.143 -18.058 15.811 1.00 118.56 355 GLU A C 1
ATOM 2590 O O . GLU A 1 355 ? 73.924 -17.685 16.970 1.00 115.72 355 GLU A O 1
ATOM 2596 N N . ILE A 1 356 ? 74.879 -17.356 14.954 1.00 111.65 356 ILE A N 1
ATOM 2597 C CA . ILE A 1 356 ? 75.711 -16.233 15.370 1.00 107.02 356 ILE A CA 1
ATOM 2598 C C . ILE A 1 356 ? 74.900 -14.945 15.510 1.00 102.04 356 ILE A C 1
ATOM 2599 O O . ILE A 1 356 ? 74.674 -14.209 14.541 1.00 99.71 356 ILE A O 1
ATOM 2604 N N . HIS A 1 357 ? 74.449 -14.681 16.730 1.00 100.59 357 HIS A N 1
ATOM 2605 C CA . HIS A 1 357 ? 73.790 -13.444 17.105 1.00 96.22 357 HIS A CA 1
ATOM 2606 C C . HIS A 1 357 ? 74.844 -12.423 17.541 1.00 89.90 357 HIS A C 1
ATOM 2607 O O . HIS A 1 357 ? 76.034 -12.729 17.651 1.00 91.92 357 HIS A O 1
ATOM 2614 N N . GLY A 1 358 ? 74.414 -11.192 17.769 1.00 84.46 358 GLY A N 1
ATOM 2615 C CA . GLY A 1 358 ? 75.401 -10.157 18.005 1.00 81.23 358 GLY A CA 1
ATOM 2616 C C . GLY A 1 358 ? 76.078 -9.656 16.742 1.00 81.61 358 GLY A C 1
ATOM 2617 O O . GLY A 1 358 ? 76.394 -10.433 15.827 1.00 82.43 358 GLY A O 1
ATOM 2618 N N . GLY A 1 359 ? 76.334 -8.357 16.686 1.00 74.99 359 GLY A N 1
ATOM 2619 C CA . GLY A 1 359 ? 76.874 -7.730 15.498 1.00 81.00 359 GLY A CA 1
ATOM 2620 C C . GLY A 1 359 ? 78.380 -7.664 15.452 1.00 79.42 359 GLY A C 1
ATOM 2621 O O . GLY A 1 359 ? 79.091 -8.389 16.153 1.00 81.03 359 GLY A O 1
ATOM 2622 N N . SER A 1 360 ? 78.868 -6.759 14.610 1.00 80.22 360 SER A N 1
ATOM 2623 C CA . SER A 1 360 ? 80.284 -6.624 14.317 1.00 83.62 360 SER A CA 1
ATOM 2624 C C . SER A 1 360 ? 80.784 -5.261 14.761 1.00 80.03 360 SER A C 1
ATOM 2625 O O . SER A 1 360 ? 80.174 -4.235 14.441 1.00 77.01 360 SER A O 1
ATOM 2628 N N . ASN A 1 361 ? 81.912 -5.254 15.464 1.00 80.87 361 ASN A N 1
ATOM 2629 C CA . ASN A 1 361 ? 82.626 -4.021 15.767 1.00 78.87 361 ASN A CA 1
ATOM 2630 C C . ASN A 1 361 ? 83.724 -3.719 14.750 1.00 83.34 361 ASN A C 1
ATOM 2631 O O . ASN A 1 361 ? 84.536 -2.813 14.975 1.00 82.79 361 ASN A O 1
ATOM 2636 N N . GLY A 1 362 ? 83.761 -4.466 13.648 1.00 88.03 362 GLY A N 1
ATOM 2637 C CA . GLY A 1 362 ? 84.729 -4.214 12.593 1.00 92.70 362 GLY A CA 1
ATOM 2638 C C . GLY A 1 362 ? 86.162 -4.350 13.068 1.00 95.78 362 GLY A C 1
ATOM 2639 O O . GLY A 1 362 ? 86.564 -5.358 13.663 1.00 98.11 362 GLY A O 1
ATOM 2640 N N . ILE A 1 363 ? 86.935 -3.294 12.813 1.00 95.97 363 ILE A N 1
ATOM 2641 C CA . ILE A 1 363 ? 88.376 -3.311 13.045 1.00 99.80 363 ILE A CA 1
ATOM 2642 C C . ILE A 1 363 ? 88.689 -3.495 14.522 1.00 97.69 363 ILE A C 1
ATOM 2643 O O . ILE A 1 363 ? 89.643 -4.191 14.889 1.00 101.76 363 ILE A O 1
ATOM 2648 N N . TYR A 1 364 ? 87.890 -2.882 15.390 1.00 95.11 364 TYR A N 1
ATOM 2649 C CA . TYR A 1 364 ? 88.261 -2.693 16.783 1.00 89.85 364 TYR A CA 1
ATOM 2650 C C . TYR A 1 364 ? 88.107 -3.973 17.585 1.00 90.33 364 TYR A C 1
ATOM 2651 O O . TYR A 1 364 ? 87.331 -4.870 17.248 1.00 92.09 364 TYR A O 1
ATOM 2660 N N . LYS A 1 365 ? 88.860 -4.032 18.675 1.00 90.80 365 LYS A N 1
ATOM 2661 C CA . LYS A 1 365 ? 88.938 -5.185 19.553 1.00 92.24 365 LYS A CA 1
ATOM 2662 C C . LYS A 1 365 ? 87.801 -5.164 20.580 1.00 88.53 365 LYS A C 1
ATOM 2663 O O . LYS A 1 365 ? 87.178 -4.131 20.836 1.00 85.23 365 LYS A O 1
ATOM 2669 N N . GLY A 1 366 ? 87.534 -6.328 21.176 1.00 89.43 366 GLY A N 1
ATOM 2670 C CA . GLY A 1 366 ? 86.576 -6.394 22.275 1.00 85.92 366 GLY A CA 1
ATOM 2671 C C . GLY A 1 366 ? 85.146 -6.081 21.851 1.00 81.82 366 GLY A C 1
ATOM 2672 O O . GLY A 1 366 ? 84.735 -6.322 20.710 1.00 79.72 366 GLY A O 1
ATOM 2673 N N . GLY A 1 367 ? 84.367 -5.542 22.789 1.00 77.88 367 GLY A N 1
ATOM 2674 C CA . GLY A 1 367 ? 82.977 -5.240 22.467 1.00 72.88 367 GLY A CA 1
ATOM 2675 C C . GLY A 1 367 ? 82.164 -4.938 23.719 1.00 72.85 367 GLY A C 1
ATOM 2676 O O . GLY A 1 367 ? 82.669 -4.360 24.679 1.00 74.97 367 GLY A O 1
ATOM 2677 N N . LYS A 1 368 ? 80.887 -5.306 23.670 1.00 69.23 368 LYS A N 1
ATOM 2678 C CA . LYS A 1 368 ? 79.999 -5.043 24.799 1.00 67.02 368 LYS A CA 1
ATOM 2679 C C . LYS A 1 368 ? 80.610 -5.598 26.085 1.00 67.88 368 LYS A C 1
ATOM 2680 O O . LYS A 1 368 ? 81.191 -6.672 26.089 1.00 67.12 368 LYS A O 1
ATOM 2686 N N . ALA A 1 369 ? 80.520 -4.837 27.169 1.00 68.36 369 ALA A N 1
ATOM 2687 C CA 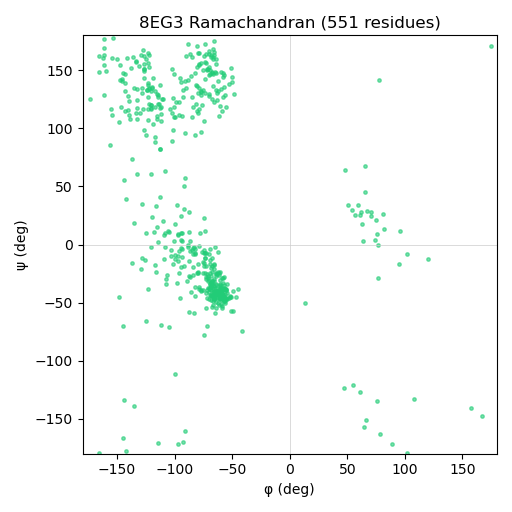. ALA A 1 369 ? 80.958 -5.183 28.517 1.00 68.60 369 ALA A CA 1
ATOM 2688 C C . ALA A 1 369 ? 82.473 -5.169 28.724 1.00 76.50 369 ALA A C 1
ATO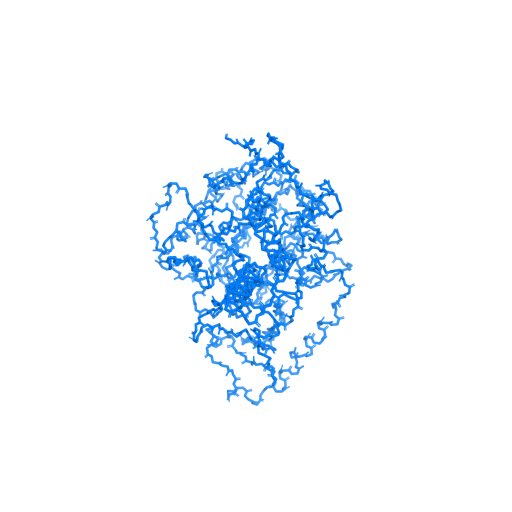M 2689 O O . ALA A 1 369 ? 82.931 -5.544 29.804 1.00 77.55 369 ALA A O 1
ATOM 2691 N N . ASN A 1 370 ? 83.272 -4.786 27.725 1.00 79.39 370 ASN A N 1
ATOM 2692 C CA . ASN A 1 370 ? 84.635 -4.336 28.002 1.00 79.45 370 ASN A CA 1
ATOM 2693 C C . ASN A 1 370 ? 84.912 -2.985 27.380 1.00 80.53 370 ASN A C 1
ATOM 2694 O O . ASN A 1 370 ? 84.174 -2.517 26.521 1.00 78.44 370 ASN A O 1
ATOM 2699 N N . ASN A 1 371 ? 86.035 -2.401 27.807 1.00 77.41 371 ASN A N 1
ATOM 2700 C CA . ASN A 1 371 ? 86.499 -1.086 27.402 1.00 75.00 371 ASN A CA 1
ATOM 2701 C C . ASN A 1 371 ? 87.579 -1.137 26.325 1.00 81.32 371 ASN A C 1
ATOM 2702 O O . ASN A 1 371 ? 88.294 -0.148 26.136 1.00 81.30 371 ASN A O 1
ATOM 2707 N N . TRP A 1 372 ? 87.730 -2.258 25.621 1.00 81.23 372 TRP A N 1
ATOM 2708 C CA . TRP A 1 372 ? 88.448 -2.170 24.357 1.00 84.32 372 TRP A CA 1
ATOM 2709 C C . TRP A 1 372 ? 87.625 -1.322 23.384 1.00 81.60 372 TRP A C 1
ATOM 2710 O O . TRP A 1 372 ? 86.440 -1.055 23.611 1.00 76.61 372 TRP A O 1
ATOM 2721 N N . GLU A 1 373 ? 88.267 -0.889 22.295 1.00 81.01 373 GLU A N 1
ATOM 2722 C CA . GLU A 1 373 ? 87.656 0.108 21.418 1.00 79.45 373 GLU A CA 1
ATOM 2723 C C . GLU A 1 373 ? 86.297 -0.345 20.901 1.00 74.50 373 GLU A C 1
ATOM 2724 O O . GLU A 1 373 ? 85.371 0.467 20.782 1.00 71.68 373 GLU A O 1
ATOM 2730 N N . GLY A 1 374 ? 86.155 -1.633 20.585 1.00 76.01 374 GLY A N 1
ATOM 2731 C CA . GLY A 1 374 ? 84.886 -2.138 20.087 1.00 75.79 374 GLY A CA 1
ATOM 2732 C C . GLY A 1 374 ? 83.761 -2.088 21.102 1.00 74.13 374 GLY A C 1
ATOM 2733 O O . GLY A 1 374 ? 82.590 -2.187 20.715 1.00 70.88 374 GLY A O 1
ATOM 2734 N N . GLY A 1 375 ? 84.090 -1.936 22.384 1.00 72.92 375 GLY A N 1
ATOM 2735 C CA . GLY A 1 375 ? 83.092 -1.781 23.427 1.00 68.47 375 GLY A CA 1
ATOM 2736 C C . GLY A 1 375 ? 82.440 -0.419 23.481 1.00 66.01 375 GLY A C 1
ATOM 2737 O O . GLY A 1 375 ? 81.229 -0.312 23.703 1.00 63.80 375 GLY A O 1
ATOM 2738 N N . ILE A 1 376 ? 83.224 0.633 23.262 1.00 66.63 376 ILE A N 1
ATOM 2739 C CA . ILE A 1 376 ? 82.757 1.986 23.525 1.00 63.79 376 ILE A CA 1
ATOM 2740 C C . ILE A 1 376 ? 82.662 2.852 22.275 1.00 63.03 376 ILE A C 1
ATOM 2741 O O . ILE A 1 376 ? 81.899 3.833 22.284 1.00 61.17 376 ILE A O 1
ATOM 2746 N N . ARG A 1 377 ? 83.402 2.554 21.206 1.00 64.96 377 ARG A N 1
ATOM 2747 C CA . ARG A 1 377 ? 83.318 3.331 19.969 1.00 63.22 377 ARG A CA 1
ATOM 2748 C C . ARG A 1 377 ? 82.080 2.888 19.201 1.00 61.19 377 ARG A C 1
ATOM 2749 O O . ARG A 1 377 ? 82.001 1.749 18.732 1.00 64.43 377 ARG A O 1
ATOM 2757 N N . VAL A 1 378 ? 81.112 3.783 19.089 1.00 58.41 378 VAL A N 1
ATOM 2758 C CA . VAL A 1 378 ? 79.794 3.456 18.556 1.00 59.74 378 VAL A CA 1
ATOM 2759 C C . VAL A 1 378 ? 79.513 4.419 17.402 1.00 61.29 378 VAL A C 1
ATOM 2760 O O . VAL A 1 378 ? 80.133 5.485 17.311 1.00 60.42 378 VAL A O 1
ATOM 2764 N N . PRO A 1 379 ? 78.591 4.064 16.514 1.00 60.70 379 PRO A N 1
ATOM 2765 C CA . PRO A 1 379 ? 78.165 5.047 15.511 1.00 58.95 379 PRO A CA 1
ATOM 2766 C C . PRO A 1 379 ? 77.634 6.305 16.177 1.00 58.45 379 PRO A C 1
ATOM 2767 O O . PRO A 1 379 ? 77.087 6.279 17.293 1.00 53.01 379 PRO A O 1
ATOM 2771 N N . GLY A 1 380 ? 77.883 7.424 15.511 1.00 55.15 380 GLY A N 1
ATOM 2772 C CA . GLY A 1 380 ? 77.382 8.704 15.952 1.00 54.93 380 GLY A CA 1
ATOM 2773 C C . GLY A 1 380 ? 77.119 9.568 14.743 1.00 54.59 380 GLY A C 1
ATOM 2774 O O . GLY A 1 380 ? 78.067 10.042 14.117 1.00 57.66 380 GLY A O 1
ATOM 2775 N N . ILE A 1 381 ? 75.852 9.762 14.389 1.00 50.59 381 ILE A N 1
ATOM 2776 C CA . ILE A 1 381 ? 75.470 10.514 13.198 1.00 53.42 381 ILE A CA 1
ATOM 2777 C C . ILE A 1 381 ? 74.571 11.658 13.630 1.00 50.01 381 ILE A C 1
ATOM 2778 O O . ILE A 1 381 ? 73.662 11.462 14.447 1.00 51.50 381 ILE A O 1
ATOM 2783 N N . LEU A 1 382 ? 74.826 12.851 13.092 1.00 49.52 382 LEU A N 1
ATOM 2784 C CA . LEU A 1 382 ? 74.008 14.022 13.364 1.00 51.80 382 LEU A CA 1
ATOM 2785 C C . LEU A 1 382 ? 73.597 14.632 12.029 1.00 53.89 382 LEU A C 1
ATOM 2786 O O . LEU A 1 382 ? 74.449 14.867 11.167 1.00 51.60 382 LEU A O 1
ATOM 2791 N N . ARG A 1 383 ? 72.308 14.916 11.865 1.00 51.10 383 ARG A N 1
ATOM 2792 C CA . ARG A 1 383 ? 71.832 15.663 10.707 1.00 55.18 383 ARG A CA 1
ATOM 2793 C C . ARG A 1 383 ? 70.966 16.820 11.182 1.00 54.59 383 ARG A C 1
ATOM 2794 O O . ARG A 1 383 ? 70.114 16.644 12.057 1.00 51.30 383 ARG A O 1
ATOM 2802 N N . TRP A 1 384 ? 71.192 18.001 10.609 1.00 52.94 384 TRP A N 1
ATOM 2803 C CA . TRP A 1 384 ? 70.406 19.198 10.871 1.00 54.87 384 TRP A CA 1
ATOM 2804 C C . TRP A 1 384 ? 70.577 20.071 9.648 1.00 55.67 384 TRP A C 1
ATOM 2805 O O . TRP A 1 384 ? 71.449 20.948 9.630 1.00 56.30 384 TRP A O 1
ATOM 2816 N N . PRO A 1 385 ? 69.761 19.858 8.614 1.00 57.64 385 PRO A N 1
ATOM 2817 C CA . PRO A 1 385 ? 70.098 20.395 7.282 1.00 58.59 385 PRO A CA 1
ATOM 2818 C C . PRO A 1 385 ? 70.257 21.901 7.242 1.00 59.33 385 PRO A C 1
ATOM 2819 O O . PRO A 1 385 ? 71.038 22.404 6.425 1.00 61.57 385 PRO A O 1
ATOM 2823 N N . ARG A 1 386 ? 69.559 22.637 8.109 1.00 57.80 386 ARG A N 1
ATOM 2824 C CA . ARG A 1 386 ? 69.636 24.091 8.067 1.00 60.71 386 ARG A CA 1
ATOM 2825 C C . ARG A 1 386 ? 70.982 24.614 8.569 1.00 61.13 386 ARG A C 1
ATOM 2826 O O . ARG A 1 386 ? 71.410 25.695 8.153 1.00 61.52 386 ARG A O 1
ATOM 2834 N N . VAL A 1 387 ? 71.677 23.856 9.426 1.00 59.11 387 VAL A N 1
ATOM 2835 C CA . VAL A 1 387 ? 72.826 24.353 10.173 1.00 59.55 387 VAL A CA 1
ATOM 2836 C C . VAL A 1 387 ? 74.083 23.522 9.935 1.00 57.62 387 VAL A C 1
ATOM 2837 O O . VAL A 1 387 ? 75.186 24.073 9.854 1.00 58.49 387 VAL A O 1
ATOM 2841 N N . ILE A 1 388 ? 73.954 22.203 9.821 1.00 56.70 388 ILE A N 1
ATOM 2842 C CA . ILE A 1 388 ? 75.104 21.305 9.750 1.00 56.55 388 ILE A CA 1
ATOM 2843 C C . ILE A 1 388 ? 75.381 20.951 8.292 1.00 62.48 388 ILE A C 1
ATOM 2844 O O . ILE A 1 388 ? 74.516 20.391 7.608 1.00 60.00 388 ILE A O 1
ATOM 2849 N N . GLN A 1 389 ? 76.600 21.243 7.834 1.00 62.34 389 GLN A N 1
ATOM 2850 C CA . GLN A 1 389 ? 77.018 20.932 6.465 1.00 64.87 389 GLN A CA 1
ATOM 2851 C C . GLN A 1 389 ? 76.984 19.427 6.219 1.00 66.11 389 GLN A C 1
ATOM 2852 O O . GLN A 1 389 ? 77.490 18.640 7.023 1.00 65.52 389 GLN A O 1
ATOM 2858 N N . ALA A 1 390 ? 76.384 19.025 5.108 1.00 68.56 390 ALA A N 1
ATOM 2859 C CA . ALA A 1 390 ? 76.257 17.609 4.787 1.00 68.13 390 ALA A CA 1
ATOM 2860 C C . ALA A 1 390 ? 77.576 17.016 4.293 1.00 70.44 390 ALA A C 1
ATOM 2861 O O . ALA A 1 390 ? 78.413 17.701 3.697 1.00 72.75 390 ALA A O 1
ATOM 2863 N N . GLY A 1 391 ? 77.753 15.722 4.556 1.00 70.48 391 GLY A N 1
ATOM 2864 C CA . GLY A 1 391 ? 78.902 14.974 4.082 1.00 73.61 391 GLY A CA 1
ATOM 2865 C C . GLY A 1 391 ? 80.168 15.110 4.897 1.00 74.24 391 GLY A C 1
ATOM 2866 O O . GLY A 1 391 ? 81.237 14.723 4.410 1.00 76.19 391 GLY A O 1
ATOM 2867 N N . GLN A 1 392 ? 80.087 15.652 6.107 1.00 69.35 392 GLN A N 1
ATOM 2868 C CA . GLN A 1 392 ? 81.226 15.874 6.984 1.00 74.87 392 GLN A CA 1
ATOM 2869 C C . GLN A 1 392 ? 81.620 14.591 7.720 1.00 80.52 392 GLN A C 1
ATOM 2870 O O . GLN A 1 392 ? 80.890 13.592 7.745 1.00 74.59 392 GLN A O 1
ATOM 2876 N N . LYS A 1 393 ? 82.770 14.659 8.390 1.00 92.90 393 LYS A N 1
ATOM 2877 C CA . LYS A 1 393 ? 83.349 13.510 9.084 1.00 90.31 393 LYS A CA 1
ATOM 2878 C C . LYS A 1 393 ? 84.231 14.039 10.208 1.00 85.53 393 LYS A C 1
ATOM 2879 O O . LYS A 1 393 ? 85.271 14.634 9.931 1.00 91.88 393 LYS A O 1
ATOM 2885 N N . ILE A 1 394 ? 83.837 13.826 11.461 1.00 80.31 394 ILE A N 1
ATOM 2886 C CA . ILE A 1 394 ? 84.572 14.332 12.618 1.00 79.80 394 ILE A CA 1
ATOM 2887 C C . ILE A 1 394 ? 85.327 13.169 13.242 1.00 77.39 394 ILE A C 1
ATOM 2888 O O . ILE A 1 394 ? 84.709 12.229 13.756 1.00 74.21 394 ILE A O 1
ATOM 2893 N N . ASP A 1 395 ? 86.654 13.238 13.238 1.00 75.81 395 ASP A N 1
ATOM 2894 C CA . ASP A 1 395 ? 87.477 12.209 13.861 1.00 76.29 395 ASP A CA 1
ATOM 2895 C C . ASP A 1 395 ? 87.859 12.542 15.300 1.00 77.13 395 ASP A C 1
ATOM 2896 O O . ASP A 1 395 ? 88.449 11.701 15.985 1.00 76.39 395 ASP A O 1
ATOM 2901 N N . GLU A 1 396 ? 87.492 13.719 15.789 1.00 77.92 396 GLU A N 1
ATOM 2902 C CA . GLU A 1 396 ? 87.844 14.113 17.139 1.00 75.83 396 GLU A CA 1
ATOM 2903 C C . GLU A 1 396 ? 87.071 13.280 18.165 1.00 75.90 396 GLU A C 1
ATOM 2904 O O . GLU A 1 396 ? 85.919 12.891 17.927 1.00 69.78 396 GLU A O 1
ATOM 2910 N N . PRO A 1 397 ? 87.683 12.993 19.316 1.00 72.52 397 PRO A N 1
ATOM 2911 C CA . PRO A 1 397 ? 86.981 12.229 20.360 1.00 69.49 397 PRO A CA 1
ATOM 2912 C C . PRO A 1 397 ? 85.763 12.982 20.873 1.00 65.67 397 PRO A C 1
ATOM 2913 O O . PRO A 1 397 ? 85.857 14.133 21.312 1.00 64.91 397 PRO A O 1
ATOM 2917 N N . THR A 1 398 ? 84.605 12.323 20.791 1.00 63.78 398 THR A N 1
ATOM 2918 C CA . THR A 1 398 ? 83.360 12.807 21.370 1.00 58.55 398 THR A CA 1
ATOM 2919 C C . THR A 1 398 ? 82.745 11.696 22.212 1.00 55.72 398 THR A C 1
ATOM 2920 O O . THR A 1 398 ? 83.108 10.525 22.086 1.00 56.22 398 THR A O 1
ATOM 2924 N N . SER A 1 399 ? 81.804 12.080 23.074 1.00 52.77 399 SER A N 1
ATOM 2925 C CA . SER A 1 399 ? 81.172 11.179 24.035 1.00 50.22 399 SER A CA 1
ATOM 2926 C C . SER A 1 399 ? 79.665 11.175 23.803 1.00 47.96 399 SER A C 1
ATOM 2927 O O . SER A 1 399 ? 79.104 12.156 23.308 1.00 48.92 399 SER A O 1
ATOM 2930 N N . ASN A 1 400 ? 78.995 10.069 24.145 1.00 46.53 400 ASN A N 1
ATOM 2931 C CA . ASN A 1 400 ? 77.537 10.145 24.092 1.00 45.41 400 ASN A CA 1
ATOM 2932 C C . ASN A 1 400 ? 76.972 10.995 25.226 1.00 44.87 400 ASN A C 1
ATOM 2933 O O . ASN A 1 400 ? 75.769 11.291 25.229 1.00 42.65 400 ASN A O 1
ATOM 2938 N N . MET A 1 401 ? 77.813 11.419 26.177 1.00 45.09 401 MET A N 1
ATOM 2939 C CA . MET A 1 401 ? 77.417 12.437 27.142 1.00 42.16 401 MET A CA 1
ATOM 2940 C C . MET A 1 401 ? 77.351 13.837 26.542 1.00 43.43 401 MET A C 1
ATOM 2941 O O . MET A 1 401 ? 76.818 14.743 27.195 1.00 41.46 401 MET A O 1
ATOM 2946 N N . ASP A 1 402 ? 77.862 14.035 25.320 1.00 44.50 402 ASP A N 1
ATOM 2947 C CA . ASP A 1 402 ? 77.875 15.359 24.699 1.00 44.15 402 ASP A CA 1
ATOM 2948 C C . ASP A 1 402 ? 76.493 15.811 24.250 1.00 43.06 402 ASP A C 1
ATOM 2949 O O . ASP A 1 402 ? 76.289 17.010 24.025 1.00 43.17 402 ASP A O 1
ATOM 2954 N N . ILE A 1 403 ? 75.545 14.883 24.102 1.00 40.77 403 ILE A N 1
ATOM 2955 C CA . ILE A 1 403 ? 74.227 15.246 23.588 1.00 40.73 403 ILE A CA 1
ATOM 2956 C C . ILE A 1 403 ? 73.519 16.152 24.570 1.00 41.40 403 ILE A C 1
ATOM 2957 O O . ILE A 1 403 ? 72.883 17.141 24.183 1.00 38.50 403 ILE A O 1
ATOM 2962 N N . PHE A 1 404 ? 73.610 15.823 25.866 1.00 38.45 404 PHE A N 1
ATOM 2963 C CA . PHE A 1 404 ? 72.958 16.599 26.914 1.00 38.44 404 PHE A CA 1
ATOM 2964 C C . PHE A 1 404 ? 73.238 18.102 26.800 1.00 37.59 404 PHE A C 1
ATOM 2965 O O . PHE A 1 404 ? 72.284 18.890 26.720 1.00 37.71 404 PHE A O 1
ATOM 2973 N N . PRO A 1 405 ? 74.497 18.565 26.809 1.00 37.45 405 PRO A N 1
ATOM 2974 C CA . PRO A 1 405 ? 74.709 20.015 26.637 1.00 40.66 405 PRO A CA 1
ATOM 2975 C C . PRO A 1 405 ? 74.418 20.512 25.223 1.00 42.23 405 PRO A C 1
ATOM 2976 O O . PRO A 1 405 ? 74.068 21.689 25.053 1.00 40.91 405 PRO A O 1
ATOM 2980 N N . THR A 1 406 ? 74.576 19.675 24.198 1.00 41.07 406 THR A N 1
ATOM 2981 C CA . THR A 1 406 ? 74.239 20.123 22.842 1.00 43.33 406 THR A CA 1
ATOM 2982 C C . THR A 1 406 ? 72.777 20.548 22.771 1.00 41.92 406 THR A C 1
ATOM 2983 O O . THR A 1 406 ? 72.458 21.690 22.414 1.00 41.35 406 THR A O 1
ATOM 2987 N N . VAL A 1 407 ? 71.874 19.647 23.168 1.00 41.57 407 VAL A N 1
ATOM 2988 C CA . VAL A 1 407 ? 70.442 19.910 23.059 1.00 42.73 407 VAL A CA 1
ATOM 2989 C C . VAL A 1 407 ? 69.995 20.981 24.048 1.00 44.67 407 VAL A C 1
ATOM 2990 O O . VAL A 1 407 ? 69.059 21.743 23.762 1.00 46.25 407 VAL A O 1
ATOM 2994 N N . ALA A 1 408 ? 70.654 21.082 25.209 1.00 44.88 408 ALA A N 1
ATOM 2995 C CA . ALA A 1 408 ? 70.281 22.110 26.181 1.00 45.10 408 ALA A CA 1
ATOM 2996 C C . ALA A 1 408 ? 70.476 23.506 25.602 1.00 46.96 408 ALA A C 1
ATOM 2997 O O . ALA A 1 408 ? 69.581 24.359 25.681 1.00 48.22 408 ALA A O 1
ATOM 2999 N N . LYS A 1 409 ? 71.657 23.768 25.038 1.00 45.73 409 LYS A N 1
ATOM 3000 C CA . LYS A 1 409 ? 71.894 25.074 24.433 1.00 48.16 409 LYS A CA 1
ATOM 3001 C C . LYS A 1 409 ? 70.908 25.330 23.300 1.00 52.98 409 LYS A C 1
ATOM 3002 O O . LYS A 1 409 ? 70.356 26.430 23.188 1.00 55.27 409 LYS A O 1
ATOM 3008 N N . LEU A 1 410 ? 70.647 24.309 22.469 1.00 50.34 410 LEU A N 1
ATOM 3009 C CA . LEU A 1 410 ? 69.745 24.494 21.335 1.00 56.32 410 LEU A CA 1
ATOM 3010 C C . LEU A 1 410 ? 68.358 24.891 21.807 1.00 58.90 410 LEU A C 1
ATOM 3011 O O . LEU A 1 410 ? 67.677 25.696 21.161 1.00 65.46 410 LEU A O 1
ATOM 3016 N N . ALA A 1 411 ? 67.930 24.343 22.943 1.00 54.70 411 ALA A N 1
ATOM 3017 C CA . ALA A 1 411 ? 66.609 24.627 23.476 1.00 53.49 411 ALA A CA 1
ATOM 3018 C C . ALA A 1 411 ? 66.557 25.930 24.259 1.00 53.73 411 ALA A C 1
ATOM 3019 O O . ALA A 1 411 ? 65.463 26.362 24.626 1.00 57.86 411 ALA A O 1
ATOM 3021 N N . GLY A 1 412 ? 67.697 26.574 24.501 1.00 56.81 412 GLY A N 1
ATOM 3022 C CA . GLY A 1 412 ? 67.746 27.692 25.425 1.00 56.92 412 GLY A CA 1
ATOM 3023 C C . GLY A 1 412 ? 67.669 27.296 26.883 1.00 54.33 412 GLY A C 1
ATOM 3024 O O . GLY A 1 412 ? 67.297 28.119 27.723 1.00 54.33 412 GLY A O 1
ATOM 3025 N N . ALA A 1 413 ? 67.994 26.041 27.214 1.00 52.32 413 ALA A N 1
ATOM 3026 C CA . ALA A 1 413 ? 67.973 25.647 28.620 1.00 52.57 413 ALA A CA 1
ATOM 3027 C C . ALA A 1 413 ? 69.351 25.842 29.231 1.00 51.10 413 ALA A C 1
ATOM 3028 O O . ALA A 1 413 ? 70.343 25.343 28.685 1.00 52.80 413 ALA A O 1
ATOM 3030 N N . PRO A 1 414 ? 69.465 26.564 30.336 1.00 53.39 414 PRO A N 1
ATOM 3031 C CA . PRO A 1 414 ? 70.769 26.685 30.992 1.00 53.65 414 PRO A CA 1
ATOM 3032 C C . PRO A 1 414 ? 71.212 25.352 31.576 1.00 51.45 414 PRO A C 1
ATOM 3033 O O . PRO A 1 414 ? 70.397 24.526 31.991 1.00 52.89 414 PRO A O 1
ATOM 3037 N N . LEU A 1 415 ? 72.524 25.136 31.584 1.00 51.32 415 LEU A N 1
ATOM 3038 C CA . LEU A 1 415 ? 73.072 23.924 32.171 1.00 52.60 415 LEU A CA 1
ATOM 3039 C C . LEU A 1 415 ? 72.933 23.964 33.692 1.00 57.34 415 LEU A C 1
ATOM 3040 O O . LEU A 1 415 ? 72.935 25.042 34.294 1.00 57.32 415 LEU A O 1
ATOM 3045 N N . PRO A 1 416 ? 72.816 22.806 34.342 1.00 58.18 416 PRO A N 1
ATOM 3046 C CA . PRO A 1 416 ? 72.845 22.792 35.814 1.00 57.67 416 PRO A CA 1
ATOM 3047 C C . PRO A 1 416 ? 74.199 23.270 36.325 1.00 61.01 416 PRO A C 1
ATOM 3048 O O . PRO A 1 416 ? 75.253 22.852 35.835 1.00 60.83 416 PRO A O 1
ATOM 3052 N N . GLU A 1 417 ? 74.169 24.178 37.298 1.00 65.38 417 GLU A N 1
ATOM 3053 C CA . GLU A 1 417 ? 75.387 24.786 37.814 1.00 65.20 417 GLU A CA 1
ATOM 3054 C C . GLU A 1 417 ? 75.743 24.304 39.213 1.00 64.36 417 GLU A C 1
ATOM 3055 O O . GLU A 1 417 ? 76.787 24.697 39.740 1.00 66.48 417 GLU A O 1
ATOM 3061 N N . ASP A 1 418 ? 74.918 23.446 39.811 1.00 57.16 418 ASP A N 1
ATOM 3062 C CA . ASP A 1 418 ? 75.161 22.874 41.127 1.00 57.78 418 ASP A CA 1
ATOM 3063 C C . ASP A 1 418 ? 75.876 21.531 41.074 1.00 57.24 418 ASP A C 1
ATOM 3064 O O . ASP A 1 418 ? 75.952 20.844 42.101 1.00 54.99 418 ASP A O 1
ATOM 3069 N N . ARG A 1 419 ? 76.372 21.126 39.909 1.00 53.11 419 ARG A N 1
ATOM 3070 C CA . ARG A 1 419 ? 76.886 19.775 39.724 1.00 52.21 419 ARG A CA 1
ATOM 3071 C C . ARG A 1 419 ? 77.752 19.767 38.474 1.00 53.64 419 ARG A C 1
ATOM 3072 O O . ARG A 1 419 ? 77.644 20.653 37.627 1.00 54.54 419 ARG A O 1
ATOM 3080 N N . ILE A 1 420 ? 78.616 18.760 38.370 1.00 51.77 420 ILE A N 1
ATOM 3081 C CA . ILE A 1 420 ? 79.509 18.643 37.222 1.00 52.86 420 ILE A CA 1
ATOM 3082 C C . ILE A 1 420 ? 78.760 18.020 36.057 1.00 51.92 420 ILE A C 1
ATOM 3083 O O . ILE A 1 420 ? 77.983 17.072 36.231 1.00 49.51 420 ILE A O 1
ATOM 3088 N N . ILE A 1 421 ? 78.981 18.570 34.868 1.00 51.71 421 ILE A N 1
ATOM 3089 C CA . ILE A 1 421 ? 78.530 17.995 33.609 1.00 47.97 421 ILE A CA 1
ATOM 3090 C C . ILE A 1 421 ? 79.781 17.608 32.829 1.00 51.01 421 ILE A C 1
ATOM 3091 O O . ILE A 1 421 ? 80.640 18.459 32.567 1.00 52.18 421 ILE A O 1
ATOM 3096 N N . ASP A 1 422 ? 79.917 16.326 32.488 1.00 49.42 422 ASP A N 1
ATOM 3097 C CA . ASP A 1 422 ? 81.124 15.906 31.774 1.00 51.05 422 ASP A CA 1
ATOM 3098 C C . ASP A 1 422 ? 81.005 16.071 30.262 1.00 51.01 422 ASP A C 1
ATOM 3099 O O . ASP A 1 422 ? 82.026 16.263 29.581 1.00 51.43 422 ASP A O 1
ATOM 3104 N N . GLY A 1 423 ? 79.792 16.001 29.722 1.00 49.05 423 GLY A N 1
ATOM 3105 C CA . GLY A 1 423 ? 79.610 16.225 28.300 1.00 51.53 423 GLY A CA 1
ATOM 3106 C C . GLY A 1 423 ? 79.908 17.657 27.897 1.00 51.78 423 GLY A C 1
ATOM 3107 O O . GLY A 1 423 ? 79.939 18.584 28.715 1.00 50.37 423 GLY A O 1
ATOM 3108 N N . ARG A 1 424 ? 80.134 17.839 26.598 1.00 51.81 424 ARG A N 1
ATOM 3109 C CA . ARG A 1 424 ? 80.495 19.130 26.030 1.00 51.46 424 ARG A CA 1
ATOM 3110 C C . ARG A 1 424 ? 79.692 19.368 24.755 1.00 53.07 424 ARG A C 1
ATOM 3111 O O . ARG A 1 424 ? 79.581 18.473 23.912 1.00 51.31 424 ARG A O 1
ATOM 3119 N N . ASP A 1 425 ? 79.141 20.573 24.620 1.00 49.74 425 ASP A N 1
ATOM 3120 C CA . ASP A 1 425 ? 78.387 20.958 23.433 1.00 52.03 425 ASP A CA 1
ATOM 3121 C C . ASP A 1 425 ? 79.150 20.603 22.157 1.00 51.69 425 ASP A C 1
ATOM 3122 O O . ASP A 1 425 ? 80.338 20.919 22.023 1.00 53.26 425 ASP A O 1
ATOM 3127 N N . LEU A 1 426 ? 78.462 19.911 21.232 1.00 53.42 426 LEU A N 1
ATOM 3128 C CA . LEU A 1 426 ? 79.036 19.496 19.944 1.00 54.73 426 LEU A CA 1
ATOM 3129 C C . LEU A 1 426 ? 78.908 20.527 18.839 1.00 56.00 426 LEU A C 1
ATOM 3130 O O . LEU A 1 426 ? 79.553 20.367 17.794 1.00 60.25 426 LEU A O 1
ATOM 3135 N N . MET A 1 427 ? 78.086 21.552 19.005 1.00 53.64 427 MET A N 1
ATOM 3136 C CA . MET A 1 427 ? 77.775 22.371 17.832 1.00 58.54 427 MET A CA 1
ATOM 3137 C C . MET A 1 427 ? 78.946 23.210 17.318 1.00 60.44 427 MET A C 1
ATOM 3138 O O . MET A 1 427 ? 79.068 23.342 16.096 1.00 62.17 427 MET A O 1
ATOM 3143 N N . PRO A 1 428 ? 79.814 23.801 18.163 1.00 63.72 428 PRO A N 1
ATOM 3144 C CA . PRO A 1 428 ? 80.978 24.513 17.588 1.00 64.78 428 PRO A CA 1
ATOM 3145 C C . PRO A 1 428 ? 81.814 23.621 16.688 1.00 65.43 428 PRO A C 1
ATOM 3146 O O . PRO A 1 428 ? 82.294 24.053 15.633 1.00 70.62 428 PRO A O 1
ATOM 3150 N N . LEU A 1 429 ? 81.970 22.361 17.084 1.00 65.10 429 LEU A N 1
ATOM 3151 C CA . LEU A 1 429 ? 82.655 21.371 16.266 1.00 66.99 429 LEU A CA 1
ATOM 3152 C C . LEU A 1 429 ? 81.835 21.013 15.027 1.00 66.51 429 LEU A C 1
ATOM 3153 O O . LEU A 1 429 ? 82.372 20.944 13.916 1.00 68.01 429 LEU A O 1
ATOM 3158 N N . LEU A 1 430 ? 80.526 20.817 15.189 1.00 64.69 430 LEU A N 1
ATOM 3159 C CA . LEU A 1 430 ? 79.687 20.429 14.059 1.00 63.01 430 LEU A CA 1
ATOM 3160 C C . LEU A 1 430 ? 79.552 21.549 13.036 1.00 64.93 430 LEU A C 1
ATOM 3161 O O . LEU A 1 430 ? 79.335 21.273 11.852 1.00 68.10 430 LEU A O 1
ATOM 3166 N N . GLU A 1 431 ? 79.673 22.807 13.460 1.00 64.31 431 GLU A N 1
ATOM 3167 C CA . GLU A 1 431 ? 79.540 23.948 12.558 1.00 66.20 431 GLU A CA 1
ATOM 3168 C C . GLU A 1 431 ? 80.870 24.425 11.998 1.00 67.84 431 GLU A C 1
ATOM 3169 O O . GLU A 1 431 ? 80.896 25.424 11.267 1.00 70.05 431 GLU A O 1
ATOM 3175 N N . GLY A 1 432 ? 81.969 23.752 12.321 1.00 69.64 432 GLY A N 1
ATOM 3176 C CA . GLY A 1 432 ? 83.262 24.202 11.857 1.00 72.12 432 GLY A CA 1
ATOM 3177 C C . GLY A 1 432 ? 83.836 25.396 12.584 1.00 75.86 432 GLY A C 1
ATOM 3178 O O . GLY A 1 432 ? 84.852 25.937 12.138 1.00 81.35 432 GLY A O 1
ATOM 3179 N N . LYS A 1 433 ? 83.228 25.831 13.691 1.00 74.31 433 LYS A N 1
ATOM 3180 C CA . LYS A 1 433 ? 83.815 26.929 14.452 1.00 77.37 433 LYS A CA 1
ATOM 3181 C C . LYS A 1 433 ? 85.047 26.477 15.222 1.00 81.32 433 LYS A C 1
ATOM 3182 O O . LYS A 1 433 ? 85.922 27.294 15.527 1.00 86.03 433 LYS A O 1
ATOM 3188 N N . SER A 1 434 ? 85.143 25.189 15.524 1.00 81.48 434 SER A N 1
ATOM 3189 C CA . SER A 1 434 ? 86.261 24.635 16.269 1.00 87.00 434 SER A CA 1
ATOM 3190 C C . SER A 1 434 ? 86.788 23.414 15.534 1.00 90.67 434 SER A C 1
ATOM 3191 O O . SER A 1 434 ? 86.054 22.751 14.798 1.00 87.69 434 SER A O 1
ATOM 3194 N N . GLN A 1 435 ? 88.070 23.120 15.734 1.00 98.91 435 GLN A N 1
ATOM 3195 C CA . GLN A 1 435 ? 88.680 21.959 15.099 1.00 100.53 435 GLN A CA 1
ATOM 3196 C C . GLN A 1 435 ? 88.961 20.810 16.054 1.00 100.30 435 GLN A C 1
ATOM 3197 O O . GLN A 1 435 ? 88.950 19.655 15.620 1.00 101.50 435 GLN A O 1
ATOM 3203 N N . ARG A 1 436 ? 89.216 21.081 17.330 1.00 96.33 436 ARG A N 1
ATOM 3204 C CA . ARG A 1 436 ? 89.526 20.040 18.303 1.00 96.72 436 ARG A CA 1
ATOM 3205 C C . ARG A 1 436 ? 88.494 20.070 19.423 1.00 92.39 436 ARG A C 1
ATOM 3206 O O . ARG A 1 436 ? 88.180 21.136 19.960 1.00 92.42 436 ARG A O 1
ATOM 3214 N N . SER A 1 437 ? 87.961 18.901 19.759 1.00 88.85 437 SER A N 1
ATOM 3215 C CA . SER A 1 437 ? 86.896 18.814 20.746 1.00 87.33 437 SER A CA 1
ATOM 3216 C C . SER A 1 437 ? 87.423 19.118 22.150 1.00 83.89 437 SER A C 1
ATOM 3217 O O . SER A 1 437 ? 88.632 19.112 22.408 1.00 82.56 437 SER A O 1
ATOM 3220 N N . ASP A 1 438 ? 86.491 19.396 23.063 1.00 80.28 438 ASP A N 1
ATOM 3221 C CA . ASP A 1 438 ? 86.838 19.776 24.435 1.00 78.14 438 ASP A CA 1
ATOM 3222 C C . ASP A 1 438 ? 86.902 18.538 25.330 1.00 76.71 438 ASP A C 1
ATOM 3223 O O . ASP A 1 438 ? 86.215 18.423 26.345 1.00 78.76 438 ASP A O 1
ATOM 3228 N N . HIS A 1 439 ? 87.750 17.590 24.936 1.00 74.42 439 HIS A N 1
ATOM 3229 C CA . HIS A 1 439 ? 87.838 16.307 25.619 1.00 77.01 439 HIS A CA 1
ATOM 3230 C C . HIS A 1 439 ? 89.288 15.822 25.636 1.00 80.10 439 HIS A C 1
ATOM 3231 O O . HIS A 1 439 ? 89.609 14.722 25.191 1.00 80.43 439 HIS A O 1
ATOM 3238 N N . GLU A 1 440 ? 90.187 16.656 26.168 1.00 79.55 440 GLU A N 1
ATOM 3239 C CA . GLU A 1 440 ? 91.585 16.250 26.254 1.00 83.55 440 GLU A CA 1
ATOM 3240 C C . GLU A 1 440 ? 91.723 14.934 27.006 1.00 84.40 440 GLU A C 1
ATOM 3241 O O . GLU A 1 440 ? 92.511 14.066 26.617 1.00 89.03 440 GLU A O 1
ATOM 3247 N N . PHE A 1 441 ? 90.939 14.754 28.063 1.00 83.20 441 PHE A N 1
ATOM 3248 C CA . PHE A 1 441 ? 90.910 13.507 28.811 1.00 80.74 441 PHE A CA 1
ATOM 3249 C C . PHE A 1 441 ? 89.485 12.974 28.851 1.00 79.21 441 PHE A C 1
ATOM 3250 O O . PHE A 1 441 ? 88.539 13.726 29.116 1.00 76.77 441 PHE A O 1
ATOM 3258 N N . LEU A 1 442 ? 89.334 11.683 28.572 1.00 76.94 442 LEU A N 1
ATOM 3259 C CA . LEU A 1 442 ? 88.104 10.967 28.870 1.00 72.97 442 LEU A CA 1
ATOM 3260 C C . LEU A 1 442 ? 88.455 9.740 29.700 1.00 73.95 442 LEU A C 1
ATOM 3261 O O . LEU A 1 442 ? 89.581 9.239 29.646 1.00 76.92 442 LEU A O 1
ATOM 3266 N N . PHE A 1 443 ? 87.489 9.266 30.476 1.00 70.62 443 PHE A N 1
ATOM 3267 C CA . PHE A 1 443 ? 87.698 8.135 31.367 1.00 72.01 443 PHE A CA 1
ATOM 3268 C C . PHE A 1 443 ? 86.745 7.010 30.994 1.00 69.09 443 PHE A C 1
ATOM 3269 O O . PHE A 1 443 ? 85.567 7.246 30.705 1.00 65.03 443 PHE A O 1
ATOM 3277 N N . HIS A 1 444 ? 87.275 5.795 30.959 1.00 68.94 444 HIS A N 1
ATOM 3278 C CA . HIS A 1 444 ? 86.535 4.622 30.524 1.00 67.95 444 HIS A CA 1
ATOM 3279 C C . HIS A 1 444 ? 86.325 3.741 31.740 1.00 70.00 444 HIS A C 1
ATOM 3280 O O . HIS A 1 444 ? 87.269 3.103 32.215 1.00 72.01 444 HIS A O 1
ATOM 3287 N N . TYR A 1 445 ? 85.095 3.717 32.241 1.00 67.35 445 TYR A N 1
ATOM 3288 C CA . TYR A 1 445 ? 84.747 2.924 33.408 1.00 68.10 445 TYR A CA 1
ATOM 3289 C C . TYR A 1 445 ? 84.282 1.535 32.988 1.00 66.84 445 TYR A C 1
ATOM 3290 O O . TYR A 1 445 ? 83.585 1.376 31.982 1.00 63.42 445 TYR A O 1
ATOM 3299 N N . CYS A 1 446 ? 84.690 0.528 33.755 1.00 68.33 446 CYS A N 1
ATOM 3300 C CA . CYS A 1 446 ? 84.089 -0.803 33.692 1.00 67.81 446 CYS A CA 1
ATOM 3301 C C . CYS A 1 446 ? 83.151 -0.904 34.888 1.00 65.65 446 CYS A C 1
ATOM 3302 O O . CYS A 1 446 ? 83.590 -1.184 36.002 1.00 68.42 446 CYS A O 1
ATOM 3305 N N . ASN A 1 447 ? 81.856 -0.677 34.653 1.00 65.14 447 ASN A N 1
ATOM 3306 C CA . ASN A 1 447 ? 80.910 -0.446 35.738 1.00 63.49 447 ASN A CA 1
ATOM 3307 C C . ASN A 1 447 ? 81.530 0.572 36.690 1.00 64.51 447 ASN A C 1
ATOM 3308 O O . ASN A 1 447 ? 81.935 1.654 36.249 1.00 62.61 447 ASN A O 1
ATOM 3313 N N . ALA A 1 448 ? 81.675 0.229 37.971 1.00 63.20 448 ALA A N 1
ATOM 3314 C CA . ALA A 1 448 ? 82.159 1.209 38.936 1.00 64.87 448 ALA A CA 1
ATOM 3315 C C . ALA A 1 448 ? 83.677 1.366 38.957 1.00 69.30 448 ALA A C 1
ATOM 3316 O O . ALA A 1 448 ? 84.169 2.272 39.642 1.00 70.80 448 ALA A O 1
ATOM 3318 N N . TYR A 1 449 ? 84.426 0.522 38.246 1.00 69.04 449 TYR A N 1
ATOM 3319 C CA . TYR A 1 449 ? 85.886 0.499 38.323 1.00 69.53 449 TYR A CA 1
ATOM 3320 C C . TYR A 1 449 ? 86.491 1.213 37.120 1.00 71.73 449 TYR A C 1
ATOM 3321 O O . TYR A 1 449 ? 86.180 0.879 35.971 1.00 70.22 449 TYR A O 1
ATOM 3330 N N . LEU A 1 450 ? 87.361 2.185 37.385 1.00 72.65 450 LEU A N 1
ATOM 3331 C CA . LEU A 1 450 ? 88.051 2.903 36.322 1.00 73.80 450 LEU A CA 1
ATOM 3332 C C . LEU A 1 450 ? 88.907 1.940 35.509 1.00 76.34 450 LEU A C 1
ATOM 3333 O O . LEU A 1 450 ? 89.903 1.418 36.014 1.00 80.01 450 LEU A O 1
ATOM 3338 N N . ASN A 1 451 ? 88.517 1.683 34.262 1.00 75.40 451 ASN A N 1
ATOM 3339 C CA . ASN A 1 451 ? 89.214 0.711 33.423 1.00 78.16 451 ASN A CA 1
ATOM 3340 C C . ASN A 1 451 ? 90.374 1.359 32.673 1.00 81.00 451 ASN A C 1
ATOM 3341 O O . ASN A 1 451 ? 91.528 0.948 32.826 1.00 86.70 451 ASN A O 1
ATOM 3346 N N . ALA A 1 452 ? 90.083 2.382 31.876 1.00 79.67 452 ALA A N 1
ATOM 3347 C CA . ALA A 1 452 ? 91.074 2.974 30.995 1.00 81.11 452 ALA A CA 1
ATOM 3348 C C . ALA A 1 452 ? 90.955 4.489 31.016 1.00 78.96 452 ALA A C 1
ATOM 3349 O O . ALA A 1 452 ? 89.877 5.044 31.243 1.00 76.99 452 ALA A O 1
ATOM 3351 N N . VAL A 1 453 ? 92.080 5.153 30.767 1.00 83.56 453 VAL A N 1
ATOM 3352 C CA . VAL A 1 453 ? 92.133 6.599 30.598 1.00 81.94 453 VAL A CA 1
ATOM 3353 C C . VAL A 1 453 ? 92.491 6.885 29.150 1.00 85.47 453 VAL A C 1
ATOM 3354 O O . VAL A 1 453 ? 93.351 6.212 28.573 1.00 88.77 453 VAL A O 1
ATOM 3358 N N . ARG A 1 454 ? 91.813 7.863 28.558 1.00 83.25 454 ARG A N 1
ATOM 3359 C CA . ARG A 1 454 ? 92.069 8.296 27.192 1.00 85.25 454 ARG A CA 1
ATOM 3360 C C . ARG A 1 454 ? 92.606 9.718 27.216 1.00 86.21 454 ARG A C 1
ATOM 3361 O O . ARG A 1 454 ? 92.007 10.600 27.840 1.00 83.99 454 ARG A O 1
ATOM 3369 N N . TRP A 1 455 ? 93.735 9.937 26.548 1.00 91.76 455 TRP A N 1
ATOM 3370 C CA . TRP A 1 455 ? 94.353 11.256 26.489 1.00 93.73 455 TRP A CA 1
ATOM 3371 C C . TRP A 1 455 ? 94.725 11.562 25.044 1.00 97.64 455 TRP A C 1
ATOM 3372 O O . TRP A 1 455 ? 95.662 10.972 24.494 1.00 97.98 455 TRP A O 1
ATOM 3383 N N . HIS A 1 456 ? 93.972 12.472 24.437 1.00 96.05 456 HIS A N 1
ATOM 3384 C CA . HIS A 1 456 ? 94.210 13.006 23.109 1.00 95.25 456 HIS A CA 1
ATOM 3385 C C . HIS A 1 456 ? 94.827 14.383 23.315 1.00 96.59 456 HIS A C 1
ATOM 3386 O O . HIS A 1 456 ? 94.105 15.385 23.421 1.00 95.55 456 HIS A O 1
ATOM 3393 N N . PRO A 1 457 ? 96.151 14.465 23.418 1.00 100.53 457 PRO A N 1
ATOM 3394 C CA . PRO A 1 457 ? 96.778 15.701 23.895 1.00 103.29 457 PRO A CA 1
ATOM 3395 C C . PRO A 1 457 ? 96.582 16.836 22.909 1.00 106.69 457 PRO A C 1
ATOM 3396 O O . PRO A 1 457 ? 96.322 16.633 21.721 1.00 105.44 457 PRO A O 1
ATOM 3400 N N . GLN A 1 458 ? 96.734 18.049 23.427 1.00 105.83 458 GLN A N 1
ATOM 3401 C CA . GLN A 1 458 ? 96.407 19.227 22.651 1.00 109.58 458 GLN A CA 1
ATOM 3402 C C . GLN A 1 458 ? 97.615 19.625 21.809 1.00 113.79 458 GLN A C 1
ATOM 3403 O O . GLN A 1 458 ? 98.771 19.437 22.206 1.00 114.01 458 GLN A O 1
ATOM 3409 N N . ASN A 1 459 ? 97.327 20.126 20.607 1.00 115.89 459 ASN A N 1
ATOM 3410 C CA . ASN A 1 459 ? 98.305 20.311 19.535 1.00 118.54 459 ASN A CA 1
ATOM 3411 C C . ASN A 1 459 ? 98.908 18.986 19.080 1.00 117.90 459 ASN A C 1
ATOM 3412 O O . ASN A 1 459 ? 99.964 18.966 18.437 1.00 120.06 459 ASN A O 1
ATOM 3417 N N . SER A 1 460 ? 98.253 17.872 19.406 1.00 115.79 460 SER A N 1
ATOM 3418 C CA . SER A 1 460 ? 98.721 16.549 19.024 1.00 114.87 460 SER A CA 1
ATOM 3419 C C . SER A 1 460 ? 97.618 15.784 18.299 1.00 111.69 460 SER A C 1
ATOM 3420 O O . SER A 1 460 ? 96.430 16.117 18.380 1.00 110.23 460 SER A O 1
ATOM 3423 N N . THR A 1 461 ? 98.046 14.736 17.588 1.00 112.06 461 THR A N 1
ATOM 3424 C CA . THR A 1 461 ? 97.183 13.847 16.817 1.00 109.40 461 THR A CA 1
ATOM 3425 C C . THR A 1 461 ? 96.986 12.476 17.456 1.00 108.32 461 THR A C 1
ATOM 3426 O O . THR A 1 461 ? 95.942 11.849 17.233 1.00 105.69 461 THR A O 1
ATOM 3430 N N . SER A 1 462 ? 97.935 12.011 18.261 1.00 111.93 462 SER A N 1
ATOM 3431 C CA . SER A 1 462 ? 97.822 10.685 18.839 1.00 111.52 462 SER A CA 1
ATOM 3432 C C . SER A 1 462 ? 96.790 10.662 19.964 1.00 106.07 462 SER A C 1
ATOM 3433 O O . SER A 1 462 ? 96.393 11.694 20.514 1.00 102.49 462 SER A O 1
ATOM 3436 N N . ILE A 1 463 ? 96.353 9.451 20.292 1.00 105.55 463 ILE A N 1
ATOM 3437 C CA . ILE A 1 463 ? 95.334 9.201 21.305 1.00 101.78 463 ILE A CA 1
ATOM 3438 C C . ILE A 1 463 ? 95.935 8.187 22.267 1.00 102.54 463 ILE A C 1
ATOM 3439 O O . ILE A 1 463 ? 95.938 6.984 21.982 1.00 105.48 463 ILE A O 1
ATOM 3444 N N . TRP A 1 464 ? 96.458 8.662 23.395 1.00 102.64 464 TRP A N 1
ATOM 3445 C CA . TRP A 1 464 ? 97.040 7.771 24.389 1.00 106.32 464 TRP A CA 1
ATOM 3446 C C . TRP A 1 464 ? 95.932 7.122 25.209 1.00 102.71 464 TRP A C 1
ATOM 3447 O O . TRP A 1 464 ? 94.987 7.794 25.637 1.00 97.84 464 TRP A O 1
ATOM 3458 N N . LYS A 1 465 ? 96.049 5.809 25.417 1.00 105.09 465 LYS A N 1
ATOM 3459 C CA . LYS A 1 465 ? 95.039 5.016 26.113 1.00 100.31 465 LYS A CA 1
ATOM 3460 C C . LYS A 1 465 ? 95.753 4.029 27.021 1.00 102.46 465 LYS A C 1
ATOM 3461 O O . LYS A 1 465 ? 96.403 3.100 26.534 1.00 107.52 465 LYS A O 1
ATOM 3467 N N . ALA A 1 466 ? 95.629 4.221 28.332 1.00 101.08 466 ALA A N 1
ATOM 3468 C CA . ALA A 1 466 ? 96.216 3.324 29.315 1.00 101.36 466 ALA A CA 1
ATOM 3469 C C . ALA A 1 466 ? 95.154 2.403 29.895 1.00 98.31 466 ALA A C 1
ATOM 3470 O O . ALA A 1 466 ? 93.980 2.760 29.990 1.00 96.33 466 ALA A O 1
ATOM 3472 N N . PHE A 1 467 ? 95.581 1.217 30.307 1.00 101.86 467 PHE A N 1
ATOM 3473 C CA . PHE A 1 467 ? 94.682 0.221 30.873 1.00 99.05 467 PHE A CA 1
ATOM 3474 C C . PHE A 1 467 ? 95.179 -0.147 32.262 1.00 103.45 467 PHE A C 1
ATOM 3475 O O . PHE A 1 467 ? 96.202 -0.826 32.401 1.00 107.06 467 PHE A O 1
ATOM 3483 N N . PHE A 1 468 ? 94.459 0.313 33.288 1.00 99.68 468 PHE A N 1
ATOM 3484 C CA . PHE A 1 468 ? 94.744 -0.132 34.646 1.00 101.06 468 PHE A CA 1
ATOM 3485 C C . PHE A 1 468 ? 94.516 -1.633 34.792 1.00 101.85 468 PHE A C 1
ATOM 3486 O O . PHE A 1 468 ? 95.123 -2.274 35.662 1.00 104.17 468 PHE A O 1
ATOM 3494 N N . PHE A 1 469 ? 93.651 -2.206 33.955 1.00 99.61 469 PHE A N 1
ATOM 3495 C CA . PHE A 1 469 ? 93.391 -3.640 33.955 1.00 99.55 469 PHE A CA 1
ATOM 3496 C C . PHE A 1 469 ? 92.741 -4.022 32.634 1.00 96.90 469 PHE A C 1
ATOM 3497 O O . PHE A 1 469 ? 92.342 -3.163 31.848 1.00 96.87 469 PHE A O 1
ATOM 3505 N N . THR A 1 470 ? 92.645 -5.327 32.396 1.00 99.03 470 THR A N 1
ATOM 3506 C CA . THR A 1 470 ? 92.092 -5.878 31.166 1.00 96.99 470 THR A CA 1
ATOM 3507 C C . THR A 1 470 ? 91.307 -7.137 31.489 1.00 101.66 470 THR A C 1
ATOM 3508 O O . THR A 1 470 ? 91.667 -7.879 32.415 1.00 102.91 470 THR A O 1
ATOM 3512 N N . PRO A 1 471 ? 90.226 -7.410 30.757 1.00 100.20 471 PRO A N 1
ATOM 3513 C CA . PRO A 1 471 ? 89.427 -8.608 31.034 1.00 100.06 471 PRO A CA 1
ATOM 3514 C C . PRO A 1 471 ? 90.060 -9.853 30.430 1.00 103.24 471 PRO A C 1
ATOM 3515 O O . PRO A 1 471 ? 90.514 -9.849 29.283 1.00 102.61 471 PRO A O 1
ATOM 3519 N N . ASN A 1 472 ? 90.075 -10.932 31.214 1.00 104.74 472 ASN A N 1
ATOM 3520 C CA . ASN A 1 472 ? 90.686 -12.194 30.790 1.00 104.84 472 ASN A CA 1
ATOM 3521 C C . ASN A 1 472 ? 89.751 -12.902 29.814 1.00 108.49 472 ASN A C 1
ATOM 3522 O O . ASN A 1 472 ? 88.820 -13.595 30.230 1.00 111.84 472 ASN A O 1
ATOM 3527 N N . PHE A 1 473 ? 89.998 -12.736 28.509 1.00 108.24 473 PHE A N 1
ATOM 3528 C CA . PHE A 1 473 ? 89.165 -13.382 27.497 1.00 112.19 473 PHE A CA 1
ATOM 3529 C C . PHE A 1 473 ? 89.144 -14.890 27.716 1.00 119.72 473 PHE A C 1
ATOM 3530 O O . PHE A 1 473 ? 90.193 -15.522 27.856 1.00 117.46 473 PHE A O 1
ATOM 3538 N N . ASN A 1 474 ? 87.935 -15.464 27.758 1.00 138.64 474 ASN A N 1
ATOM 3539 C CA . ASN A 1 474 ? 87.789 -16.801 28.333 1.00 141.08 474 ASN A CA 1
ATOM 3540 C C . ASN A 1 474 ? 88.348 -17.889 27.426 1.00 147.76 474 ASN A C 1
ATOM 3541 O O . ASN A 1 474 ? 89.205 -18.661 27.891 1.00 153.54 474 ASN A O 1
ATOM 3546 N N . PRO A 1 475 ? 87.943 -18.023 26.163 1.00 130.34 475 PRO A N 1
ATOM 3547 C CA . PRO A 1 475 ? 88.617 -18.997 25.300 1.00 128.27 475 PRO A CA 1
ATOM 3548 C C . PRO A 1 475 ? 89.893 -18.404 24.722 1.00 132.63 475 PRO A C 1
ATOM 3549 O O . PRO A 1 475 ? 89.994 -17.199 24.476 1.00 132.06 475 PRO A O 1
ATOM 3553 N N . VAL A 1 476 ? 90.884 -19.275 24.518 1.00 135.05 476 VAL A N 1
ATOM 3554 C CA . VAL A 1 476 ? 92.220 -18.811 24.159 1.00 136.77 476 VAL A CA 1
ATOM 3555 C C . VAL A 1 476 ? 92.185 -18.098 22.816 1.00 136.33 476 VAL A C 1
ATOM 3556 O O . VAL A 1 476 ? 91.628 -18.604 21.832 1.00 137.42 476 VAL A O 1
ATOM 3560 N N . GLY A 1 477 ? 92.768 -16.901 22.776 1.00 135.17 477 GLY A N 1
ATOM 3561 C CA . GLY A 1 477 ? 92.761 -16.079 21.587 1.00 134.77 477 GLY A CA 1
ATOM 3562 C C . GLY A 1 477 ? 91.398 -15.626 21.122 1.00 133.24 477 GLY A C 1
ATOM 3563 O O . GLY A 1 477 ? 91.308 -14.955 20.086 1.00 128.85 477 GLY A O 1
ATOM 3564 N N . SER A 1 478 ? 90.337 -15.957 21.853 1.00 137.20 478 SER A N 1
ATOM 3565 C CA . SER A 1 478 ? 88.989 -15.642 21.420 1.00 131.92 478 SER A CA 1
ATOM 3566 C C . SER A 1 478 ? 88.711 -14.151 21.586 1.00 125.71 478 SER A C 1
ATOM 3567 O O . SER A 1 478 ? 89.352 -13.457 22.379 1.00 125.67 478 SER A O 1
ATOM 3570 N N . ASN A 1 479 ? 87.739 -13.661 20.815 1.00 109.86 479 ASN A N 1
ATOM 3571 C CA . ASN A 1 479 ? 87.405 -12.242 20.825 1.00 104.08 479 ASN A CA 1
ATOM 3572 C C . ASN A 1 479 ? 86.615 -11.825 22.067 1.00 106.37 479 ASN A C 1
ATOM 3573 O O . ASN A 1 479 ? 86.529 -10.625 22.359 1.00 96.06 479 ASN A O 1
ATOM 3578 N N . GLY A 1 480 ? 86.056 -12.780 22.814 1.00 104.19 480 GLY A N 1
ATOM 3579 C CA . GLY A 1 480 ? 85.267 -12.450 23.985 1.00 102.23 480 GLY A CA 1
ATOM 3580 C C . GLY A 1 480 ? 85.393 -13.436 25.130 1.00 105.71 480 GLY A C 1
ATOM 3581 O O . GLY A 1 480 ? 86.282 -14.294 25.134 1.00 109.73 480 GLY A O 1
ATOM 3582 N N . CYS A 1 481 ? 84.489 -13.326 26.103 1.00 104.19 481 CYS A N 1
ATOM 3583 C CA . CYS A 1 481 ? 84.528 -14.075 27.359 1.00 106.74 481 CYS A CA 1
ATOM 3584 C C . CYS A 1 481 ? 83.345 -15.029 27.330 1.00 104.05 481 CYS A C 1
ATOM 3585 O O . CYS A 1 481 ? 82.287 -14.742 27.895 1.00 100.55 481 CYS A O 1
ATOM 3588 N N . PHE A 1 482 ? 83.522 -16.160 26.658 1.00 106.07 482 PHE A N 1
ATOM 3589 C CA . PHE A 1 482 ? 82.394 -17.021 26.337 1.00 104.18 482 PHE A CA 1
ATOM 3590 C C . PHE A 1 482 ? 81.989 -17.946 27.484 1.00 105.75 482 PHE A C 1
ATOM 3591 O O . PHE A 1 482 ? 80.994 -18.664 27.346 1.00 104.52 482 PHE A O 1
ATOM 3599 N N . ALA A 1 483 ? 82.715 -17.945 28.610 1.00 108.81 483 ALA A N 1
ATOM 3600 C CA . ALA A 1 483 ? 82.338 -18.785 29.747 1.00 106.63 483 ALA A CA 1
ATOM 3601 C C . ALA A 1 483 ? 81.255 -18.129 30.589 1.00 103.15 483 ALA A C 1
ATOM 3602 O O . ALA A 1 483 ? 80.293 -18.789 30.997 1.00 105.04 483 ALA A O 1
ATOM 3604 N N . THR A 1 484 ? 81.406 -16.838 30.869 1.00 104.24 484 THR A N 1
ATOM 3605 C CA . THR A 1 484 ? 80.430 -16.080 31.635 1.00 97.48 484 THR A CA 1
ATOM 3606 C C . THR A 1 484 ? 79.615 -15.144 30.754 1.00 95.33 484 THR A C 1
ATOM 3607 O O . THR A 1 484 ? 78.944 -14.248 31.274 1.00 92.55 484 THR A O 1
ATOM 3611 N N . HIS A 1 485 ? 79.712 -15.301 29.432 1.00 99.12 485 HIS A N 1
ATOM 3612 C CA . HIS A 1 485 ? 78.840 -14.687 28.433 1.00 101.28 485 HIS A CA 1
ATOM 3613 C C . HIS A 1 485 ? 79.223 -13.213 28.245 1.00 97.48 485 HIS A C 1
ATOM 3614 O O . HIS A 1 485 ? 79.004 -12.633 27.178 1.00 93.59 485 HIS A O 1
ATOM 3621 N N . VAL A 1 486 ? 79.768 -12.593 29.294 1.00 93.68 486 VAL A N 1
ATOM 3622 C CA . VAL A 1 486 ? 80.301 -11.233 29.273 1.00 90.97 486 VAL A CA 1
ATOM 3623 C C . VAL A 1 486 ? 81.510 -11.212 30.197 1.00 93.85 486 VAL A C 1
ATOM 3624 O O . VAL A 1 486 ? 81.556 -11.943 31.190 1.00 93.94 486 VAL A O 1
ATOM 3628 N N . CYS A 1 487 ? 82.506 -10.384 29.880 1.00 94.31 487 CYS A N 1
ATOM 3629 C CA . CYS A 1 487 ? 83.482 -10.171 30.941 1.00 97.07 487 CYS A CA 1
ATOM 3630 C C . CYS A 1 487 ? 83.007 -9.167 31.976 1.00 91.67 487 CYS A C 1
ATOM 3631 O O . CYS A 1 487 ? 82.030 -8.436 31.797 1.00 95.49 487 CYS A O 1
ATOM 3634 N N . PHE A 1 488 ? 83.716 -9.184 33.091 1.00 86.65 488 PHE A N 1
ATOM 3635 C CA . PHE A 1 488 ? 83.473 -8.415 34.288 1.00 86.22 488 PHE A CA 1
ATOM 3636 C C . PHE A 1 488 ? 84.625 -7.433 34.482 1.00 85.32 488 PHE A C 1
ATOM 3637 O O . PHE A 1 488 ? 85.493 -7.285 33.622 1.00 86.27 488 PHE A O 1
ATOM 3645 N N . CYS A 1 489 ? 84.652 -6.781 35.640 1.00 85.95 489 CYS A N 1
ATOM 3646 C CA . CYS A 1 489 ? 85.502 -5.618 35.855 1.00 84.27 489 CYS A CA 1
ATOM 3647 C C . CYS A 1 489 ? 86.419 -5.747 37.061 1.00 88.90 489 CYS A C 1
ATOM 3648 O O . CYS A 1 489 ? 87.060 -4.760 37.438 1.00 88.05 489 CYS A O 1
ATOM 3651 N N . PHE A 1 490 ? 86.512 -6.925 37.671 1.00 91.12 490 PHE A N 1
ATOM 3652 C CA . PHE A 1 490 ? 87.106 -6.982 38.992 1.00 93.85 490 PHE A CA 1
ATOM 3653 C C . PHE A 1 490 ? 87.410 -8.442 39.315 1.00 96.93 490 PHE A C 1
ATOM 3654 O O . PHE A 1 490 ? 86.700 -9.355 38.870 1.00 96.12 490 PHE A O 1
ATOM 3662 N N . GLY A 1 491 ? 88.470 -8.651 40.094 1.00 99.13 491 GLY A N 1
ATOM 3663 C CA . GLY A 1 491 ? 88.723 -9.977 40.667 1.00 101.66 491 GLY A CA 1
ATOM 3664 C C . GLY A 1 491 ? 89.286 -10.955 39.654 1.00 104.05 491 GLY A C 1
ATOM 3665 O O . GLY A 1 491 ? 90.195 -10.624 38.885 1.00 102.94 491 GLY A O 1
ATOM 3666 N N . SER A 1 492 ? 88.736 -12.174 39.656 1.00 103.69 492 SER A N 1
ATOM 3667 C CA . SER A 1 492 ? 89.296 -13.272 38.873 1.00 104.41 492 SER A CA 1
ATOM 3668 C C . SER A 1 492 ? 89.148 -13.082 37.369 1.00 103.79 492 SER A C 1
ATOM 3669 O O . SER A 1 492 ? 89.882 -13.717 36.602 1.00 104.63 492 SER A O 1
ATOM 3672 N N . TYR A 1 493 ? 88.218 -12.239 36.929 1.00 102.42 493 TYR A N 1
ATOM 3673 C CA . TYR A 1 493 ? 87.911 -12.071 35.516 1.00 100.89 493 TYR A CA 1
ATOM 3674 C C . TYR A 1 493 ? 88.802 -11.050 34.838 1.00 101.91 493 TYR A C 1
ATOM 3675 O O . TYR A 1 493 ? 88.631 -10.789 33.640 1.00 100.47 493 TYR A O 1
ATOM 3684 N N . VAL A 1 494 ? 89.762 -10.489 35.570 1.00 102.08 494 VAL A N 1
ATOM 3685 C CA . VAL A 1 494 ? 90.502 -9.322 35.123 1.00 103.91 494 VAL A CA 1
ATOM 3686 C C . VAL A 1 494 ? 91.958 -9.490 35.546 1.00 107.18 494 VAL A C 1
ATOM 3687 O O . VAL A 1 494 ? 92.283 -10.276 36.439 1.00 105.70 494 VAL A O 1
ATOM 3691 N N . THR A 1 495 ? 92.840 -8.737 34.887 1.00 109.09 495 THR A N 1
ATOM 3692 C CA . THR A 1 495 ? 94.274 -8.756 35.168 1.00 110.77 495 THR A CA 1
ATOM 3693 C C . THR A 1 495 ? 94.770 -7.318 35.249 1.00 109.71 495 THR A C 1
ATOM 3694 O O . THR A 1 495 ? 94.767 -6.603 34.241 1.00 109.50 495 THR A O 1
ATOM 3698 N N . HIS A 1 496 ? 95.187 -6.893 36.441 1.00 109.97 496 HIS A N 1
ATOM 3699 C CA . HIS A 1 496 ? 95.741 -5.556 36.611 1.00 110.64 496 HIS A CA 1
ATOM 3700 C C . HIS A 1 496 ? 97.057 -5.428 35.849 1.00 116.07 496 HIS A C 1
ATOM 3701 O O . HIS A 1 496 ? 97.686 -6.419 35.463 1.00 120.25 496 HIS A O 1
ATOM 3708 N N . HIS A 1 497 ? 97.471 -4.179 35.631 1.00 116.80 497 HIS A N 1
ATOM 3709 C CA . HIS A 1 497 ? 98.709 -3.876 34.925 1.00 121.40 497 HIS A CA 1
ATOM 3710 C C . HIS A 1 497 ? 99.381 -2.696 35.606 1.00 125.63 497 HIS A C 1
ATOM 3711 O O . HIS A 1 497 ? 98.826 -1.594 35.630 1.00 123.63 497 HIS A O 1
ATOM 3718 N N . ASP A 1 498 ? 100.564 -2.928 36.168 1.00 131.32 498 ASP A N 1
ATOM 3719 C CA . ASP A 1 498 ? 101.412 -1.852 36.634 1.00 135.71 498 ASP A CA 1
ATOM 3720 C C . ASP A 1 498 ? 102.766 -1.959 35.944 1.00 140.94 498 ASP A C 1
ATOM 3721 O O . ASP A 1 498 ? 103.363 -3.045 35.929 1.00 146.06 498 ASP A O 1
ATOM 3726 N N . PRO A 1 499 ? 103.256 -0.886 35.305 1.00 142.27 499 PRO A N 1
ATOM 3727 C CA . PRO A 1 499 ? 102.565 0.397 35.117 1.00 136.60 499 PRO A CA 1
ATOM 3728 C C . PRO A 1 499 ? 101.345 0.264 34.207 1.00 130.26 499 PRO A C 1
ATOM 3729 O O . PRO A 1 499 ? 101.166 -0.796 33.604 1.00 130.33 499 PRO A O 1
ATOM 3733 N N . PRO A 1 500 ? 100.504 1.296 34.142 1.00 127.37 500 PRO A N 1
ATOM 3734 C CA . PRO A 1 500 ? 99.386 1.270 33.194 1.00 120.35 500 PRO A CA 1
ATOM 3735 C C . PRO A 1 500 ? 99.851 0.915 31.785 1.00 122.60 500 PRO A C 1
ATOM 3736 O O . PRO A 1 500 ? 100.936 1.303 31.342 1.00 126.83 500 PRO A O 1
ATOM 3740 N N . LEU A 1 501 ? 99.006 0.167 31.083 1.00 119.20 501 LEU A N 1
ATOM 3741 C CA . LEU A 1 501 ? 99.357 -0.503 29.835 1.00 121.41 501 LEU A CA 1
ATOM 3742 C C . LEU A 1 501 ? 98.917 0.373 28.663 1.00 118.55 501 LEU A C 1
ATOM 3743 O O . LEU A 1 501 ? 97.719 0.530 28.417 1.00 113.30 501 LEU A O 1
ATOM 3748 N N . LEU A 1 502 ? 99.886 0.927 27.933 1.00 123.30 502 LEU A N 1
ATOM 3749 C CA . LEU A 1 502 ? 99.686 2.106 27.097 1.00 121.25 502 LEU A CA 1
ATOM 3750 C C . LEU A 1 502 ? 99.519 1.775 25.615 1.00 122.12 502 LEU A C 1
ATOM 3751 O O . LEU A 1 502 ? 100.134 0.843 25.086 1.00 126.95 502 LEU A O 1
ATOM 3756 N N . PHE A 1 503 ? 98.696 2.590 24.945 1.00 119.21 503 PHE A N 1
ATOM 3757 C CA . PHE A 1 503 ? 98.363 2.439 23.535 1.00 120.56 503 PHE A CA 1
ATOM 3758 C C . PHE A 1 503 ? 98.408 3.789 22.832 1.00 124.21 503 PHE A C 1
ATOM 3759 O O . PHE A 1 503 ? 98.320 4.842 23.466 1.00 120.78 503 PHE A O 1
ATOM 3767 N N . ASP A 1 504 ? 98.515 3.739 21.500 1.00 137.23 504 ASP A N 1
ATOM 3768 C CA . ASP A 1 504 ? 98.333 4.898 20.620 1.00 135.18 504 ASP A CA 1
ATOM 3769 C C . ASP A 1 504 ? 97.259 4.557 19.588 1.00 131.74 504 ASP A C 1
ATOM 3770 O O . ASP A 1 504 ? 97.559 3.986 18.533 1.00 135.38 504 ASP A O 1
ATOM 3775 N N . ILE A 1 505 ? 96.012 4.930 19.891 1.00 116.38 505 ILE A N 1
ATOM 3776 C CA . ILE A 1 505 ? 94.877 4.596 19.036 1.00 109.86 505 ILE A CA 1
ATOM 3777 C C . ILE A 1 505 ? 94.954 5.284 17.676 1.00 111.70 505 ILE A C 1
ATOM 3778 O O . ILE A 1 505 ? 94.327 4.822 16.714 1.00 107.75 505 ILE A O 1
ATOM 3783 N N . SER A 1 506 ? 95.714 6.377 17.567 1.00 112.43 506 SER A N 1
ATOM 3784 C CA . SER A 1 506 ? 95.875 7.037 16.275 1.00 114.41 506 SER A CA 1
ATOM 3785 C C . SER A 1 506 ? 96.557 6.122 15.269 1.00 116.82 506 SER A C 1
ATOM 3786 O O . SER A 1 506 ? 96.164 6.076 14.098 1.00 115.58 506 SER A O 1
ATOM 3789 N N . LYS A 1 507 ? 97.567 5.367 15.716 1.00 122.18 507 LYS A N 1
ATOM 3790 C CA . LYS A 1 507 ? 98.403 4.589 14.805 1.00 127.49 507 LYS A CA 1
ATOM 3791 C C . LYS A 1 507 ? 97.808 3.215 14.498 1.00 127.24 507 LYS A C 1
ATOM 3792 O O . LYS A 1 507 ? 97.862 2.764 13.348 1.00 130.46 507 LYS A O 1
ATOM 3798 N N . ASP A 1 508 ? 97.251 2.525 15.490 1.00 124.77 508 ASP A N 1
ATOM 3799 C CA . ASP A 1 508 ? 96.542 1.269 15.242 1.00 122.28 508 ASP A CA 1
ATOM 3800 C C . ASP A 1 508 ? 95.177 1.302 15.918 1.00 117.65 508 ASP A C 1
ATOM 3801 O O . ASP A 1 508 ? 95.099 1.344 17.167 1.00 114.72 508 ASP A O 1
ATOM 3806 N N . PRO A 1 509 ? 94.086 1.316 15.149 1.00 113.73 509 PRO A N 1
ATOM 3807 C CA . PRO A 1 509 ? 92.761 1.220 15.776 1.00 108.95 509 PRO A CA 1
ATOM 3808 C C . PRO A 1 509 ? 92.508 -0.143 16.395 1.00 109.44 509 PRO A C 1
ATOM 3809 O O . PRO A 1 509 ? 91.880 -0.240 17.458 1.00 103.34 509 PRO A O 1
ATOM 3813 N N . ARG A 1 510 ? 93.002 -1.202 15.751 1.00 111.08 510 ARG A N 1
ATOM 3814 C CA . ARG A 1 510 ? 92.793 -2.581 16.169 1.00 110.97 510 ARG A CA 1
ATOM 3815 C C . ARG A 1 510 ? 93.371 -2.888 17.546 1.00 111.65 510 ARG A C 1
ATOM 3816 O O . ARG A 1 510 ? 93.150 -3.996 18.053 1.00 111.76 510 ARG A O 1
ATOM 3824 N N . GLU A 1 511 ? 94.095 -1.944 18.162 1.00 111.64 511 GLU A N 1
ATOM 3825 C CA . GLU A 1 511 ? 94.676 -2.119 19.502 1.00 112.43 511 GLU A CA 1
ATOM 3826 C C . GLU A 1 511 ? 95.537 -3.376 19.580 1.00 120.54 511 GLU A C 1
ATOM 3827 O O . GLU A 1 511 ? 95.677 -3.979 20.646 1.00 118.68 511 GLU A O 1
ATOM 3833 N N . ARG A 1 512 ? 96.139 -3.771 18.455 1.00 124.92 512 ARG A N 1
ATOM 3834 C CA . ARG A 1 512 ? 96.749 -5.091 18.339 1.00 130.02 512 ARG A CA 1
ATOM 3835 C C . ARG A 1 512 ? 98.199 -5.140 18.798 1.00 136.48 512 ARG A C 1
ATOM 3836 O O . ARG A 1 512 ? 98.789 -6.225 18.805 1.00 141.97 512 ARG A O 1
ATOM 3844 N N . ASN A 1 513 ? 98.784 -4.016 19.203 1.00 138.11 513 ASN A N 1
ATOM 3845 C CA . ASN A 1 513 ? 100.143 -4.065 19.731 1.00 144.43 513 ASN A CA 1
ATOM 3846 C C . ASN A 1 513 ? 100.338 -3.085 20.885 1.00 141.67 513 ASN A C 1
ATOM 3847 O O . ASN A 1 513 ? 100.251 -1.864 20.698 1.00 139.26 513 ASN A O 1
ATOM 3852 N N . PRO A 1 514 ? 100.590 -3.585 22.096 1.00 140.52 514 PRO A N 1
ATOM 3853 C CA . PRO A 1 514 ? 100.767 -2.686 23.246 1.00 138.24 514 PRO A CA 1
ATOM 3854 C C . PRO A 1 514 ? 102.074 -1.916 23.138 1.00 144.10 514 PRO A C 1
ATOM 3855 O O . PRO A 1 514 ? 103.140 -2.498 22.930 1.00 151.49 514 PRO A O 1
ATOM 3859 N N . LEU A 1 515 ? 101.980 -0.599 23.290 1.00 141.99 515 LEU A N 1
ATOM 3860 C CA . LEU A 1 515 ? 103.135 0.263 23.089 1.00 146.32 515 LEU A CA 1
ATOM 3861 C C . LEU A 1 515 ? 104.148 0.071 24.209 1.00 154.36 515 LEU A C 1
ATOM 3862 O O . LEU A 1 515 ? 103.806 0.144 25.393 1.00 149.37 515 LEU A O 1
ATOM 3867 N N . THR A 1 516 ? 105.396 -0.190 23.828 1.00 165.05 516 THR A N 1
ATOM 3868 C CA . THR A 1 516 ? 106.516 -0.074 24.752 1.00 170.84 516 THR A CA 1
ATOM 3869 C C . THR A 1 516 ? 107.816 0.353 24.070 1.00 179.01 516 THR A C 1
ATOM 3870 O O . THR A 1 516 ? 108.490 1.243 24.599 1.00 179.84 516 THR A O 1
ATOM 3874 N N . PRO A 1 517 ? 108.222 -0.207 22.902 1.00 189.82 517 PRO A N 1
ATOM 3875 C CA . PRO A 1 517 ? 109.568 0.118 22.413 1.00 195.91 517 PRO A CA 1
ATOM 3876 C C . PRO A 1 517 ? 109.614 1.460 21.702 1.00 194.64 517 PRO A C 1
ATOM 3877 O O . PRO A 1 517 ? 110.668 2.100 21.634 1.00 200.64 517 PRO A O 1
ATOM 3881 N N . ALA A 1 518 ? 108.469 1.895 21.176 1.00 183.65 518 ALA A N 1
ATOM 3882 C CA . ALA A 1 518 ? 108.387 3.132 20.412 1.00 178.50 518 ALA A CA 1
ATOM 3883 C C . ALA A 1 518 ? 108.535 4.340 21.324 1.00 175.26 518 ALA A C 1
ATOM 3884 O O . ALA A 1 518 ? 109.555 5.037 21.286 1.00 180.11 518 ALA A O 1
ATOM 3886 N N . SER A 1 519 ? 107.522 4.590 22.152 1.00 171.25 519 SER A N 1
ATOM 3887 C CA . SER A 1 519 ? 107.488 5.761 23.019 1.00 167.78 519 SER A CA 1
ATOM 3888 C C . SER A 1 519 ? 108.087 5.494 24.393 1.00 170.52 519 SER A C 1
ATOM 3889 O O . SER A 1 519 ? 107.656 6.107 25.378 1.00 169.88 519 SER A O 1
ATOM 3892 N N . GLU A 1 520 ? 109.063 4.590 24.488 1.00 175.26 520 GLU A N 1
ATOM 3893 C CA . GLU A 1 520 ? 109.677 4.312 25.785 1.00 179.57 520 GLU A CA 1
ATOM 3894 C C . GLU A 1 520 ? 110.315 5.539 26.432 1.00 180.44 520 GLU A C 1
ATOM 3895 O O . GLU A 1 520 ? 110.216 5.665 27.666 1.00 179.08 520 GLU A O 1
ATOM 3901 N N . PRO A 1 521 ? 110.965 6.473 25.697 1.00 184.12 521 PRO A N 1
ATOM 3902 C CA . PRO A 1 521 ? 111.452 7.695 26.355 1.00 185.81 521 PRO A CA 1
ATOM 3903 C C . PRO A 1 521 ? 110.341 8.679 26.693 1.00 177.37 521 PRO A C 1
ATOM 3904 O O . PRO A 1 521 ? 110.593 9.878 26.839 1.00 178.05 521 PRO A O 1
ATOM 3908 N N . ARG A 1 522 ? 109.107 8.195 26.815 1.00 170.30 522 ARG A N 1
ATOM 3909 C CA . ARG A 1 522 ? 107.981 9.073 27.121 1.00 164.37 522 ARG A CA 1
ATOM 3910 C C . ARG A 1 522 ? 107.013 8.530 28.164 1.00 157.53 522 ARG A C 1
ATOM 3911 O O . ARG A 1 522 ? 106.230 9.323 28.696 1.00 152.48 522 ARG A O 1
ATOM 3919 N N . PHE A 1 523 ? 107.031 7.229 28.483 1.00 159.01 523 PHE A N 1
ATOM 3920 C CA . PHE A 1 523 ? 106.144 6.617 29.473 1.00 155.48 523 PHE A CA 1
ATOM 3921 C C . PHE A 1 523 ? 105.934 7.442 30.734 1.00 152.28 523 PHE A C 1
ATOM 3922 O O . PHE A 1 523 ? 104.872 8.042 30.921 1.00 147.32 523 PHE A O 1
ATOM 3930 N N . TYR A 1 524 ? 106.947 7.469 31.603 1.00 156.85 524 TYR A N 1
ATOM 3931 C CA . TYR A 1 524 ? 106.767 7.992 32.953 1.00 158.96 524 TYR A CA 1
ATOM 3932 C C . TYR A 1 524 ? 106.366 9.462 32.957 1.00 155.61 524 TYR A C 1
ATOM 3933 O O . TYR A 1 524 ? 105.711 9.919 33.900 1.00 153.62 524 TYR A O 1
ATOM 3942 N N . GLU A 1 525 ? 106.731 10.217 31.918 1.00 157.84 525 GLU A N 1
ATOM 3943 C CA . GLU A 1 525 ? 106.311 11.613 31.867 1.00 156.73 525 GLU A CA 1
ATOM 3944 C C . GLU A 1 525 ? 104.849 11.749 31.458 1.00 148.81 525 GLU A C 1
ATOM 3945 O O . GLU A 1 525 ? 104.129 12.596 31.999 1.00 145.89 525 GLU A O 1
ATOM 3951 N N . ILE A 1 526 ? 104.388 10.925 30.518 1.00 145.15 526 ILE A N 1
ATOM 3952 C CA . ILE A 1 526 ? 103.007 11.026 30.058 1.00 137.94 526 ILE A CA 1
ATOM 3953 C C . ILE A 1 526 ? 102.053 10.187 30.909 1.00 134.78 526 ILE A C 1
ATOM 3954 O O . ILE A 1 526 ? 100.868 10.517 31.014 1.00 128.74 526 ILE A O 1
ATOM 3959 N N . LEU A 1 527 ? 102.532 9.104 31.525 1.00 138.48 527 LEU A N 1
ATOM 3960 C CA . LEU A 1 527 ? 101.680 8.382 32.460 1.00 130.01 527 LEU A CA 1
ATOM 3961 C C . LEU A 1 527 ? 101.426 9.207 33.712 1.00 130.34 527 LEU A C 1
ATOM 3962 O O . LEU A 1 527 ? 100.342 9.124 34.296 1.00 125.98 527 LEU A O 1
ATOM 3967 N N . LYS A 1 528 ? 102.402 10.021 34.124 1.00 133.78 528 LYS A N 1
ATOM 3968 C CA . LYS A 1 528 ? 102.205 10.876 35.289 1.00 135.46 528 LYS A CA 1
ATOM 3969 C C . LYS A 1 528 ? 101.165 11.958 35.022 1.00 131.76 528 LYS A C 1
ATOM 3970 O O . LYS A 1 528 ? 100.431 12.345 35.940 1.00 133.65 528 LYS A O 1
ATOM 3976 N N . VAL A 1 529 ? 101.078 12.454 33.785 1.00 129.83 529 VAL A N 1
ATOM 3977 C CA . VAL A 1 529 ? 100.045 13.436 33.471 1.00 127.31 529 VAL A CA 1
ATOM 3978 C C . VAL A 1 529 ? 98.693 12.767 33.242 1.00 124.37 529 VAL A C 1
ATOM 3979 O O . VAL A 1 529 ? 97.652 13.405 33.439 1.00 122.47 529 VAL A O 1
ATOM 3983 N N . MET A 1 530 ? 98.669 11.493 32.851 1.00 121.83 530 MET A N 1
ATOM 3984 C CA . MET A 1 530 ? 97.390 10.802 32.746 1.00 116.79 530 MET A CA 1
ATOM 3985 C C . MET A 1 530 ? 96.931 10.295 34.105 1.00 117.23 530 MET A C 1
ATOM 3986 O O . MET A 1 530 ? 95.734 10.325 34.408 1.00 112.01 530 MET A O 1
ATOM 3991 N N . GLN A 1 531 ? 97.871 9.839 34.938 1.00 121.53 531 GLN A N 1
ATOM 3992 C CA . GLN A 1 531 ? 97.516 9.416 36.286 1.00 120.72 531 GLN A CA 1
ATOM 3993 C C . GLN A 1 531 ? 97.061 10.593 37.138 1.00 120.05 531 GLN A C 1
ATOM 3994 O O . GLN A 1 531 ? 96.181 10.428 37.989 1.00 116.89 531 GLN A O 1
ATOM 4000 N N . GLU A 1 532 ? 97.628 11.785 36.929 1.00 138.99 532 GLU A N 1
ATOM 4001 C CA . GLU A 1 532 ? 97.121 12.949 37.653 1.00 137.17 532 GLU A CA 1
ATOM 4002 C C . GLU A 1 532 ? 95.715 13.307 37.187 1.00 130.43 532 GLU A C 1
ATOM 4003 O O . GLU A 1 532 ? 94.891 13.771 37.983 1.00 127.40 532 GLU A O 1
ATOM 4009 N N . ALA A 1 533 ? 95.431 13.121 35.896 1.00 120.18 533 ALA A N 1
ATOM 4010 C CA . ALA A 1 533 ? 94.087 13.375 35.396 1.00 112.65 533 ALA A CA 1
ATOM 4011 C C . ALA A 1 533 ? 93.078 12.486 36.109 1.00 104.23 533 ALA A C 1
ATOM 4012 O O . ALA A 1 533 ? 92.077 12.971 36.645 1.00 98.78 533 ALA A O 1
ATOM 4014 N N . ALA A 1 534 ? 93.344 11.176 36.141 1.00 101.36 534 ALA A N 1
ATOM 4015 C CA . ALA A 1 534 ? 92.529 10.263 36.935 1.00 97.61 534 ALA A CA 1
ATOM 4016 C C . ALA A 1 534 ? 92.513 10.672 38.399 1.00 97.57 534 ALA A C 1
ATOM 4017 O O . ALA A 1 534 ? 91.450 10.695 39.030 1.00 94.34 534 ALA A O 1
ATOM 4019 N N . ASP A 1 535 ? 93.682 10.998 38.956 1.00 101.68 535 ASP A N 1
ATOM 4020 C CA . ASP A 1 535 ? 93.747 11.426 40.351 1.00 103.01 535 ASP A CA 1
ATOM 4021 C C . ASP A 1 535 ? 92.883 12.660 40.578 1.00 98.91 535 ASP A C 1
ATOM 4022 O O . ASP A 1 535 ? 92.024 12.674 41.467 1.00 95.09 535 ASP A O 1
ATOM 4027 N N . ARG A 1 536 ? 93.089 13.706 39.772 1.00 98.44 536 ARG A N 1
ATOM 4028 C CA . ARG A 1 536 ? 92.226 14.879 39.856 1.00 97.15 536 ARG A CA 1
ATOM 4029 C C . ARG A 1 536 ? 90.774 14.497 39.633 1.00 92.44 536 ARG A C 1
ATOM 4030 O O . ARG A 1 536 ? 89.873 15.047 40.277 1.00 88.39 536 ARG A O 1
ATOM 4038 N N . HIS A 1 537 ? 90.530 13.550 38.723 1.00 92.31 537 HIS A N 1
ATOM 4039 C CA . HIS A 1 537 ? 89.165 13.174 38.374 1.00 87.73 537 HIS A CA 1
ATOM 4040 C C . HIS A 1 537 ? 88.456 12.538 39.560 1.00 85.27 537 HIS A C 1
ATOM 4041 O O . HIS A 1 537 ? 87.427 13.043 40.027 1.00 82.51 537 HIS A O 1
ATOM 4048 N N . THR A 1 538 ? 89.002 11.431 40.076 1.00 85.29 538 THR A N 1
ATOM 4049 C CA . THR A 1 538 ? 88.315 10.753 41.166 1.00 83.57 538 THR A CA 1
ATOM 4050 C C . THR A 1 538 ? 88.251 11.593 42.428 1.00 84.00 538 THR A C 1
ATOM 4051 O O . THR A 1 538 ? 87.666 11.142 43.414 1.00 86.73 538 THR A O 1
ATOM 4055 N N . GLN A 1 539 ? 88.833 12.788 42.434 1.00 85.35 539 GLN A N 1
ATOM 4056 C CA . GLN A 1 539 ? 88.631 13.715 43.535 1.00 86.16 539 GLN A CA 1
ATOM 4057 C C . GLN A 1 539 ? 87.353 14.532 43.391 1.00 82.71 539 GLN A C 1
ATOM 4058 O O . GLN A 1 539 ? 86.988 15.243 44.331 1.00 83.31 539 GLN A O 1
ATOM 4064 N N . THR A 1 540 ? 86.667 14.461 42.247 1.00 83.65 540 THR A N 1
ATOM 4065 C CA . THR A 1 540 ? 85.351 15.073 42.094 1.00 79.61 540 THR A CA 1
ATOM 4066 C C . THR A 1 540 ? 84.214 14.086 42.312 1.00 77.31 540 THR A C 1
ATOM 4067 O O . THR A 1 540 ? 83.041 14.499 42.316 1.00 75.20 540 THR A O 1
ATOM 4071 N N . LEU A 1 541 ? 84.534 12.800 42.499 1.00 79.63 541 LEU A N 1
ATOM 4072 C CA . LEU A 1 541 ? 83.502 11.785 42.660 1.00 79.33 541 LEU A CA 1
ATOM 4073 C C . LEU A 1 541 ? 82.992 11.799 44.084 1.00 83.25 541 LEU A C 1
ATOM 4074 O O . LEU A 1 541 ? 83.764 11.504 45.003 1.00 83.83 541 LEU A O 1
ATOM 4079 N N . PRO A 1 542 ? 81.735 12.151 44.321 1.00 88.96 542 PRO A N 1
ATOM 4080 C CA . PRO A 1 542 ? 81.253 12.188 45.691 1.00 89.75 542 PRO A CA 1
ATOM 4081 C C . PRO A 1 542 ? 80.612 10.875 46.079 1.00 88.08 542 PRO A C 1
ATOM 4082 O O . PRO A 1 542 ? 80.730 9.877 45.358 1.00 91.27 542 PRO A O 1
ATOM 4086 N N . GLU A 1 543 ? 79.969 10.915 47.220 1.00 86.50 543 GLU A N 1
ATOM 4087 C CA . GLU A 1 543 ? 79.698 9.724 47.943 1.00 86.42 543 GLU A CA 1
ATOM 4088 C C . GLU A 1 543 ? 78.202 9.639 48.025 1.00 81.61 543 GLU A C 1
ATOM 4089 O O . GLU A 1 543 ? 77.543 10.434 48.709 1.00 88.96 543 GLU A O 1
ATOM 4095 N N . VAL A 1 544 ? 77.718 8.730 47.172 1.00 64.86 544 VAL A N 1
ATOM 4096 C CA . VAL A 1 544 ? 76.379 8.595 46.630 1.00 59.31 544 VAL A CA 1
ATOM 4097 C C . VAL A 1 544 ? 75.815 7.199 46.848 1.00 50.28 544 VAL A C 1
ATOM 4098 O O . VAL A 1 544 ? 76.558 6.211 46.814 1.00 51.48 544 VAL A O 1
ATOM 4102 N N . PRO A 1 545 ? 74.499 7.082 46.962 1.00 46.37 545 PRO A N 1
ATOM 4103 C CA . PRO A 1 545 ? 73.864 5.761 47.009 1.00 47.66 545 PRO A CA 1
ATOM 4104 C C . PRO A 1 545 ? 74.189 4.918 45.779 1.00 51.84 545 PRO A C 1
ATOM 4105 O O . PRO A 1 545 ? 74.340 5.425 44.659 1.00 44.61 545 PRO A O 1
ATOM 4109 N N . ASP A 1 546 ? 74.263 3.604 46.004 1.00 49.39 546 ASP A N 1
ATOM 4110 C CA . ASP A 1 546 ? 74.544 2.625 44.957 1.00 46.39 546 ASP A CA 1
ATOM 4111 C C . ASP A 1 546 ? 73.219 2.111 44.420 1.00 44.58 546 ASP A C 1
ATOM 4112 O O . ASP A 1 546 ? 72.495 1.393 45.116 1.00 39.38 546 ASP A O 1
ATOM 4117 N N . GLN A 1 547 ? 72.890 2.478 43.175 1.00 41.31 547 GLN A N 1
ATOM 4118 C CA . GLN A 1 547 ? 71.627 2.006 42.618 1.00 40.88 547 GLN A CA 1
ATOM 4119 C C . GLN A 1 547 ? 71.686 0.530 42.255 1.00 38.43 547 GLN A C 1
ATOM 4120 O O . GLN A 1 547 ? 70.647 -0.050 41.921 1.00 35.43 547 GLN A O 1
ATOM 4126 N N . PHE A 1 548 ? 72.868 -0.083 42.336 1.00 37.94 548 PHE A N 1
ATOM 4127 C CA . PHE A 1 548 ? 73.054 -1.500 42.063 1.00 43.26 548 PHE A CA 1
ATOM 4128 C C . PHE A 1 548 ? 73.383 -2.316 43.312 1.00 45.84 548 PHE A C 1
ATOM 4129 O O . PHE A 1 548 ? 73.943 -3.415 43.204 1.00 46.49 548 PHE A O 1
ATOM 4137 N N . SER A 1 549 ? 73.068 -1.809 44.493 1.00 42.46 549 SER A N 1
ATOM 4138 C CA . SER A 1 549 ? 73.249 -2.646 45.669 1.00 46.72 549 SER A CA 1
ATOM 4139 C C . SER A 1 549 ? 72.233 -3.789 45.640 1.00 48.78 549 SER A C 1
ATOM 4140 O O . SER A 1 549 ? 71.227 -3.737 44.922 1.00 41.53 549 SER A O 1
ATOM 4143 N N . TRP A 1 550 ? 72.494 -4.827 46.449 1.00 48.26 550 TRP A N 1
ATOM 4144 C CA . TRP A 1 550 ? 71.587 -5.968 46.466 1.00 46.35 550 TRP A CA 1
ATOM 4145 C C . TRP A 1 550 ? 70.181 -5.511 46.786 1.00 43.41 550 TRP A C 1
ATOM 4146 O O . TRP A 1 550 ? 69.225 -5.914 46.131 1.00 43.17 550 TRP A O 1
ATOM 4157 N N . ASN A 1 551 ? 70.052 -4.650 47.789 1.00 42.59 551 ASN A N 1
ATOM 4158 C CA . ASN A 1 551 ? 68.818 -3.951 48.129 1.00 42.48 551 ASN A CA 1
ATOM 4159 C C . ASN A 1 551 ? 68.099 -3.383 46.921 1.00 39.65 551 ASN A C 1
ATOM 4160 O O . ASN A 1 551 ? 66.867 -3.409 46.866 1.00 38.81 551 ASN A O 1
ATOM 4165 N N . ASN A 1 552 ? 68.844 -2.864 45.965 1.00 40.09 552 ASN A N 1
ATOM 4166 C CA . ASN A 1 552 ? 68.290 -2.135 44.825 1.00 39.95 552 ASN A CA 1
ATOM 4167 C C . ASN A 1 552 ? 68.259 -2.935 43.519 1.00 39.83 552 ASN A C 1
ATOM 4168 O O . ASN A 1 552 ? 67.654 -2.474 42.533 1.00 34.50 552 ASN A O 1
ATOM 4173 N N . PHE A 1 553 ? 68.899 -4.100 43.486 1.00 39.06 553 PHE A N 1
ATOM 4174 C CA . PHE A 1 553 ? 68.924 -4.972 42.317 1.00 42.52 553 PHE A CA 1
ATOM 4175 C C . PHE A 1 553 ? 67.912 -6.109 42.378 1.00 44.23 553 PHE A C 1
ATOM 4176 O O . PHE A 1 553 ? 67.366 -6.494 41.329 1.00 36.76 553 PHE A O 1
ATOM 4184 N N . LEU A 1 554 ? 67.635 -6.625 43.580 1.00 39.86 554 LEU A N 1
ATOM 4185 C CA . LEU A 1 554 ? 66.889 -7.856 43.791 1.00 39.53 554 LEU A CA 1
ATOM 4186 C C . LEU A 1 554 ? 65.387 -7.641 43.644 1.00 37.17 554 LEU A C 1
ATOM 4187 O O . LEU A 1 554 ? 64.863 -6.547 43.859 1.00 34.18 554 LEU A O 1
ATOM 4192 N N . TRP A 1 555 ? 64.693 -8.735 43.314 1.00 39.46 555 TRP A N 1
ATOM 4193 C CA . TRP A 1 555 ? 63.253 -8.707 43.073 1.00 39.93 555 TRP A CA 1
ATOM 4194 C C . TRP A 1 555 ? 62.517 -8.408 44.376 1.00 38.32 555 TRP A C 1
ATOM 4195 O O . TRP A 1 555 ? 62.678 -9.129 45.360 1.00 37.50 555 TRP A O 1
ATOM 4206 N N . LYS A 1 556 ? 61.678 -7.374 44.374 1.00 36.45 556 LYS A N 1
ATOM 4207 C CA . LYS A 1 556 ? 60.886 -7.053 45.548 1.00 36.86 556 LYS A CA 1
ATOM 4208 C C . LYS A 1 556 ? 59.423 -7.308 45.232 1.00 36.80 556 LYS A C 1
ATOM 4209 O O . LYS A 1 556 ? 58.876 -6.664 44.324 1.00 34.29 556 LYS A O 1
ATOM 4215 N N . PRO A 1 557 ? 58.770 -8.245 45.930 1.00 36.33 557 PRO A N 1
ATOM 4216 C CA . PRO A 1 557 ? 57.393 -8.611 45.560 1.00 37.89 557 PRO A CA 1
ATOM 4217 C C . PRO A 1 557 ? 56.451 -7.430 45.514 1.00 38.92 557 PRO A C 1
ATOM 4218 O O . PRO A 1 557 ? 55.583 -7.385 44.626 1.00 37.16 557 PRO A O 1
ATOM 4222 N N . TRP A 1 558 ? 56.595 -6.470 46.440 1.00 32.37 558 TRP A N 1
ATOM 4223 C CA . TRP A 1 558 ? 55.670 -5.347 46.511 1.00 34.33 558 TRP A CA 1
ATOM 4224 C C . TRP A 1 558 ? 55.881 -4.327 45.398 1.00 31.97 558 TRP A C 1
ATOM 4225 O O . TRP A 1 558 ? 55.086 -3.393 45.295 1.00 34.57 558 TRP A O 1
ATOM 4236 N N . LEU A 1 559 ? 56.936 -4.453 44.592 1.00 32.99 559 LEU A N 1
ATOM 4237 C CA . LEU A 1 559 ? 57.147 -3.577 43.444 1.00 35.09 559 LEU A CA 1
ATOM 4238 C C . LEU A 1 559 ? 56.599 -4.147 42.146 1.00 37.42 559 LEU A C 1
ATOM 4239 O O . LEU A 1 559 ? 56.694 -3.475 41.107 1.00 33.76 559 LEU A O 1
ATOM 4244 N N . GLN A 1 560 ? 56.051 -5.366 42.161 1.00 35.75 560 GLN A N 1
ATOM 4245 C CA . GLN A 1 560 ? 55.748 -6.061 40.917 1.00 36.54 560 GLN A CA 1
ATOM 4246 C C . GLN A 1 560 ? 54.462 -5.523 40.316 1.00 39.10 560 GLN A C 1
ATOM 4247 O O . GLN A 1 560 ? 53.387 -5.667 40.908 1.00 37.18 560 GLN A O 1
ATOM 4253 N N . LEU A 1 561 ? 54.574 -4.930 39.125 1.00 37.13 561 LEU A N 1
ATOM 4254 C CA . LEU A 1 561 ? 53.403 -4.541 38.353 1.00 40.77 561 LEU A CA 1
ATOM 4255 C C . LEU A 1 561 ? 52.801 -5.774 37.695 1.00 43.42 561 LEU A C 1
ATOM 4256 O O . LEU A 1 561 ? 53.515 -6.569 37.077 1.00 42.21 561 LEU A O 1
ATOM 4261 N N . CYS A 1 562 ? 51.490 -5.934 37.827 1.00 44.86 562 CYS A N 1
ATOM 4262 C CA . CYS A 1 562 ? 50.799 -7.132 37.371 1.00 52.44 562 CYS A CA 1
ATOM 4263 C C . CYS A 1 562 ? 49.499 -6.695 36.705 1.00 57.71 562 CYS A C 1
ATOM 4264 O O . CYS A 1 562 ? 48.576 -6.239 37.386 1.00 58.37 562 CYS A O 1
ATOM 4267 N N . CYS A 1 563 ? 49.433 -6.808 35.380 1.00 60.23 563 CYS A N 1
ATOM 4268 C CA . CYS A 1 563 ? 48.219 -6.465 34.644 1.00 63.48 563 CYS A CA 1
ATOM 4269 C C . CYS A 1 563 ? 47.111 -7.438 35.030 1.00 69.17 563 CYS A C 1
ATOM 4270 O O . CYS A 1 563 ? 47.280 -8.656 34.862 1.00 70.49 563 CYS A O 1
ATOM 4273 N N . PRO A 1 564 ? 45.976 -6.956 35.528 1.00 73.81 564 PRO A N 1
ATOM 4274 C CA . PRO A 1 564 ? 44.975 -7.858 36.120 1.00 79.14 564 PRO A CA 1
ATOM 4275 C C . PRO A 1 564 ? 44.489 -8.923 35.144 1.00 83.05 564 PRO A C 1
ATOM 4276 O O . PRO A 1 564 ? 44.042 -8.615 34.038 1.00 81.42 564 PRO A O 1
ATOM 4280 N N . SER A 1 565 ? 44.566 -10.187 35.577 1.00 87.04 565 SER A N 1
ATOM 4281 C CA . SER A 1 565 ? 44.068 -11.332 34.817 1.00 90.98 565 SER A CA 1
ATOM 4282 C C . SER A 1 565 ? 43.434 -12.339 35.774 1.00 99.05 565 SER A C 1
ATOM 4283 O O . SER A 1 565 ? 43.355 -12.114 36.987 1.00 99.18 565 SER A O 1
ATOM 4286 N N . THR A 1 566 ? 42.984 -13.464 35.217 1.00 105.63 566 THR A N 1
ATOM 4287 C CA . THR A 1 566 ? 42.402 -14.537 36.015 1.00 106.72 566 THR A CA 1
ATOM 4288 C C . THR A 1 566 ? 43.456 -15.176 36.919 1.00 109.11 566 THR A C 1
ATOM 4289 O O . THR A 1 566 ? 44.632 -15.283 36.561 1.00 108.90 566 THR A O 1
ATOM 4293 N N . GLY A 1 567 ? 43.019 -15.613 38.104 1.00 104.50 567 GLY A N 1
ATOM 4294 C CA . GLY A 1 567 ? 43.962 -16.112 39.091 1.00 96.53 567 GLY A CA 1
ATOM 4295 C C . GLY A 1 567 ? 44.907 -15.006 39.553 1.00 94.26 567 GLY A C 1
ATOM 4296 O O . GLY A 1 567 ? 44.614 -13.809 39.456 1.00 97.02 567 GLY A O 1
ATOM 4297 N N . LEU A 1 568 ? 46.070 -15.425 40.067 1.00 88.93 568 LEU A N 1
ATOM 4298 C CA . LEU A 1 568 ? 47.155 -14.496 40.368 1.00 86.14 568 LEU A CA 1
ATOM 4299 C C . LEU A 1 568 ? 48.073 -14.259 39.169 1.00 84.19 568 LEU A C 1
ATOM 4300 O O . LEU A 1 568 ? 49.263 -13.966 39.354 1.00 82.60 568 LEU A O 1
ATOM 4305 N N . SER A 1 569 ? 47.554 -14.383 37.947 1.00 82.12 569 SER A N 1
ATOM 4306 C CA . SER A 1 569 ? 48.367 -14.273 36.748 1.00 78.03 569 SER A CA 1
ATOM 4307 C C . SER A 1 569 ? 48.453 -12.826 36.288 1.00 75.16 569 SER A C 1
ATOM 4308 O O . SER A 1 569 ? 47.478 -12.072 36.359 1.00 78.23 569 SER A O 1
ATOM 4311 N N . CYS A 1 570 ? 49.632 -12.449 35.816 1.00 69.57 570 CYS A N 1
ATOM 4312 C CA . CYS A 1 570 ? 49.897 -11.116 35.295 1.00 63.75 570 CYS A CA 1
ATOM 4313 C C . CYS A 1 570 ? 49.857 -11.203 33.781 1.00 62.56 570 CYS A C 1
ATOM 4314 O O . CYS A 1 570 ? 50.752 -11.789 33.169 1.00 59.53 570 CYS A O 1
ATOM 4317 N N . GLN A 1 571 ? 48.826 -10.628 33.174 1.00 60.20 571 GLN A N 1
ATOM 4318 C CA . GLN A 1 571 ? 48.593 -10.942 31.776 1.00 63.43 571 GLN A CA 1
ATOM 4319 C C . GLN A 1 571 ? 47.477 -10.106 31.165 1.00 64.22 571 GLN A C 1
ATOM 4320 O O . GLN A 1 571 ? 46.358 -10.079 31.680 1.00 68.84 571 GLN A O 1
ATOM 4326 N N . CYS A 1 572 ? 47.774 -9.420 30.065 1.00 64.43 572 CYS A N 1
ATOM 4327 C CA . CYS A 1 572 ? 46.765 -8.717 29.285 1.00 64.81 572 CYS A CA 1
ATOM 4328 C C . CYS A 1 572 ? 47.356 -8.350 27.930 1.00 62.25 572 CYS A C 1
ATOM 4329 O O . CYS A 1 572 ? 48.578 -8.339 27.744 1.00 60.00 572 CYS A O 1
ATOM 4332 N N . ASP A 1 573 ? 46.468 -8.048 26.979 1.00 71.61 573 ASP A N 1
ATOM 4333 C CA . ASP A 1 573 ? 46.862 -7.452 25.703 1.00 75.81 573 ASP A CA 1
ATOM 4334 C C . ASP A 1 573 ? 45.856 -6.344 25.395 1.00 80.50 573 ASP A C 1
ATOM 4335 O O . ASP A 1 573 ? 44.981 -6.480 24.547 1.00 85.24 573 ASP A O 1
ATOM 4340 N N . ARG A 1 574 ? 45.978 -5.235 26.127 1.00 78.67 574 ARG A N 1
ATOM 4341 C CA . ARG A 1 574 ? 45.148 -4.063 25.891 1.00 80.32 574 ARG A CA 1
ATOM 4342 C C . ARG A 1 574 ? 45.509 -3.372 24.586 1.00 87.05 574 ARG A C 1
ATOM 4343 O O . ARG A 1 574 ? 44.798 -2.453 24.165 1.00 91.84 574 ARG A O 1
ATOM 4351 N N . GLU A 1 575 ? 46.594 -3.798 23.941 1.00 90.84 575 GLU A N 1
ATOM 4352 C CA . GLU A 1 575 ? 46.947 -3.305 22.617 1.00 91.39 575 GLU A CA 1
ATOM 4353 C C . GLU A 1 575 ? 46.170 -4.062 21.545 1.00 101.64 575 GLU A C 1
ATOM 4354 O O . GLU A 1 575 ? 45.428 -3.461 20.760 1.00 107.12 575 GLU A O 1
ATOM 4360 N N . LYS A 1 576 ? 46.336 -5.385 21.506 1.00 105.08 576 LYS A N 1
ATOM 4361 C CA . LYS A 1 576 ? 45.500 -6.301 20.725 1.00 107.69 576 LYS A CA 1
ATOM 4362 C C . LYS A 1 576 ? 45.338 -5.910 19.256 1.00 120.38 576 LYS A C 1
ATOM 4363 O O . LYS A 1 576 ? 44.416 -5.182 18.880 1.00 124.71 576 LYS A O 1
#

Radius of gyration: 24.47 Å; Cα contacts (8 Å, |Δi|>4): 1267; chains: 1; bounding box: 69×81×57 Å

Foldseek 3Di:
DQPQFAEEEEAAAQAALQAAVLSPPDFFDLVQVNVLQQQFEWEAFAFQQALALQSLLLLFQLDRSLLQLQFDPDFDGFFQFQQFAFFRALPGAGLLQLLVVLFAAEEEFEEARGHAHHDFLQPRSHPVVSHNHVKYKYFDRADFLLLDPPRDHLCPVVCCVQADVVLVVLVVVLVVVVVCCVVVNDPDDVVNVVVSVVVNVVSVVVVVVCSVPSNQQHQFIDIDSDTFFGNDDPACSLVVSLVVQLVVCVVDLPGRYYYYYYHSPPHPVQDAYPVQAPDGDQHSNSSRVVNNSVSSVSNVVSCVVSVSQQRYKYKYKYSWHWQQLDATPVRRDGIDDNPLWAADRLDDTSRSIRIIIGIHRNNQAHGPHYAHAHAYSSQVSVQVSVSSVRDDDPVADRNHHHCRCVRRVVDRHDPPQKDFHDNRNHTAKIWGQDPPHHWIKIWGQKGFDQCDPVGRHNNPSSHAHDDDPRMGGDPPTFIDTCRVGVHSPDTDDPPCVVCPVVVSVVRVVVVVVVVVRSDDHDNCPDCSRRDRDVSNGDACDDPDSHRGDNNPD

InterPro domains:
  IPR000917 Sulfatase, N-terminal [PF00884] (27-413)
  IPR017850 Alkaline-phosphatase-like, core domain superfamily [G3DSA:3.40.720.10] (26-564)
  IPR017850 Alkaline-phosphatase-like, core domain superfamily [SSF53649] (23-573)
  IPR024607 Sulfatase, conserved site [PS00149] (126-136)
  IPR024607 Sulfatase, conserved site [PS00523] (73-85)
  IPR050738 Sulfatase enzyme [PTHR42693] (8-556)

Sequence (553 aa):
AASRPNIILVMADDLGIGDPGCYGNKTIRTPNIDRLASGGVKLTQHLAASPLTPSRAAFMTGRYPVRSGMASWSRTGVFLFTASSGGLPTDEITFAKLLKDQGYSTALIGKWHLGMSCHSKTDFCHHPLHHGFNYFYGISLTNLRDCKPGEGSVFTTGFKRLVFLPLQIVGVTLLTLAALNCLGLLHVPLGVFFSLLFLAALILTLFLGFLHYFRPLNCFMMRNYEIIQQPMSYDNLTQRLTVEAAQFIQRNTETPFLLVLSYLHVHTALFSSKDFAGKSQHGVYGDAVEEMDWSVGQILNLLDELRLANDTLIYFTSDQGAHVEEVSSKGEIHGGSNGIYKGGKANNWEGGIRVPGILRWPRVIQAGQKIDEPTSNMDIFPTVAKLAGAPLPEDRIIDGRDLMPLLEGKSQRSDHEFLFHYCNAYLNAVRWHPQNSTSIWKAFFFTPNFNPVGSNGCFATHVCFCFGSYVTHHDPPLLFDISKDPRERNPLTPASEPRFYEILKVMQEAADRHTQTLPEVPDQFSWNNFLWKPWLQLCCPSTGLSCQCDREK

Solvent-accessible surface area: 22871 Å² total

Secondary structure (DSSP, 8-state):
-----EEEEEEESS--TTSSGGGT-SSS--HHHHHHHHTSEEEEEEE-S----HHHHHHHHTS-GGGGT-S-SSS--S---TT----S-TT---HHHHHHTTT-EEEEEEE--S---SSSTTT-TTSGGGTT-SEEEEESS---GGGSTTS--TTHHHHIIIIIHHHHHHHHHHHHHHHHHHHTS----HHHHHHHHHHHHHHHHHHHHHHHHHHHHHS-EEETTEEEEESPP-TTHHHHHHHHHHHHHHTTSSS-EEEEEE--TTSSS----TTTTT-SSSTHHHHHHHHHHHHHHHHHHHHHHHT-STTEEEEEEESS---TT-B-TT--B-S---TTS---TTS-SHHHHB--EEEE-TTTSPTTEEEEEEEEGGGHHHHHHHHHTPPPPSSS-------HHHHTTS-SS-S-SEEEEEETTEEEEEEE--TT----EEEEEEEE--SSTT-SS--SSSS--SSGGGEEEEEEEEEEETTT-TT--S--SSSSGGGHHHHHHHHHHHHHHHHTS------TTSHHHHS--GGG----B-STT-B-EES--

B-factor: mean 67.99, std 30.82, range [27.31, 201.29]

Nearest PDB structures (foldseek):
  8eg3-assembly1_A  TM=1.002E+00  e=0.000E+00  Homo sapiens
  6s20-assembly1_C  TM=7.683E-01  e=1.131E-31  Bacteroides thetaiotaomicron VPI-5482
  7ozc-assembly1_AAA  TM=7.777E-01  e=5.128E-30  Bacteroides thetaiotaomicron VPI-5482
  7oza-assembly1_AAA  TM=7.118E-01  e=8.034E-25  Bacteroides thetaiotaomicron VPI-5482
  6uss-assembly1_B  TM=7.163E-01  e=5.151E-23  Bacteroides fragilis CAG:558

GO terms:
  GO:0008484 sulfuric ester hydrolase activity (F, IDA)
  GO:0004773 steryl-sulfatase activity (F, EXP)
  GO:0005789 endoplasmic reticulum membrane (C, EXP)
  GO:0004773 steryl-sulfatase activity (F, TAS)
  GO:0043231 intracellular membrane-bounded organelle (C, TAS)
  GO:0005764 lysosome (C, TAS)
  GO:0005768 endosome (C, TAS)
  GO:0005783 endoplasmic reticulum (C, TAS)
  GO:0005794 Golgi apparatus (C, TAS)
  GO:0005886 plasma membrane (C, TAS)
  GO:0016020 membrane (C, TAS)
  GO:0006706 steroid catabolic process (P, TAS)
  GO:0008544 epidermis development (P, TAS)
  GO:0005788 endoplasmic reticulum lumen (C, TAS)
  GO:0005789 endoplasmic reticulum membrane (C, TAS)

Organism: Homo sapiens (NCBI:txid9606)